Protein AF-L7LGZ0-F1 (afdb_monomer_lite)

Sequence (540 aa):
MLDALQASQRYTRERHSLVRPTLARVLALWGTTPPPGDWDEWFAERGPRMAAVVEAVQPRLIDLSTQAVPQILADTGSSSRAEAAVDASQLIGVAGDGRSITGLLGTAITTARTASDSAALSGAGMELGAAAQGWRAGRLDLMTKLLTVTSDTSRAAMSLETVTRPRVGYTRKLVGSSCARCVVLADRTYRAADAFDRHPHCDCEHVPAETRFLDLATVDARVHFDGLSRAQQDRLFTKAGAQAIRDGADINQVVNARRGAGLSFASGRITKAEAEAIRNSRGGRARARSVTTEGTTRRGIAGSRLGRGPGGKRPAQQRLMPDAIYQAADGDRDLALELLDRHGYLVGGPTPGNMPRHRPPMAAERANSRGPRTDPGSIINGPPGGGGGSGVASAADGPPPKRTNGMHGPATPDAFNAIDGRQPLFRRSEVEKFELIDAEAVLDGDSTGHGFHRSGLGVKDDEFPAGWGEQDVVDLVNAIIDAPSDGFPRGRRRYSFLGAYRDVTAVLRIRNDGYGWRIATVHPYDRIRWEREKSAVVDN

Organism: NCBI:txid1223544

Foldseek 3Di:
DVLLVVLVLVLVVVLCVLLVVLLVVLLVLLPADDDDPDPVVSLVVRLVVNLVSLLVSLVVLLVSLLVSQVVSAVSVVHPWDFQDDDDLNVLRQAAPVGDGSSVLLVVLLVQLVVQLVVCVVVVVDDSSVSSNRSSVRSSQSSSQRSVRRSQSSSQVSNLRSQVRTPQKWWFKDDDFLAALVSLVRGLDTGHSPDDDDDDTPGPIDTRIYGNVCSNVRDDNSLVLLVLDDLVSLCLRLNNLLSVLVVLQFDSCCQSCQCPPVPPVLPQQQWDPVLLQCLLPPPDADRDTPQFGPPQLDPPRQQVVLQPADPPRGGRNHTQHHSSSLCNSCVPVSVSSVVSCVSNRGRDDDDDPPDDDDDDDDDDDDDDDDDDDDDDDDDDDDDDDDDDDDDDDDDDDDDDDDDDDPDDQDAPDLQFHGAAPNHGPPGTLVQEDQDDLVNLCCQCVNHPRPHHVQDPPSPSDPFHDDPPDHSVNVSVFQVQQSSDFPHKDAPPDFKIWTWDDDDPFIKIWIWGDSPSTIYTPHITTDDPVVVVVSVVVSVVD

Secondary structure (DSSP, 8-state):
-HHHHHHHHHHHHHHHHHHHHHHHHHHHHH--SSPPS-HHHHHHHHHHHHHHHHHHHHHHHHHHHHHHHHHHHHHTT-----SS----GGGTTB-TTS-BHHHHHHHHHHHHHHHHHHHHHTT-S-HHHHHHHHHHHHHHHHHHHHHHHHHHHHHHHHHHHHHTSTTEEEEEE--SS--HHHHTTTT-EEETT------TT---EEEEEEGGGGGGS---HHHHHHHS-HHHHHHHH-HHHHHHHHTT--HHHHHHTTTT-TGGGTT-PPPHHHHHHHHH-SSS----SSEE-TT-STTSHHHHHT-B-TTSSSBSS-EE-HHHHHHHHTT-HHHHHHHHHHTT--SSPPPTT-----PPPPP----------------------------------PPPPPPPTT--S-SSTTPPPPBTTB--SS-GGGBPPP-HHHHHHHHT--TTS----STT--S-S-PPPTT--HHHHHHHHHHHHHS-SEEEESSTTEEEEEEEETTEEEEEEEEE-SS-EEEEEEEE--HHHHHHHHHHHHT-

pLDDT: mean 74.6, std 20.01, range [23.44, 97.56]

Structure (mmCIF, N/CA/C/O backbone):
data_AF-L7LGZ0-F1
#
_entry.id   AF-L7LGZ0-F1
#
loop_
_atom_site.group_PDB
_atom_site.id
_atom_site.type_symbol
_atom_site.label_atom_id
_atom_site.label_alt_id
_atom_site.label_comp_id
_atom_site.label_asym_id
_atom_site.label_entity_id
_atom_site.label_seq_id
_atom_site.pdbx_PDB_ins_code
_atom_site.Cartn_x
_atom_site.Cartn_y
_atom_site.Cartn_z
_atom_site.occupancy
_atom_site.B_iso_or_equiv
_atom_site.auth_seq_id
_atom_site.auth_comp_id
_atom_site.auth_asym_id
_atom_site.auth_atom_id
_atom_site.pdbx_PDB_model_num
ATOM 1 N N . MET A 1 1 ? -25.676 -7.027 -6.977 1.00 47.62 1 MET A N 1
ATOM 2 C CA . MET A 1 1 ? -24.565 -6.874 -5.998 1.00 47.62 1 MET A CA 1
ATOM 3 C C . MET A 1 1 ? -23.565 -8.026 -6.089 1.00 47.62 1 MET A C 1
ATOM 5 O O . MET A 1 1 ? -22.380 -7.742 -6.206 1.00 47.62 1 MET A O 1
ATOM 9 N N . LEU A 1 2 ? -24.006 -9.295 -6.103 1.00 48.66 2 LEU A N 1
ATOM 10 C CA . LEU A 1 2 ? -23.131 -10.434 -6.437 1.00 48.66 2 LEU A CA 1
ATOM 11 C C . LEU A 1 2 ? -22.443 -10.258 -7.805 1.00 48.66 2 LEU A C 1
ATOM 13 O O . LEU A 1 2 ? -21.236 -10.458 -7.897 1.00 48.66 2 LEU A O 1
ATOM 17 N N . ASP A 1 3 ? -23.169 -9.775 -8.813 1.00 53.16 3 ASP A N 1
ATOM 18 C CA . ASP A 1 3 ? -22.632 -9.598 -10.174 1.00 53.16 3 ASP A CA 1
ATOM 19 C C . ASP A 1 3 ? -21.561 -8.494 -10.253 1.00 53.16 3 ASP A C 1
ATOM 21 O O . ASP A 1 3 ? -20.509 -8.675 -10.858 1.00 53.16 3 ASP A O 1
ATOM 25 N N . ALA A 1 4 ? -21.744 -7.394 -9.514 1.00 54.06 4 ALA A N 1
ATOM 26 C CA . ALA A 1 4 ? -20.760 -6.313 -9.383 1.00 54.06 4 ALA A CA 1
ATOM 27 C C . ALA A 1 4 ? -19.449 -6.776 -8.725 1.00 54.06 4 ALA A C 1
ATOM 29 O O . ALA A 1 4 ? -18.349 -6.390 -9.132 1.00 54.06 4 ALA A O 1
ATOM 30 N N . LEU A 1 5 ? -19.564 -7.627 -7.699 1.00 56.22 5 LEU A N 1
ATOM 31 C CA . LEU A 1 5 ? -18.414 -8.235 -7.034 1.00 56.22 5 LEU A CA 1
ATOM 32 C C . LEU A 1 5 ? -17.674 -9.178 -7.984 1.00 56.22 5 LEU A C 1
ATOM 34 O O . LEU A 1 5 ? -16.445 -9.144 -8.021 1.00 56.22 5 LEU A O 1
ATOM 38 N N . GLN A 1 6 ? -18.398 -9.954 -8.791 1.00 62.06 6 GLN A N 1
ATOM 39 C CA . GLN A 1 6 ? -17.809 -10.823 -9.810 1.00 62.06 6 GLN A CA 1
ATOM 40 C C . GLN A 1 6 ? -17.109 -10.023 -10.919 1.00 62.06 6 GLN A C 1
ATOM 42 O O . GLN A 1 6 ? -15.998 -10.383 -11.306 1.00 62.06 6 GLN A O 1
ATOM 47 N N . ALA A 1 7 ? -17.698 -8.921 -11.390 1.00 64.44 7 ALA A N 1
ATOM 48 C CA . ALA A 1 7 ? -17.097 -8.027 -12.383 1.00 64.44 7 ALA A CA 1
ATOM 49 C C . ALA A 1 7 ? -15.776 -7.430 -11.888 1.00 64.44 7 ALA A C 1
ATOM 51 O O . ALA A 1 7 ? -14.739 -7.534 -12.544 1.00 64.44 7 ALA A O 1
ATOM 52 N N . SER A 1 8 ? -15.795 -6.892 -10.667 1.00 67.19 8 SER A N 1
ATOM 53 C CA . SER A 1 8 ? -14.597 -6.381 -10.007 1.00 67.19 8 SER A CA 1
ATOM 54 C C . SER A 1 8 ? -13.548 -7.484 -9.804 1.00 67.19 8 SER A C 1
ATOM 56 O O . SER A 1 8 ? -12.372 -7.248 -10.051 1.00 67.19 8 SER A O 1
ATOM 58 N N . GLN A 1 9 ? -13.946 -8.706 -9.432 1.00 68.25 9 GLN A N 1
ATOM 59 C CA . GLN A 1 9 ? -13.026 -9.846 -9.303 1.00 68.25 9 GLN A CA 1
ATOM 60 C C . GLN A 1 9 ? -12.410 -10.287 -10.639 1.00 68.25 9 GLN A C 1
ATOM 62 O O . GLN A 1 9 ? -11.247 -10.694 -10.661 1.00 68.25 9 GLN A O 1
ATOM 67 N N . ARG A 1 10 ? -13.158 -10.241 -11.752 1.00 72.81 10 ARG A N 1
ATOM 68 C CA . ARG A 1 10 ? -12.605 -10.493 -13.097 1.00 72.81 10 ARG A CA 1
ATOM 69 C C . ARG A 1 10 ? -11.533 -9.459 -13.428 1.00 72.81 10 ARG A C 1
ATOM 7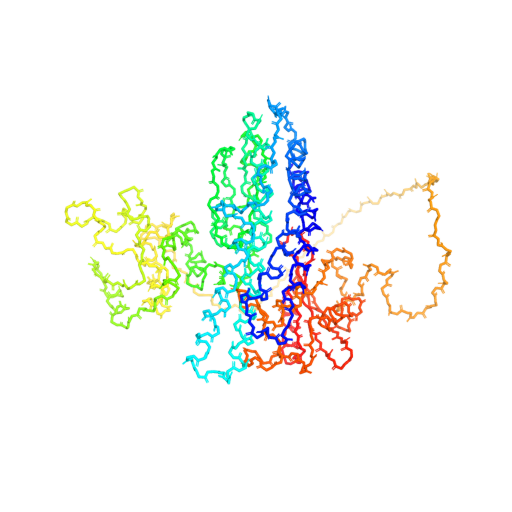1 O O . ARG A 1 10 ? -10.397 -9.850 -13.681 1.00 72.81 10 ARG A O 1
ATOM 78 N N . TYR A 1 11 ? -11.851 -8.175 -13.268 1.00 80.38 11 TYR A N 1
ATOM 79 C CA . TYR A 1 11 ? -10.894 -7.085 -13.460 1.00 80.38 11 TYR A CA 1
ATOM 80 C C . TYR A 1 11 ? -9.621 -7.255 -12.612 1.00 80.38 11 TYR A C 1
ATOM 82 O O . TYR A 1 11 ? -8.514 -7.174 -13.143 1.00 80.38 11 TYR A O 1
ATOM 90 N N . THR A 1 12 ? -9.744 -7.552 -11.311 1.00 75.31 12 THR A N 1
ATOM 91 C CA . THR A 1 12 ? -8.580 -7.775 -10.436 1.00 75.31 12 THR A CA 1
ATOM 92 C C . THR A 1 12 ? -7.707 -8.930 -10.940 1.00 75.31 12 THR A C 1
ATOM 94 O O . THR A 1 12 ? -6.483 -8.797 -10.997 1.00 75.31 12 THR A O 1
ATOM 97 N N . ARG A 1 13 ? -8.315 -10.062 -11.333 1.00 74.31 13 ARG A N 1
ATOM 98 C CA . ARG A 1 13 ? -7.582 -11.232 -11.851 1.00 74.31 13 ARG A CA 1
ATOM 99 C C . ARG A 1 13 ? -6.853 -10.916 -13.152 1.00 74.31 13 ARG A C 1
ATOM 101 O O . ARG A 1 13 ? -5.678 -11.254 -13.286 1.00 74.31 13 ARG A O 1
ATOM 108 N N . GLU A 1 14 ? -7.520 -10.241 -14.080 1.00 80.19 14 GLU A N 1
ATOM 109 C CA . GLU A 1 14 ? -6.924 -9.842 -15.355 1.00 80.19 14 GLU A CA 1
ATOM 110 C C . GLU A 1 14 ? -5.774 -8.855 -15.144 1.00 80.19 14 GLU A C 1
ATOM 112 O O . GLU A 1 14 ? -4.680 -9.071 -15.668 1.00 80.19 14 GLU A O 1
ATOM 117 N N . ARG A 1 15 ? -5.943 -7.853 -14.271 1.00 85.06 15 ARG A N 1
ATOM 118 C CA . ARG A 1 15 ? -4.862 -6.926 -13.909 1.00 85.06 15 ARG A CA 1
ATOM 119 C C . ARG A 1 15 ? -3.662 -7.676 -13.337 1.00 85.06 15 ARG A C 1
ATOM 121 O O . ARG A 1 15 ? -2.528 -7.407 -13.726 1.00 85.06 15 ARG A O 1
ATOM 128 N N . HIS A 1 16 ? -3.882 -8.635 -12.439 1.00 79.75 16 HIS A N 1
ATOM 129 C CA . HIS A 1 16 ? -2.794 -9.432 -11.867 1.00 79.75 16 HIS A CA 1
ATOM 130 C C . HIS A 1 16 ? -2.058 -10.263 -12.926 1.00 79.75 16 HIS A C 1
ATOM 132 O O . HIS A 1 16 ? -0.834 -10.361 -12.859 1.00 79.75 16 HIS A O 1
ATOM 138 N N . SER A 1 17 ? -2.770 -10.786 -13.931 1.00 80.25 17 SER A N 1
ATOM 139 C CA . SER A 1 17 ? -2.162 -11.508 -15.058 1.00 80.25 17 SER A CA 1
ATOM 140 C C . SER A 1 17 ? -1.248 -10.630 -15.926 1.00 80.25 17 SER A C 1
ATOM 142 O O . SER A 1 17 ? -0.332 -11.144 -16.562 1.00 80.25 17 SER A O 1
ATOM 144 N N . LEU A 1 18 ? -1.455 -9.307 -15.915 1.00 85.94 18 LEU A N 1
ATOM 145 C CA . LEU A 1 18 ? -0.589 -8.329 -16.578 1.00 85.94 18 LEU A CA 1
ATOM 146 C C . LEU A 1 18 ? 0.581 -7.897 -15.686 1.00 85.94 18 LEU A C 1
ATOM 148 O O . LEU A 1 18 ? 1.715 -7.819 -16.147 1.00 85.94 18 LEU A O 1
ATOM 152 N N . VAL A 1 19 ? 0.316 -7.616 -14.408 1.00 85.56 19 VAL A N 1
ATOM 153 C CA . VAL A 1 19 ? 1.307 -7.035 -13.487 1.00 85.56 19 VAL A CA 1
ATOM 154 C C . VAL A 1 19 ? 2.358 -8.053 -13.042 1.00 85.56 19 VAL A C 1
ATOM 156 O O . VAL A 1 19 ? 3.537 -7.706 -12.990 1.00 85.56 19 VAL A O 1
ATOM 159 N N . ARG A 1 20 ? 1.971 -9.302 -12.742 1.00 81.62 20 ARG A N 1
ATOM 160 C CA . ARG A 1 20 ? 2.905 -10.320 -12.221 1.00 81.62 20 ARG A CA 1
ATOM 161 C C . ARG A 1 20 ? 4.054 -10.629 -13.194 1.00 81.62 20 ARG A C 1
ATOM 163 O O . ARG A 1 20 ? 5.208 -10.521 -12.773 1.00 81.62 20 ARG A O 1
ATOM 170 N N . PRO A 1 21 ? 3.810 -10.904 -14.494 1.00 80.38 21 PRO A N 1
ATOM 171 C CA . PRO A 1 21 ? 4.900 -11.141 -15.442 1.00 80.38 21 PRO A CA 1
ATOM 172 C C . PRO A 1 21 ? 5.794 -9.914 -15.654 1.00 80.38 21 PRO A C 1
ATOM 174 O O . PRO A 1 21 ? 7.009 -10.055 -15.787 1.00 80.38 21 PRO A O 1
ATOM 177 N N . THR A 1 22 ? 5.217 -8.706 -15.657 1.00 87.50 22 THR A N 1
ATOM 178 C CA . THR A 1 22 ? 5.979 -7.449 -15.742 1.00 87.50 22 THR A CA 1
ATOM 179 C C . THR A 1 22 ? 6.927 -7.308 -14.558 1.00 87.50 22 THR A C 1
ATOM 181 O O . THR A 1 22 ? 8.112 -7.041 -14.752 1.00 87.50 22 THR A O 1
ATOM 184 N N . LEU A 1 23 ? 6.428 -7.537 -13.340 1.00 87.69 23 LEU A N 1
ATOM 185 C CA . LEU A 1 23 ? 7.236 -7.496 -12.127 1.00 87.69 23 LEU A CA 1
ATOM 186 C C . LEU A 1 23 ? 8.378 -8.514 -12.194 1.00 87.69 23 LEU A C 1
ATOM 188 O O . LEU A 1 23 ? 9.534 -8.134 -12.024 1.00 87.69 23 LEU A O 1
ATOM 192 N N . ALA A 1 24 ? 8.073 -9.772 -12.526 1.00 81.75 24 ALA A N 1
ATOM 193 C CA . ALA A 1 24 ? 9.073 -10.829 -12.660 1.00 81.75 24 ALA A CA 1
ATOM 194 C C . ALA A 1 24 ? 10.166 -10.464 -13.679 1.00 81.75 24 ALA A C 1
ATOM 196 O O . ALA A 1 24 ? 11.352 -10.641 -13.407 1.00 81.75 24 ALA A O 1
ATOM 197 N N . ARG A 1 25 ? 9.794 -9.890 -14.830 1.00 89.69 25 ARG A N 1
ATOM 198 C CA . ARG A 1 25 ? 10.747 -9.498 -15.877 1.00 89.69 25 ARG A CA 1
ATOM 199 C C . ARG A 1 25 ? 11.641 -8.330 -15.461 1.00 89.69 25 ARG A C 1
ATOM 201 O O . ARG A 1 25 ? 12.839 -8.368 -15.729 1.00 89.69 25 ARG A O 1
ATOM 208 N N . VAL A 1 26 ? 11.091 -7.309 -14.802 1.00 92.88 26 VAL A N 1
ATOM 209 C CA . VAL A 1 26 ? 11.895 -6.179 -14.303 1.00 92.88 26 VAL A CA 1
ATOM 210 C C . VAL A 1 26 ? 12.832 -6.630 -13.182 1.00 92.88 26 VAL A C 1
ATOM 212 O O . VAL A 1 26 ? 14.012 -6.289 -13.186 1.00 92.88 26 VAL A O 1
ATOM 215 N N . LEU A 1 27 ? 12.340 -7.452 -12.259 1.00 89.06 27 LEU A N 1
ATOM 216 C CA . LEU A 1 27 ? 13.159 -8.024 -11.196 1.00 89.06 27 LEU A CA 1
ATOM 217 C C . LEU A 1 27 ? 14.249 -8.960 -11.739 1.00 89.06 27 LEU A C 1
ATOM 219 O O . LEU A 1 27 ? 15.359 -8.978 -11.213 1.00 89.06 27 LEU A O 1
ATOM 223 N N . ALA A 1 28 ? 13.993 -9.701 -12.816 1.00 87.44 28 ALA A N 1
ATOM 224 C CA . ALA A 1 28 ? 15.027 -10.491 -13.485 1.00 87.44 28 ALA A CA 1
ATOM 225 C C . ALA A 1 28 ? 16.125 -9.605 -14.101 1.00 87.44 28 ALA A C 1
ATOM 227 O O . ALA A 1 28 ? 17.302 -9.951 -14.029 1.00 87.44 28 ALA A O 1
ATOM 228 N N . LEU A 1 29 ? 15.769 -8.437 -14.652 1.00 91.25 29 LEU A N 1
ATOM 229 C CA . LEU A 1 29 ? 16.750 -7.456 -15.134 1.00 91.25 29 LEU A CA 1
ATOM 230 C C . LEU A 1 29 ? 17.587 -6.867 -13.994 1.00 91.25 29 LEU A C 1
ATOM 232 O O . LEU A 1 29 ? 18.766 -6.580 -14.214 1.00 91.25 29 LEU A O 1
ATOM 236 N N . TRP A 1 30 ? 16.990 -6.703 -12.806 1.00 91.69 30 TRP A N 1
ATOM 237 C CA . TRP A 1 30 ? 17.716 -6.313 -11.596 1.00 91.69 30 TRP A CA 1
ATOM 238 C C . TRP A 1 30 ? 18.706 -7.400 -11.176 1.00 91.69 30 TRP A C 1
ATOM 240 O O . TRP A 1 30 ? 19.833 -7.116 -10.795 1.00 91.69 30 TRP A O 1
ATOM 250 N N . GLY A 1 31 ? 18.315 -8.661 -11.334 1.00 84.56 31 GLY A N 1
ATOM 251 C CA . GLY A 1 31 ? 19.153 -9.801 -11.003 1.00 84.56 31 GLY A CA 1
ATOM 252 C C . GLY A 1 31 ? 19.230 -10.062 -9.503 1.00 84.56 31 GLY A C 1
ATOM 253 O O . GLY A 1 31 ? 18.703 -9.325 -8.663 1.00 84.56 31 GLY A O 1
ATOM 254 N N . THR A 1 32 ? 19.865 -11.175 -9.180 1.00 70.56 32 THR A N 1
ATOM 255 C CA . THR A 1 32 ? 20.180 -11.601 -7.820 1.00 70.56 32 THR A CA 1
ATOM 256 C C . THR A 1 32 ? 21.689 -11.459 -7.613 1.00 70.56 32 THR A C 1
ATOM 258 O O . THR A 1 32 ? 22.437 -11.224 -8.557 1.00 70.56 32 THR A O 1
ATOM 261 N N . THR A 1 33 ? 22.144 -11.503 -6.369 1.00 68.19 33 THR A N 1
ATOM 262 C CA . THR A 1 33 ? 23.552 -11.301 -5.980 1.00 68.19 33 THR A CA 1
ATOM 263 C C . THR A 1 33 ? 24.561 -12.161 -6.772 1.00 68.19 33 THR A C 1
ATOM 265 O O . THR A 1 33 ? 24.195 -13.260 -7.189 1.00 68.19 33 THR A O 1
ATOM 268 N N . PRO A 1 34 ? 25.843 -11.750 -6.886 1.00 73.00 34 PRO A N 1
ATOM 269 C CA . PRO A 1 34 ? 26.463 -10.584 -6.243 1.00 73.00 34 PRO A CA 1
ATOM 270 C C . PRO A 1 34 ? 26.072 -9.249 -6.902 1.00 73.00 34 PRO A C 1
ATOM 272 O O . PRO A 1 34 ? 25.732 -9.229 -8.084 1.00 73.00 34 PRO A O 1
ATOM 275 N N . PRO A 1 35 ? 26.074 -8.137 -6.140 1.00 84.75 35 PRO A N 1
ATOM 276 C CA . PRO A 1 35 ? 25.832 -6.815 -6.710 1.00 84.75 35 PRO A CA 1
ATOM 277 C C . PRO A 1 35 ? 26.884 -6.465 -7.775 1.00 84.75 35 PRO A C 1
ATOM 279 O O . PRO A 1 35 ? 28.019 -6.946 -7.693 1.00 84.75 35 PRO A O 1
ATOM 282 N N . PRO A 1 36 ? 26.539 -5.614 -8.756 1.00 88.00 36 PRO A N 1
ATOM 283 C CA . PRO A 1 36 ? 27.514 -5.088 -9.703 1.00 88.00 36 PRO A CA 1
ATOM 284 C C . PRO A 1 36 ? 28.562 -4.223 -8.985 1.00 88.00 36 PRO A C 1
ATOM 286 O O . PRO A 1 36 ? 28.305 -3.697 -7.902 1.00 88.00 36 PRO A O 1
ATOM 289 N N . GLY A 1 37 ? 29.738 -4.071 -9.600 1.00 85.06 37 GLY A N 1
ATOM 290 C CA . GLY A 1 37 ? 30.810 -3.224 -9.063 1.00 85.06 37 GLY A CA 1
ATOM 291 C C . GLY A 1 37 ? 30.464 -1.733 -9.107 1.00 85.06 37 GLY A C 1
ATOM 292 O O . GLY A 1 37 ? 30.617 -1.045 -8.104 1.00 85.06 37 GLY A O 1
ATOM 293 N N . ASP A 1 38 ? 29.933 -1.258 -10.237 1.00 90.69 38 ASP A N 1
ATOM 294 C CA . ASP A 1 38 ? 29.422 0.106 -10.398 1.00 90.69 38 ASP A CA 1
ATOM 295 C C . ASP A 1 38 ? 27.902 0.075 -10.598 1.00 90.69 38 ASP A C 1
ATOM 297 O O . ASP A 1 38 ? 27.381 -0.509 -11.550 1.00 90.69 38 ASP A O 1
ATOM 301 N N . TRP A 1 39 ? 27.173 0.676 -9.659 1.00 92.31 39 TRP A N 1
ATOM 302 C CA . TRP A 1 39 ? 25.711 0.657 -9.657 1.00 92.31 39 TRP A CA 1
ATOM 303 C C . TRP A 1 39 ? 25.107 1.718 -10.578 1.00 92.31 39 TRP A C 1
ATOM 305 O O . TRP A 1 39 ? 23.995 1.515 -11.068 1.00 92.31 39 TRP A O 1
ATOM 315 N N . ASP A 1 40 ? 25.812 2.830 -10.808 1.00 90.06 40 ASP A N 1
ATOM 316 C CA . ASP A 1 40 ? 25.344 3.891 -11.704 1.00 90.06 40 ASP A CA 1
ATOM 317 C C . ASP A 1 40 ? 25.514 3.456 -13.156 1.00 90.06 40 ASP A C 1
ATOM 319 O O . ASP A 1 40 ? 24.570 3.566 -13.936 1.00 90.06 40 ASP A O 1
ATOM 323 N N . GLU A 1 41 ? 26.669 2.882 -13.504 1.00 93.19 41 GLU A N 1
ATOM 324 C CA . GLU A 1 41 ? 26.908 2.314 -14.835 1.00 93.19 41 GLU A CA 1
ATOM 325 C C . GLU A 1 41 ? 25.917 1.181 -15.132 1.00 93.19 41 GLU A C 1
ATOM 327 O O . GLU A 1 41 ? 25.251 1.166 -16.172 1.00 93.19 41 GLU A O 1
ATOM 332 N N . TRP A 1 42 ? 25.732 0.274 -14.169 1.00 94.44 42 TRP A N 1
ATOM 333 C CA . TRP A 1 42 ? 24.762 -0.809 -14.285 1.00 94.44 42 TRP A CA 1
ATOM 334 C C . TRP A 1 42 ? 23.332 -0.290 -14.503 1.00 94.44 42 TRP A C 1
ATOM 336 O O . TRP A 1 42 ? 22.595 -0.824 -15.341 1.00 94.44 42 TRP A O 1
ATOM 346 N N . PHE A 1 43 ? 22.920 0.761 -13.780 1.00 94.62 43 PHE A N 1
ATOM 347 C CA . PHE A 1 43 ? 21.580 1.328 -13.932 1.00 94.62 43 PHE A CA 1
ATOM 348 C C . PHE A 1 43 ? 21.444 2.127 -15.228 1.00 94.62 43 PHE A C 1
ATOM 350 O O . PHE A 1 43 ? 20.385 2.085 -15.852 1.00 94.62 43 PHE A O 1
ATOM 357 N N . ALA A 1 44 ? 22.496 2.808 -15.679 1.00 94.50 44 ALA A N 1
ATOM 358 C CA . ALA A 1 44 ? 22.505 3.488 -16.968 1.00 94.50 44 ALA A CA 1
ATOM 359 C C . ALA A 1 44 ? 22.257 2.500 -18.121 1.00 94.50 44 ALA A C 1
ATOM 361 O O . ALA A 1 44 ? 21.497 2.807 -19.040 1.00 94.50 44 ALA A O 1
ATOM 362 N N . GLU A 1 45 ? 22.815 1.287 -18.042 1.00 93.75 45 GLU A N 1
ATOM 363 C CA . GLU A 1 45 ? 22.592 0.242 -19.045 1.00 93.75 45 GLU A CA 1
ATOM 364 C C . GLU A 1 45 ? 21.198 -0.410 -18.930 1.00 93.75 45 GLU A C 1
ATOM 366 O O . GLU A 1 45 ? 20.517 -0.655 -19.933 1.00 93.75 45 GLU A O 1
ATOM 371 N N . ARG A 1 46 ? 20.755 -0.733 -17.707 1.00 95.19 46 ARG A N 1
ATOM 372 C CA . ARG A 1 46 ? 19.570 -1.587 -17.483 1.00 95.19 46 ARG A CA 1
ATOM 373 C C . ARG A 1 46 ? 18.296 -0.829 -17.152 1.00 95.19 46 ARG A C 1
ATOM 375 O O . ARG A 1 46 ? 17.217 -1.307 -17.497 1.00 95.19 46 ARG A O 1
ATOM 382 N N . GLY A 1 47 ? 18.398 0.341 -16.537 1.00 95.56 47 GLY A N 1
ATOM 383 C CA . GLY A 1 47 ? 17.275 1.200 -16.163 1.00 95.56 47 GLY A CA 1
ATOM 384 C C . GLY A 1 47 ? 16.329 1.492 -17.333 1.00 95.56 47 GLY A C 1
ATOM 385 O O . GLY A 1 47 ? 15.130 1.238 -17.194 1.00 95.56 47 GLY A O 1
ATOM 386 N N . PRO A 1 48 ? 16.824 1.909 -18.517 1.00 96.69 48 PRO A N 1
ATOM 387 C CA . PRO A 1 48 ? 15.974 2.112 -19.692 1.00 96.69 48 PRO A CA 1
ATOM 388 C C . PRO A 1 48 ? 15.250 0.836 -20.153 1.00 96.69 48 PRO A C 1
ATOM 390 O O . PRO A 1 48 ? 14.081 0.886 -20.531 1.00 96.69 48 PRO A O 1
ATOM 393 N N . ARG A 1 49 ? 15.900 -0.336 -20.070 1.00 97.12 49 ARG A N 1
ATOM 394 C CA . ARG A 1 49 ? 15.274 -1.630 -20.404 1.00 97.12 49 ARG A CA 1
ATOM 395 C C . ARG A 1 49 ? 14.173 -1.995 -19.408 1.00 97.12 49 ARG A C 1
ATOM 397 O O . ARG A 1 49 ? 13.129 -2.500 -19.811 1.00 97.12 49 ARG A O 1
ATOM 404 N N . MET A 1 50 ? 14.388 -1.732 -18.119 1.00 97.19 50 MET A N 1
ATOM 405 C CA . MET A 1 50 ? 13.367 -1.927 -17.086 1.00 97.19 50 MET A CA 1
ATOM 406 C C . MET A 1 50 ? 12.162 -1.020 -17.319 1.00 97.19 50 MET A C 1
ATOM 408 O O . MET A 1 50 ? 11.028 -1.494 -17.274 1.00 97.19 50 MET A O 1
ATOM 412 N N . ALA A 1 51 ? 12.405 0.261 -17.610 1.00 96.94 51 ALA A N 1
ATOM 413 C CA . ALA A 1 51 ? 11.353 1.218 -17.920 1.00 96.94 51 ALA A CA 1
ATOM 414 C C . ALA A 1 51 ? 10.541 0.783 -19.145 1.00 96.94 51 ALA A C 1
ATOM 416 O O . ALA A 1 51 ? 9.320 0.718 -19.059 1.00 96.94 51 ALA A O 1
ATOM 417 N N . ALA A 1 52 ? 11.202 0.341 -20.219 1.00 97.44 52 ALA A N 1
ATOM 418 C CA . ALA A 1 52 ? 10.532 -0.163 -21.416 1.00 97.44 52 ALA A CA 1
ATOM 419 C C . ALA A 1 52 ? 9.599 -1.359 -21.134 1.00 97.44 52 ALA A C 1
ATOM 421 O O . ALA A 1 52 ? 8.537 -1.474 -21.743 1.00 97.44 52 ALA A O 1
ATOM 422 N N . VAL A 1 53 ? 9.948 -2.245 -20.190 1.00 97.56 53 VAL A N 1
ATOM 423 C CA . VAL A 1 53 ? 9.068 -3.358 -19.782 1.00 97.56 53 VAL A CA 1
ATOM 424 C C . VAL A 1 53 ? 7.804 -2.848 -19.081 1.00 97.56 53 VAL A C 1
ATOM 426 O O . VAL A 1 53 ? 6.719 -3.380 -19.317 1.00 97.56 53 VAL A O 1
ATOM 429 N N . VAL A 1 54 ? 7.925 -1.822 -18.235 1.00 96.88 54 VAL A N 1
ATOM 430 C CA . VAL A 1 54 ? 6.775 -1.193 -17.563 1.00 96.88 54 VAL A CA 1
ATOM 431 C C . VAL A 1 54 ? 5.916 -0.434 -18.573 1.00 96.88 54 VAL A C 1
ATOM 433 O O . VAL A 1 54 ? 4.705 -0.632 -18.622 1.00 96.88 54 VAL A O 1
ATOM 436 N N . GLU A 1 55 ? 6.533 0.382 -19.422 1.00 97.25 55 GLU A N 1
ATOM 437 C CA . GLU A 1 55 ? 5.849 1.163 -20.455 1.00 97.25 55 GLU A CA 1
ATOM 438 C C . GLU A 1 55 ? 5.097 0.264 -21.442 1.00 97.25 55 GLU A C 1
ATOM 440 O O . GLU A 1 55 ? 3.978 0.583 -21.829 1.00 97.25 55 GLU A O 1
ATOM 445 N N . ALA A 1 56 ? 5.629 -0.919 -21.766 1.00 97.31 56 ALA A N 1
ATOM 446 C CA . ALA A 1 56 ? 4.953 -1.893 -22.622 1.00 97.31 56 ALA A CA 1
ATOM 447 C C . ALA A 1 56 ? 3.671 -2.491 -22.006 1.00 97.31 56 ALA A C 1
ATOM 449 O O . ALA A 1 56 ? 2.795 -2.948 -22.745 1.00 97.31 56 ALA A O 1
ATOM 450 N N . VAL A 1 57 ? 3.531 -2.516 -20.672 1.00 97.38 57 VAL A N 1
ATOM 451 C CA . VAL A 1 57 ? 2.305 -3.009 -20.016 1.00 97.38 57 VAL A CA 1
ATOM 452 C C . VAL A 1 57 ? 1.278 -1.901 -19.771 1.00 97.38 57 VAL A C 1
ATOM 454 O O . VAL A 1 57 ? 0.089 -2.201 -19.673 1.00 97.38 57 VAL A O 1
ATOM 457 N N . GLN A 1 58 ? 1.695 -0.631 -19.708 1.00 97.19 58 GLN A N 1
ATOM 458 C CA . GLN A 1 58 ? 0.796 0.492 -19.414 1.00 97.19 58 GLN A CA 1
ATOM 459 C C . GLN A 1 58 ? -0.388 0.615 -20.392 1.00 97.19 58 GLN A C 1
ATOM 461 O O . GLN A 1 58 ? -1.506 0.706 -19.889 1.00 97.19 58 GLN A O 1
ATOM 466 N N . PRO A 1 59 ? -0.227 0.514 -21.729 1.00 97.56 59 PRO A N 1
ATOM 467 C CA . PRO A 1 59 ? -1.358 0.518 -22.661 1.00 97.56 59 PRO A CA 1
ATOM 468 C C . PRO A 1 59 ? -2.386 -0.576 -22.357 1.00 97.56 59 PRO A C 1
ATOM 470 O O . PRO A 1 59 ? -3.582 -0.321 -22.317 1.00 97.56 59 PRO A O 1
ATOM 473 N N . ARG A 1 60 ? -1.921 -1.790 -22.035 1.00 97.25 60 ARG A N 1
ATOM 474 C CA . ARG A 1 60 ? -2.802 -2.926 -21.717 1.00 97.25 60 ARG A CA 1
ATOM 475 C C . ARG A 1 60 ? -3.555 -2.718 -20.405 1.00 97.25 60 ARG A C 1
ATOM 477 O O . ARG A 1 60 ? -4.706 -3.126 -20.291 1.00 97.25 60 ARG A O 1
ATOM 484 N N . LEU A 1 61 ? -2.905 -2.106 -19.412 1.00 95.38 61 LEU A N 1
ATOM 485 C CA . LEU A 1 61 ? -3.555 -1.721 -18.158 1.00 95.38 61 LEU A CA 1
ATOM 486 C C . LEU A 1 61 ? -4.594 -0.625 -18.395 1.00 95.38 61 LEU A C 1
ATOM 488 O O . LEU A 1 61 ? -5.681 -0.711 -17.837 1.00 95.38 61 LEU A O 1
ATOM 492 N N . ILE A 1 62 ? -4.278 0.367 -19.231 1.00 96.06 62 ILE A N 1
ATOM 493 C CA . ILE A 1 62 ? -5.198 1.439 -19.618 1.00 96.06 62 ILE A CA 1
ATOM 494 C C . ILE A 1 62 ? -6.444 0.848 -20.278 1.00 96.06 62 ILE A C 1
ATOM 496 O O . ILE A 1 62 ? -7.541 1.104 -19.790 1.00 96.06 62 ILE A O 1
ATOM 500 N N . ASP A 1 63 ? -6.280 0.014 -21.306 1.00 95.19 63 ASP A N 1
ATOM 501 C CA . ASP A 1 63 ? -7.389 -0.617 -22.030 1.00 95.19 63 ASP A CA 1
ATOM 502 C C . ASP A 1 63 ? -8.266 -1.465 -21.107 1.00 95.19 63 ASP A C 1
ATOM 504 O O . ASP A 1 63 ? -9.491 -1.345 -21.112 1.00 95.19 63 ASP A O 1
ATOM 508 N N . LEU A 1 64 ? -7.641 -2.299 -20.268 1.00 94.00 64 LEU A N 1
ATOM 509 C CA . LEU A 1 64 ? -8.355 -3.108 -19.284 1.00 94.00 64 LEU A CA 1
ATOM 510 C C . LEU A 1 64 ? -9.162 -2.223 -18.323 1.00 94.00 64 LEU A C 1
ATOM 512 O O . LEU A 1 64 ? -10.323 -2.502 -18.026 1.00 94.00 64 LEU A O 1
ATOM 516 N N . SER A 1 65 ? -8.550 -1.153 -17.821 1.00 92.06 65 SER A N 1
ATOM 517 C CA . SER A 1 65 ? -9.154 -0.251 -16.847 1.00 92.06 65 SER A CA 1
ATOM 518 C C . SER A 1 65 ? -10.291 0.591 -17.421 1.00 92.06 65 SER A C 1
ATOM 520 O O . SER A 1 65 ? -11.309 0.749 -16.746 1.00 92.06 65 SER A O 1
ATOM 522 N N . THR A 1 66 ? -10.160 1.111 -18.643 1.00 92.50 66 THR A N 1
ATOM 523 C CA . THR A 1 66 ? -11.228 1.874 -19.306 1.00 92.50 66 THR A CA 1
ATOM 524 C C . THR A 1 66 ? -12.386 0.964 -19.718 1.00 92.50 66 THR A C 1
ATOM 526 O O . THR A 1 66 ? -13.541 1.330 -19.534 1.00 92.50 66 THR A O 1
ATOM 529 N N . GLN A 1 67 ? -12.129 -0.267 -20.170 1.00 91.25 67 GLN A N 1
ATOM 530 C CA . GLN A 1 67 ? -13.197 -1.219 -20.512 1.00 91.25 67 GLN A CA 1
ATOM 531 C C . GLN A 1 67 ? -13.927 -1.775 -19.280 1.00 91.25 67 GLN A C 1
ATOM 533 O O . GLN A 1 67 ? -15.124 -2.065 -19.347 1.00 91.25 67 GLN A O 1
ATOM 538 N N . ALA A 1 68 ? -13.245 -1.893 -18.138 1.00 88.56 68 ALA A N 1
ATOM 539 C CA . ALA A 1 68 ? -13.846 -2.415 -16.914 1.00 88.56 68 ALA A CA 1
ATOM 540 C C . ALA A 1 68 ? -14.962 -1.514 -16.361 1.00 88.56 68 ALA A C 1
ATOM 542 O O . ALA A 1 68 ? -15.932 -2.022 -15.803 1.00 88.56 68 ALA A O 1
ATOM 543 N N . VAL A 1 69 ? -14.872 -0.187 -16.514 1.00 89.69 69 VAL A N 1
ATOM 544 C CA . VAL A 1 69 ? -15.883 0.743 -15.978 1.00 89.69 69 VAL A CA 1
ATOM 545 C C . VAL A 1 69 ? -17.281 0.501 -16.568 1.00 89.69 69 VAL A C 1
ATOM 547 O O . VAL A 1 69 ? -18.193 0.237 -15.783 1.00 89.69 69 VAL A O 1
ATOM 550 N N . PRO A 1 70 ? -17.509 0.541 -17.899 1.00 89.44 70 PRO A N 1
ATOM 551 C CA . PRO A 1 70 ? -18.826 0.252 -18.459 1.00 89.44 70 PRO A CA 1
ATOM 552 C C . PRO A 1 70 ? -19.309 -1.170 -18.150 1.00 89.44 70 PRO A C 1
ATOM 554 O O . PRO A 1 70 ? -20.506 -1.348 -17.957 1.00 89.44 70 PRO A O 1
ATOM 557 N N . GLN A 1 71 ? -18.415 -2.159 -18.045 1.00 86.31 71 GLN A N 1
ATOM 558 C CA . GLN A 1 71 ? -18.788 -3.530 -17.670 1.00 86.31 71 GLN A CA 1
ATOM 559 C C . GLN A 1 71 ? -19.297 -3.612 -16.225 1.00 86.31 71 GLN A C 1
ATOM 561 O O . GLN A 1 71 ? -20.366 -4.160 -15.979 1.00 86.31 71 GLN A O 1
ATOM 566 N N . ILE A 1 72 ? -18.579 -3.015 -15.267 1.00 83.19 72 ILE A N 1
ATOM 567 C CA . ILE A 1 72 ? -18.993 -2.976 -13.856 1.00 83.19 72 ILE A CA 1
ATOM 568 C C . ILE A 1 72 ? -20.317 -2.208 -13.701 1.00 83.19 72 ILE A C 1
ATOM 570 O O . ILE A 1 72 ? -21.184 -2.600 -12.917 1.00 83.19 72 ILE A O 1
ATOM 574 N N . LEU A 1 73 ? -20.501 -1.127 -14.464 1.00 85.38 73 LEU A N 1
ATOM 575 C CA . LEU A 1 73 ? -21.759 -0.381 -14.494 1.00 85.38 73 LEU A CA 1
ATOM 576 C C . LEU A 1 73 ? -22.906 -1.222 -15.084 1.00 85.38 73 LEU A C 1
ATOM 578 O O . LEU A 1 73 ? -23.974 -1.297 -14.480 1.00 85.38 73 LEU A O 1
ATOM 582 N N . ALA A 1 74 ? -22.692 -1.915 -16.202 1.00 84.06 74 ALA A N 1
ATOM 583 C CA . ALA A 1 74 ? -23.705 -2.794 -16.786 1.00 84.06 74 ALA A CA 1
ATOM 584 C C . ALA A 1 74 ? -24.112 -3.921 -15.817 1.00 84.06 74 ALA A C 1
ATOM 586 O O . ALA A 1 74 ? -25.303 -4.127 -15.581 1.00 84.06 74 ALA A O 1
ATOM 587 N N . ASP A 1 75 ? -23.138 -4.560 -15.164 1.00 77.56 75 ASP A N 1
ATOM 588 C CA . ASP A 1 75 ? -23.356 -5.637 -14.184 1.00 77.56 75 ASP A CA 1
ATOM 589 C C . ASP A 1 75 ? -24.050 -5.143 -12.894 1.00 77.56 75 ASP A C 1
ATOM 591 O O . ASP A 1 75 ? -24.566 -5.935 -12.104 1.00 77.56 75 ASP A O 1
ATOM 595 N N . THR A 1 76 ? -24.092 -3.827 -12.661 1.00 71.62 76 THR A N 1
ATOM 596 C CA . THR A 1 76 ? -24.847 -3.200 -11.559 1.00 71.62 76 THR A CA 1
ATOM 597 C C . THR A 1 76 ? -26.211 -2.657 -11.987 1.00 71.62 76 THR A C 1
ATOM 599 O O . THR A 1 76 ? -26.915 -2.077 -11.160 1.00 71.62 76 THR A O 1
ATOM 602 N N . GLY A 1 77 ? -26.612 -2.847 -13.249 1.00 74.44 77 GLY A N 1
ATOM 603 C CA . GLY A 1 77 ? -27.859 -2.305 -13.796 1.00 74.44 77 GLY A CA 1
ATOM 604 C C . GLY A 1 77 ? -27.829 -0.787 -14.008 1.00 74.44 77 GLY A C 1
ATOM 605 O O . GLY A 1 77 ? -28.883 -0.166 -14.154 1.00 74.44 77 GLY A O 1
ATOM 606 N N . SER A 1 78 ? -26.639 -0.176 -14.009 1.00 79.19 78 SER A N 1
ATOM 607 C CA . SER A 1 78 ? -26.456 1.237 -14.342 1.00 79.19 78 SER A CA 1
ATOM 608 C C . SER A 1 78 ? -26.703 1.465 -15.829 1.00 79.19 78 SER A C 1
ATOM 610 O O . SER A 1 78 ? -26.241 0.707 -16.681 1.00 79.19 78 SER A O 1
ATOM 612 N N . SER A 1 79 ? -27.408 2.550 -16.147 1.00 78.12 79 SER A N 1
ATOM 613 C CA . SER A 1 79 ? -27.670 2.970 -17.528 1.00 78.12 79 SER A CA 1
ATOM 614 C C . SER A 1 79 ? -26.785 4.147 -17.947 1.00 78.12 79 SER A C 1
ATOM 616 O O . SER A 1 79 ? -27.095 4.840 -18.919 1.00 78.12 79 SER A O 1
ATOM 618 N N . SER A 1 80 ? -25.734 4.438 -17.175 1.00 84.75 80 SER A N 1
ATOM 619 C CA . SER A 1 80 ? -24.869 5.588 -17.417 1.00 84.75 80 SER A CA 1
ATOM 620 C C . SER A 1 80 ? -24.082 5.443 -18.721 1.00 84.75 80 SER A C 1
ATOM 622 O O . SER A 1 80 ? -23.428 4.427 -18.969 1.00 84.75 80 SER A O 1
ATOM 624 N N . ARG A 1 81 ? -24.139 6.484 -19.556 1.00 87.00 81 ARG A N 1
ATOM 625 C CA . ARG A 1 81 ? -23.427 6.573 -20.835 1.00 87.00 81 ARG A CA 1
ATOM 626 C C . ARG A 1 81 ? -22.279 7.564 -20.714 1.00 87.00 81 ARG A C 1
ATOM 628 O O . ARG A 1 81 ? -22.412 8.572 -20.026 1.00 87.00 81 ARG A O 1
ATOM 635 N N . ALA A 1 82 ? -21.173 7.265 -21.388 1.00 91.75 82 ALA A N 1
ATOM 636 C CA . ALA A 1 82 ? -20.073 8.209 -21.521 1.00 91.75 82 ALA A CA 1
ATOM 637 C C . ALA A 1 82 ? -20.499 9.385 -22.414 1.00 91.75 82 ALA A C 1
ATOM 639 O O . ALA A 1 82 ? -21.089 9.174 -23.473 1.00 91.75 82 ALA A O 1
ATOM 640 N N . GLU A 1 83 ? -20.189 10.606 -21.990 1.00 94.00 83 GLU A N 1
ATOM 641 C CA . GLU A 1 83 ? -20.394 11.846 -22.750 1.00 94.00 83 GLU A CA 1
ATOM 642 C C . GLU A 1 83 ? -19.178 12.216 -23.610 1.00 94.00 83 GLU A C 1
ATOM 644 O O . GLU A 1 83 ? -19.280 13.060 -24.496 1.00 94.00 83 GLU A O 1
ATOM 649 N N . ALA A 1 84 ? -18.030 11.579 -23.370 1.00 91.94 84 ALA A N 1
ATOM 650 C CA . ALA A 1 84 ? -16.796 11.799 -24.111 1.00 91.94 84 ALA A CA 1
ATOM 651 C C . ALA A 1 84 ? -15.978 10.506 -24.213 1.00 91.94 84 ALA A C 1
ATOM 653 O O . ALA A 1 84 ? -16.092 9.616 -23.367 1.00 91.94 84 ALA A O 1
ATOM 654 N N . ALA A 1 85 ? -15.134 10.429 -25.240 1.00 90.62 85 ALA A N 1
ATOM 655 C CA . ALA A 1 85 ? -14.111 9.398 -25.347 1.00 90.62 85 ALA A CA 1
ATOM 656 C C . ALA A 1 85 ? -12.909 9.748 -24.456 1.00 90.62 85 ALA A C 1
ATOM 658 O O . ALA A 1 85 ? -12.540 10.918 -24.336 1.00 90.62 85 ALA A O 1
ATOM 659 N N . VAL A 1 86 ? -12.291 8.734 -23.852 1.00 91.19 86 VAL A N 1
ATOM 660 C CA . VAL A 1 86 ? -11.071 8.888 -23.055 1.00 91.19 86 VAL A CA 1
ATOM 661 C C . VAL A 1 86 ? -9.846 8.611 -23.916 1.00 91.19 86 VAL A C 1
ATOM 663 O O . VAL A 1 86 ? -9.703 7.517 -24.455 1.00 91.19 86 VAL A O 1
ATOM 666 N N . ASP A 1 87 ? -8.934 9.580 -23.976 1.00 91.50 87 ASP A N 1
ATOM 667 C CA . ASP A 1 87 ? -7.549 9.361 -24.392 1.00 91.50 87 ASP A CA 1
ATOM 668 C C . ASP A 1 87 ? -6.653 9.378 -23.147 1.00 91.50 87 ASP A C 1
ATOM 670 O O . ASP A 1 87 ? -6.404 10.419 -22.539 1.00 91.50 87 ASP A O 1
ATOM 674 N N . ALA A 1 88 ? -6.202 8.192 -22.744 1.00 92.44 88 ALA A N 1
ATOM 675 C CA . ALA A 1 88 ? -5.342 7.989 -21.584 1.00 92.44 88 ALA A CA 1
ATOM 676 C C . ALA A 1 88 ? -3.873 7.730 -21.974 1.00 92.44 88 ALA A C 1
ATOM 678 O O . ALA A 1 88 ? -3.080 7.315 -21.128 1.00 92.44 88 ALA A O 1
ATOM 679 N N . SER A 1 89 ? -3.484 7.999 -23.228 1.00 90.81 89 SER A N 1
ATOM 680 C CA . SER A 1 89 ? -2.112 7.802 -23.727 1.00 90.81 89 SER A CA 1
ATOM 681 C C . SER A 1 89 ? -1.055 8.564 -22.919 1.00 90.81 89 SER A C 1
ATOM 683 O O . SER A 1 89 ? 0.065 8.085 -22.760 1.00 90.81 89 SER A O 1
ATOM 685 N N . GLN A 1 90 ? -1.430 9.700 -22.323 1.00 91.31 90 GLN A N 1
ATOM 686 C CA . GLN A 1 90 ? -0.560 10.526 -21.474 1.00 91.31 90 GLN A CA 1
ATOM 687 C C . GLN A 1 90 ? -0.135 9.847 -20.158 1.00 91.31 90 GLN A C 1
ATOM 689 O O . GLN A 1 90 ? 0.733 10.359 -19.457 1.00 91.31 90 GLN A O 1
ATOM 694 N N . LEU A 1 91 ? -0.739 8.709 -19.796 1.00 93.12 91 LEU A N 1
ATOM 695 C CA . LEU A 1 91 ? -0.334 7.923 -18.626 1.00 93.12 91 LEU A CA 1
ATOM 696 C C . LEU A 1 91 ? 0.877 7.016 -18.904 1.00 93.12 91 LEU A C 1
ATOM 698 O O . LEU A 1 91 ? 1.455 6.464 -17.967 1.00 93.12 91 LEU A O 1
ATOM 702 N N . ILE A 1 92 ? 1.254 6.832 -20.172 1.00 96.44 92 ILE A N 1
ATOM 703 C CA . ILE A 1 92 ? 2.379 5.982 -20.570 1.00 96.44 92 ILE A CA 1
ATOM 704 C C . ILE A 1 92 ? 3.695 6.724 -20.297 1.00 96.44 92 ILE A C 1
ATOM 706 O O . ILE A 1 92 ? 3.829 7.902 -20.611 1.00 96.44 92 ILE A O 1
ATOM 710 N N . GLY A 1 93 ? 4.679 6.042 -19.709 1.00 95.62 93 GLY A N 1
ATOM 711 C CA . GLY A 1 93 ? 6.003 6.604 -19.420 1.00 95.62 93 GLY A CA 1
ATOM 712 C C . GLY A 1 93 ? 6.073 7.468 -18.160 1.00 95.62 93 GLY A C 1
ATOM 713 O O . GLY A 1 93 ? 7.161 7.918 -17.790 1.00 95.62 93 GLY A O 1
ATOM 714 N N . VAL A 1 94 ? 4.951 7.666 -17.462 1.00 93.88 94 VAL A N 1
ATOM 715 C CA . VAL A 1 94 ? 4.848 8.600 -16.336 1.00 93.88 94 VAL A CA 1
ATOM 716 C C . VAL A 1 94 ? 4.360 7.890 -15.071 1.00 93.88 94 VAL A C 1
ATOM 718 O O . VAL A 1 94 ? 3.443 7.069 -15.095 1.00 93.88 94 VAL A O 1
ATOM 721 N N . ALA A 1 95 ? 4.995 8.202 -13.944 1.00 91.06 95 ALA A N 1
ATOM 722 C CA . ALA A 1 95 ? 4.581 7.770 -12.617 1.00 91.06 95 ALA A CA 1
ATOM 723 C C . ALA A 1 95 ? 3.499 8.690 -12.029 1.00 91.06 95 ALA A C 1
ATOM 725 O O . ALA A 1 95 ? 3.327 9.826 -12.458 1.00 91.06 95 ALA A O 1
ATOM 726 N N . GLY A 1 96 ? 2.794 8.237 -10.986 1.00 83.06 96 GLY A N 1
ATOM 727 C CA . GLY A 1 96 ? 1.718 9.018 -10.359 1.00 83.06 96 GLY A CA 1
ATOM 728 C C . GLY A 1 96 ? 2.142 10.381 -9.783 1.00 83.06 96 GLY A C 1
ATOM 729 O O . GLY A 1 96 ? 1.285 11.227 -9.548 1.00 83.06 96 GLY A O 1
ATOM 730 N N . ASP A 1 97 ? 3.441 10.608 -9.575 1.00 82.69 97 ASP A N 1
ATOM 731 C CA . ASP A 1 97 ? 4.024 11.878 -9.122 1.00 82.69 97 ASP A CA 1
ATOM 732 C C . ASP A 1 97 ? 4.632 12.728 -10.257 1.00 82.69 97 ASP A C 1
ATOM 734 O O . ASP A 1 97 ? 5.291 13.733 -9.992 1.00 82.69 97 ASP A O 1
ATOM 738 N N . GLY A 1 98 ? 4.418 12.334 -11.516 1.00 87.94 98 GLY A N 1
ATOM 739 C CA . GLY A 1 98 ? 4.862 13.058 -12.708 1.00 87.94 98 GLY A CA 1
ATOM 740 C C . GLY A 1 98 ? 6.288 12.745 -13.168 1.00 87.94 98 GLY A C 1
ATOM 741 O O . GLY A 1 98 ? 6.707 13.246 -14.210 1.00 87.94 98 GLY A O 1
ATOM 742 N N . ARG A 1 99 ? 7.053 11.917 -12.444 1.00 92.94 99 ARG A N 1
ATOM 743 C CA . ARG A 1 99 ? 8.388 11.489 -12.897 1.00 92.94 99 ARG A CA 1
ATOM 744 C C . ARG A 1 99 ? 8.298 10.517 -14.072 1.00 92.94 99 ARG A C 1
ATOM 746 O O . ARG A 1 99 ? 7.329 9.770 -14.190 1.00 92.94 99 ARG A O 1
ATOM 753 N N . SER A 1 100 ? 9.352 10.457 -14.886 1.00 96.00 100 SER A N 1
ATOM 754 C CA . SER A 1 100 ? 9.514 9.367 -15.854 1.00 96.00 100 SER A CA 1
ATOM 755 C C . SER A 1 100 ? 9.666 8.022 -15.139 1.00 96.00 100 SER A C 1
ATOM 757 O O . SER A 1 100 ? 10.185 7.972 -14.017 1.00 96.00 100 SER A O 1
ATOM 759 N N . ILE A 1 101 ? 9.274 6.920 -15.788 1.00 96.31 101 ILE A N 1
ATOM 760 C CA . ILE A 1 101 ? 9.464 5.576 -15.218 1.00 96.31 101 ILE A CA 1
ATOM 761 C C . ILE A 1 101 ? 10.937 5.339 -14.878 1.00 96.31 101 ILE A C 1
ATOM 763 O O . ILE A 1 101 ? 11.243 4.958 -13.752 1.00 96.31 101 ILE A O 1
ATOM 767 N N . THR A 1 102 ? 11.866 5.642 -15.786 1.00 95.38 102 THR A N 1
ATOM 768 C CA . THR A 1 102 ? 13.307 5.501 -15.519 1.00 95.38 102 THR A CA 1
ATOM 769 C C . THR A 1 102 ? 13.746 6.299 -14.289 1.00 95.38 102 THR A C 1
ATOM 771 O O . THR A 1 102 ? 14.451 5.766 -13.433 1.00 95.38 102 THR A O 1
ATOM 774 N N . GLY A 1 103 ? 13.293 7.550 -14.148 1.00 94.06 103 GLY A N 1
ATOM 775 C CA . GLY A 1 103 ? 13.616 8.389 -12.991 1.00 94.06 103 GLY A CA 1
ATOM 776 C C . GLY A 1 103 ? 13.025 7.860 -11.680 1.00 94.06 103 GLY A C 1
ATOM 777 O O . GLY A 1 103 ? 13.677 7.912 -10.637 1.00 94.06 103 GLY A O 1
ATOM 778 N N . LEU A 1 104 ? 11.813 7.298 -11.720 1.00 94.12 104 LEU A N 1
ATOM 779 C CA . LEU A 1 104 ? 11.216 6.602 -10.581 1.00 94.12 104 LEU A CA 1
ATOM 780 C C . LEU A 1 104 ? 12.062 5.384 -10.184 1.00 94.12 104 LEU A C 1
ATOM 782 O O . LEU A 1 104 ? 12.441 5.268 -9.017 1.00 94.12 104 LEU A O 1
ATOM 786 N N . LEU A 1 105 ? 12.378 4.498 -11.133 1.00 93.50 105 LEU A N 1
ATOM 787 C CA . LEU A 1 105 ? 13.125 3.266 -10.863 1.00 93.50 105 LEU A CA 1
ATOM 788 C C . LEU A 1 105 ? 14.556 3.555 -10.383 1.00 93.50 105 LEU A C 1
ATOM 790 O O . LEU A 1 105 ? 15.037 2.862 -9.491 1.00 93.50 105 LEU A O 1
ATOM 794 N N . GLY A 1 106 ? 15.195 4.623 -10.872 1.00 93.31 106 GLY A N 1
ATOM 795 C CA . GLY A 1 106 ? 16.548 5.023 -10.461 1.00 93.31 106 GLY A CA 1
ATOM 796 C C . GLY A 1 106 ? 16.673 5.327 -8.971 1.00 93.31 106 GLY A C 1
ATOM 797 O O . GLY A 1 106 ? 17.708 5.062 -8.365 1.00 93.31 106 GLY A O 1
ATOM 798 N N . THR A 1 107 ? 15.591 5.763 -8.320 1.00 92.56 107 THR A N 1
ATOM 799 C CA . THR A 1 107 ? 15.611 5.972 -6.862 1.00 92.56 107 THR A CA 1
ATOM 800 C C . THR A 1 107 ? 15.802 4.680 -6.058 1.00 92.56 107 THR A C 1
ATOM 802 O O . THR A 1 107 ? 16.131 4.752 -4.880 1.00 92.56 107 THR A O 1
ATOM 805 N N . ALA A 1 108 ? 15.620 3.496 -6.660 1.00 92.50 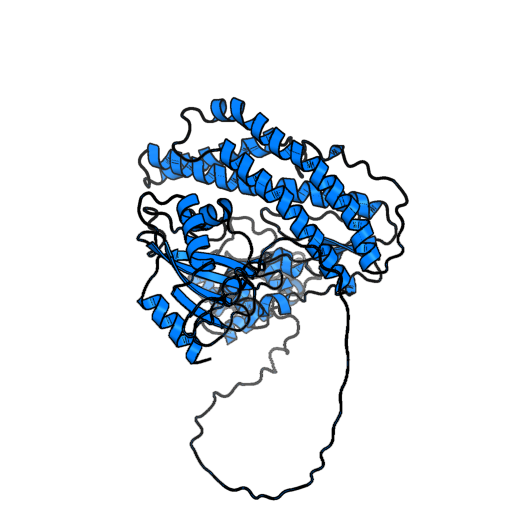108 ALA A N 1
ATOM 806 C CA . ALA A 1 108 ? 15.949 2.221 -6.018 1.00 92.50 108 ALA A CA 1
ATOM 807 C C . ALA A 1 108 ? 17.464 2.035 -5.818 1.00 92.50 108 ALA A C 1
ATOM 809 O O . ALA A 1 108 ? 17.877 1.429 -4.832 1.00 92.50 108 ALA A O 1
ATOM 810 N N . ILE A 1 109 ? 18.298 2.610 -6.696 1.00 94.44 109 ILE A N 1
ATOM 811 C CA . ILE A 1 109 ? 19.760 2.631 -6.524 1.00 94.44 109 ILE A CA 1
ATOM 812 C C . ILE A 1 109 ? 20.138 3.497 -5.324 1.00 94.44 109 ILE A C 1
ATOM 814 O O . ILE A 1 109 ? 20.977 3.105 -4.516 1.00 94.44 109 ILE A O 1
ATOM 818 N N . THR A 1 110 ? 19.471 4.641 -5.145 1.00 91.62 110 THR A N 1
ATOM 819 C CA . THR A 1 110 ? 19.664 5.484 -3.958 1.00 91.62 110 THR A CA 1
ATOM 820 C C . THR A 1 110 ? 19.346 4.714 -2.676 1.00 91.62 110 THR A C 1
ATOM 822 O O . THR A 1 110 ? 20.161 4.711 -1.756 1.00 91.62 110 THR A O 1
ATOM 825 N N . THR A 1 111 ? 18.217 3.999 -2.635 1.00 90.12 111 THR A N 1
ATOM 826 C CA . THR A 1 111 ? 17.851 3.142 -1.495 1.00 90.12 111 THR A CA 1
ATOM 827 C C . THR A 1 111 ? 18.882 2.048 -1.251 1.00 90.12 111 THR A C 1
ATOM 829 O O . THR A 1 111 ? 19.268 1.825 -0.102 1.00 90.12 111 THR A O 1
ATOM 832 N N . ALA A 1 112 ? 19.367 1.400 -2.315 1.00 90.75 112 ALA A N 1
ATOM 833 C CA . ALA A 1 112 ? 20.409 0.392 -2.195 1.00 90.75 112 ALA A CA 1
ATOM 834 C C . ALA A 1 112 ? 21.661 0.964 -1.519 1.00 90.75 112 ALA A C 1
ATOM 836 O O . ALA A 1 112 ? 22.228 0.319 -0.637 1.00 90.75 112 ALA A O 1
ATOM 837 N N . ARG A 1 113 ? 22.077 2.184 -1.898 1.00 90.12 113 ARG A N 1
ATOM 838 C CA . ARG A 1 113 ? 23.298 2.819 -1.367 1.00 90.12 113 ARG A CA 1
ATOM 839 C C . ARG A 1 113 ? 23.126 3.166 0.093 1.00 90.12 113 ARG A C 1
ATOM 841 O O . ARG A 1 113 ? 23.911 2.727 0.920 1.00 90.12 113 ARG A O 1
ATOM 848 N N . THR A 1 114 ? 22.029 3.844 0.422 1.00 87.50 114 THR A N 1
ATOM 849 C CA . THR A 1 114 ? 21.718 4.208 1.808 1.00 87.50 114 THR A CA 1
ATOM 850 C C . THR A 1 114 ? 21.664 2.981 2.722 1.00 87.50 114 THR A C 1
ATOM 852 O O . THR A 1 114 ? 22.162 3.030 3.848 1.00 87.50 114 THR A O 1
ATOM 855 N N . ALA A 1 115 ? 21.091 1.870 2.252 1.00 84.25 115 ALA A N 1
ATOM 856 C CA . ALA A 1 115 ? 21.055 0.621 3.006 1.00 84.25 115 ALA A CA 1
ATOM 857 C C . ALA A 1 115 ? 22.444 -0.028 3.142 1.00 84.25 115 ALA A C 1
ATOM 859 O O . ALA A 1 115 ? 22.777 -0.493 4.230 1.00 84.25 115 ALA A O 1
ATOM 860 N N . SER A 1 116 ? 23.262 -0.016 2.084 1.00 86.25 116 SER A N 1
ATOM 861 C CA . SER A 1 116 ? 24.651 -0.499 2.120 1.00 86.25 116 SER A CA 1
ATOM 862 C C . SER A 1 116 ? 25.509 0.302 3.103 1.00 86.25 116 SER A C 1
ATOM 864 O O . SER A 1 116 ? 26.171 -0.279 3.959 1.00 86.25 116 SER A O 1
ATOM 866 N N . ASP A 1 117 ? 25.441 1.633 3.044 1.00 83.81 117 ASP A N 1
ATOM 867 C CA . ASP A 1 117 ? 26.187 2.526 3.936 1.00 83.81 117 ASP A CA 1
ATOM 868 C C . ASP A 1 117 ? 25.770 2.318 5.397 1.00 83.81 117 ASP A C 1
ATOM 870 O O . ASP A 1 117 ? 26.607 2.203 6.293 1.00 83.81 117 ASP A O 1
ATOM 874 N N . SER A 1 118 ? 24.461 2.198 5.644 1.00 75.31 118 SER A N 1
ATOM 875 C CA . SER A 1 118 ? 23.925 1.930 6.985 1.00 75.31 118 SER A CA 1
ATOM 876 C C . SER A 1 118 ? 24.395 0.577 7.528 1.00 75.31 118 SER A C 1
ATOM 878 O O . SER A 1 118 ? 24.740 0.467 8.706 1.00 75.31 118 SER A O 1
ATOM 880 N N . ALA A 1 119 ? 24.439 -0.449 6.673 1.00 76.12 119 ALA A N 1
ATOM 881 C CA . ALA A 1 119 ? 24.933 -1.774 7.026 1.00 76.12 119 ALA A CA 1
ATOM 882 C C . ALA A 1 119 ? 26.421 -1.739 7.400 1.00 76.12 119 ALA A C 1
ATOM 884 O O . ALA A 1 119 ? 26.794 -2.257 8.456 1.00 76.12 119 ALA A O 1
ATOM 885 N N . ALA A 1 120 ? 27.245 -1.060 6.597 1.00 79.19 120 ALA A N 1
ATOM 886 C CA . ALA A 1 120 ? 28.675 -0.896 6.849 1.00 79.19 120 ALA A CA 1
ATOM 887 C C . ALA A 1 120 ? 28.950 -0.176 8.183 1.00 79.19 120 ALA A C 1
ATOM 889 O O . ALA A 1 120 ? 29.781 -0.623 8.973 1.00 79.19 120 ALA A O 1
ATOM 890 N N . LEU A 1 121 ? 28.198 0.890 8.485 1.00 75.94 121 LEU A N 1
ATOM 891 C CA . LEU A 1 121 ? 28.330 1.655 9.734 1.00 75.94 121 LEU A CA 1
ATOM 892 C C . LEU A 1 121 ? 27.931 0.863 10.987 1.00 75.94 121 LEU A C 1
ATOM 894 O O . LEU A 1 121 ? 28.448 1.121 12.071 1.00 75.94 121 LEU A O 1
ATOM 898 N N . SER A 1 122 ? 27.005 -0.089 10.858 1.00 69.62 122 SER A N 1
ATOM 899 C CA . SER A 1 122 ? 26.512 -0.885 11.988 1.00 69.62 122 SER A CA 1
ATOM 900 C C . SER A 1 122 ? 27.463 -2.006 12.436 1.00 69.62 122 SER A C 1
ATOM 902 O O . SER A 1 122 ? 27.185 -2.671 13.432 1.00 69.62 122 SER A O 1
ATOM 904 N N . GLY A 1 123 ? 28.570 -2.240 11.715 1.00 57.91 123 GLY A N 1
ATOM 905 C CA . GLY A 1 123 ? 29.519 -3.328 11.995 1.00 57.91 123 GLY A CA 1
ATOM 906 C C . GLY A 1 123 ? 28.956 -4.737 11.753 1.00 57.91 123 GLY A C 1
ATOM 907 O O . GLY A 1 123 ? 29.630 -5.722 12.038 1.00 57.91 123 GLY A O 1
ATOM 908 N N . ALA A 1 124 ? 27.732 -4.843 11.223 1.00 50.09 124 ALA A N 1
ATOM 909 C CA . ALA A 1 124 ? 27.016 -6.099 11.010 1.00 50.09 124 ALA A CA 1
ATOM 910 C C . ALA A 1 124 ? 27.435 -6.858 9.733 1.00 50.09 124 ALA A C 1
ATOM 912 O O . ALA A 1 124 ? 26.935 -7.953 9.487 1.00 50.09 124 ALA A O 1
ATOM 913 N N . GLY A 1 125 ? 28.353 -6.323 8.918 1.00 50.19 125 GLY A N 1
ATOM 914 C CA . GLY A 1 125 ? 28.822 -6.996 7.708 1.00 50.19 125 GLY A CA 1
ATOM 915 C C . GLY A 1 125 ? 30.247 -6.617 7.321 1.00 50.19 125 GLY A C 1
ATOM 916 O O . GLY A 1 125 ? 30.618 -5.448 7.359 1.00 50.19 125 GLY A O 1
ATOM 917 N N . MET A 1 126 ? 31.031 -7.610 6.885 1.00 58.03 126 MET A N 1
ATOM 918 C CA . MET A 1 126 ? 32.168 -7.360 5.990 1.00 58.03 126 MET A CA 1
ATOM 919 C C . MET A 1 126 ? 31.664 -6.584 4.758 1.00 58.03 126 MET A C 1
ATOM 921 O O . MET A 1 126 ? 30.510 -6.756 4.369 1.00 58.03 126 MET A O 1
ATOM 925 N N . GLU A 1 127 ? 32.503 -5.763 4.124 1.00 58.59 127 GLU A N 1
ATOM 926 C CA . GLU A 1 127 ? 32.133 -4.843 3.027 1.00 58.59 127 GLU A CA 1
ATOM 927 C C . GLU A 1 127 ? 31.295 -5.508 1.908 1.00 58.59 127 GLU A C 1
ATOM 929 O O . GLU A 1 127 ? 30.287 -4.961 1.458 1.00 58.59 127 GLU A O 1
ATOM 934 N N . LEU A 1 128 ? 31.614 -6.762 1.556 1.00 60.81 128 LEU A N 1
ATOM 935 C CA . LEU A 1 128 ? 30.851 -7.571 0.591 1.00 60.81 128 LEU A CA 1
ATOM 936 C C . LEU A 1 128 ? 29.409 -7.886 1.048 1.00 60.81 128 LEU A C 1
ATOM 938 O O . LEU A 1 128 ? 28.484 -7.953 0.237 1.00 60.81 128 LEU A O 1
ATOM 942 N N . GLY A 1 129 ? 29.209 -8.092 2.352 1.00 72.31 129 GLY A N 1
ATOM 943 C CA . GLY A 1 129 ? 27.906 -8.350 2.965 1.00 72.31 129 GLY A CA 1
ATOM 944 C C . GLY A 1 129 ? 27.023 -7.103 3.016 1.00 72.31 129 GLY A C 1
ATOM 945 O O . GLY A 1 129 ? 25.823 -7.200 2.757 1.00 72.31 129 GLY A O 1
ATOM 946 N N . ALA A 1 130 ? 27.619 -5.931 3.261 1.00 79.75 130 ALA A N 1
ATOM 947 C CA . ALA A 1 130 ? 26.917 -4.648 3.236 1.00 79.75 130 ALA A CA 1
ATOM 948 C C . ALA A 1 130 ? 26.381 -4.326 1.830 1.00 79.75 130 ALA A C 1
ATOM 950 O O . ALA A 1 130 ? 25.194 -4.030 1.673 1.00 79.75 130 ALA A O 1
ATOM 951 N N . ALA A 1 131 ? 27.211 -4.506 0.795 1.00 84.00 131 ALA A N 1
ATOM 952 C CA . ALA A 1 131 ? 26.800 -4.316 -0.596 1.00 84.00 131 ALA A CA 1
ATOM 953 C C . ALA A 1 131 ? 25.665 -5.274 -1.002 1.00 84.00 131 ALA A C 1
ATOM 955 O O . ALA A 1 131 ? 24.688 -4.860 -1.630 1.00 84.00 131 ALA A O 1
ATOM 956 N N . ALA A 1 132 ? 25.744 -6.549 -0.604 1.00 82.44 132 ALA A N 1
ATOM 957 C CA . ALA A 1 132 ? 24.686 -7.525 -0.864 1.00 82.44 132 ALA A CA 1
ATOM 958 C C . ALA A 1 132 ? 23.369 -7.173 -0.146 1.00 82.44 132 ALA A C 1
ATOM 960 O O . ALA A 1 132 ? 22.290 -7.345 -0.714 1.00 82.44 132 ALA A O 1
ATOM 961 N N . GLN A 1 133 ? 23.437 -6.660 1.086 1.00 80.88 133 GLN A N 1
ATOM 962 C CA . GLN A 1 133 ? 22.261 -6.193 1.821 1.00 80.88 133 GLN A CA 1
ATOM 963 C C . GLN A 1 133 ? 21.631 -4.962 1.160 1.00 80.88 133 GLN A C 1
ATOM 965 O O . GLN A 1 133 ? 20.416 -4.936 0.955 1.00 80.88 133 GLN A O 1
ATOM 970 N N . GLY A 1 134 ? 22.449 -3.982 0.770 1.00 86.44 134 GLY A N 1
ATOM 971 C CA . GLY A 1 134 ? 21.995 -2.810 0.028 1.00 86.44 134 GLY A CA 1
ATOM 972 C C . GLY A 1 134 ? 21.312 -3.191 -1.283 1.00 86.44 134 GLY A C 1
ATOM 973 O O . GLY A 1 134 ? 20.203 -2.742 -1.566 1.00 86.44 134 GLY A O 1
ATOM 974 N N . TRP A 1 135 ? 21.907 -4.112 -2.041 1.00 89.75 135 TRP A N 1
ATOM 975 C CA . TRP A 1 135 ? 21.339 -4.604 -3.296 1.00 89.75 135 TRP A CA 1
ATOM 976 C C . TRP A 1 135 ? 19.945 -5.217 -3.136 1.00 89.75 135 TRP A C 1
ATOM 978 O O . TRP A 1 135 ? 19.040 -4.925 -3.922 1.00 89.75 135 TRP A O 1
ATOM 988 N N . ARG A 1 136 ? 19.746 -6.025 -2.086 1.00 84.94 136 ARG A N 1
ATOM 989 C CA . ARG A 1 136 ? 18.436 -6.599 -1.737 1.00 84.94 136 ARG A CA 1
ATOM 990 C C . ARG A 1 136 ? 17.435 -5.516 -1.337 1.00 84.94 136 ARG A C 1
ATOM 992 O O . ARG A 1 136 ? 16.296 -5.541 -1.794 1.00 84.94 136 ARG A O 1
ATOM 999 N N . ALA A 1 137 ? 17.855 -4.528 -0.546 1.00 81.94 137 ALA A N 1
ATOM 1000 C CA . ALA A 1 137 ? 16.990 -3.414 -0.158 1.00 81.94 137 ALA A CA 1
ATOM 1001 C C . ALA A 1 137 ? 16.526 -2.591 -1.375 1.00 81.94 137 ALA A C 1
ATOM 1003 O O . ALA A 1 137 ? 15.341 -2.274 -1.491 1.00 81.94 137 ALA A O 1
ATOM 1004 N N . GLY A 1 138 ? 17.434 -2.306 -2.317 1.00 89.50 138 GLY A N 1
ATOM 1005 C CA . GLY A 1 138 ? 17.099 -1.648 -3.582 1.00 89.50 138 GLY A CA 1
ATOM 1006 C C . GLY A 1 138 ? 16.106 -2.453 -4.417 1.00 89.50 138 GLY A C 1
ATOM 1007 O O . GLY A 1 138 ? 15.138 -1.896 -4.930 1.00 89.50 138 GLY A O 1
ATOM 1008 N N . ARG A 1 139 ? 16.281 -3.776 -4.488 1.00 89.81 139 ARG A N 1
ATOM 1009 C CA . ARG A 1 139 ? 15.360 -4.682 -5.186 1.00 89.81 139 ARG A CA 1
ATOM 1010 C C . ARG A 1 139 ? 13.940 -4.653 -4.606 1.00 89.81 139 ARG A C 1
ATOM 1012 O O . ARG A 1 139 ? 12.969 -4.554 -5.357 1.00 89.81 139 ARG A O 1
ATOM 1019 N N . LEU A 1 140 ? 13.804 -4.691 -3.279 1.00 82.25 140 LEU A N 1
ATOM 1020 C CA . LEU A 1 140 ? 12.503 -4.622 -2.596 1.00 82.25 140 LEU A CA 1
ATOM 1021 C C . LEU A 1 140 ? 11.803 -3.271 -2.823 1.00 82.25 140 LEU A C 1
ATOM 1023 O O . LEU A 1 140 ? 10.586 -3.193 -3.028 1.00 82.25 140 LEU A O 1
ATOM 1027 N N . ASP A 1 141 ? 12.575 -2.190 -2.822 1.00 84.56 141 ASP A N 1
ATOM 1028 C CA . ASP A 1 141 ? 12.080 -0.849 -3.110 1.00 84.56 141 ASP A CA 1
ATOM 1029 C C . ASP A 1 141 ? 11.682 -0.686 -4.592 1.00 84.56 141 ASP A C 1
ATOM 1031 O O . ASP A 1 141 ? 10.633 -0.114 -4.903 1.00 84.56 141 ASP A O 1
ATOM 1035 N N . LEU A 1 142 ? 12.437 -1.288 -5.517 1.00 91.38 142 LEU A N 1
ATOM 1036 C CA . LEU A 1 142 ? 12.069 -1.393 -6.931 1.00 91.38 142 LEU A CA 1
ATOM 1037 C C . LEU A 1 142 ? 10.720 -2.107 -7.101 1.00 91.38 142 LEU A C 1
ATOM 1039 O O . LEU A 1 142 ? 9.822 -1.564 -7.744 1.00 91.38 142 LEU A O 1
ATOM 1043 N N . MET A 1 143 ? 10.540 -3.279 -6.481 1.00 87.62 143 MET A N 1
ATOM 1044 C CA . MET A 1 143 ? 9.262 -4.005 -6.482 1.00 87.62 143 MET A CA 1
ATOM 1045 C C . MET A 1 143 ? 8.111 -3.114 -6.001 1.00 87.62 143 MET A C 1
ATOM 1047 O O . MET A 1 143 ? 7.056 -3.046 -6.635 1.00 87.62 143 MET A O 1
ATOM 1051 N N . THR A 1 144 ? 8.322 -2.389 -4.904 1.00 80.44 144 THR A N 1
ATOM 1052 C CA . THR A 1 144 ? 7.319 -1.483 -4.328 1.00 80.44 144 THR A CA 1
ATOM 1053 C C . THR A 1 144 ? 6.897 -0.396 -5.317 1.00 80.44 144 THR A C 1
ATOM 1055 O O . THR A 1 144 ? 5.703 -0.116 -5.475 1.00 80.44 144 THR A O 1
ATOM 1058 N N . LYS A 1 145 ? 7.861 0.195 -6.027 1.00 87.31 145 LYS A N 1
ATOM 1059 C CA . LYS A 1 145 ? 7.614 1.224 -7.048 1.00 87.31 145 LYS A CA 1
ATOM 1060 C C . LYS A 1 145 ? 6.886 0.664 -8.260 1.00 87.31 145 LYS A C 1
ATOM 1062 O O . LYS A 1 145 ? 5.955 1.305 -8.739 1.00 87.31 145 LYS A O 1
ATOM 1067 N N . LEU A 1 146 ? 7.238 -0.541 -8.705 1.00 90.06 146 LEU A N 1
ATOM 1068 C CA . LEU A 1 146 ? 6.575 -1.227 -9.818 1.00 90.06 146 LEU A CA 1
ATOM 1069 C C . LEU A 1 146 ? 5.101 -1.522 -9.518 1.00 90.06 146 LEU A C 1
ATOM 1071 O O . LEU A 1 146 ? 4.223 -1.238 -10.337 1.00 90.06 146 LEU A O 1
ATOM 1075 N N . LEU A 1 147 ? 4.806 -2.032 -8.321 1.00 85.06 147 LEU A N 1
ATOM 1076 C CA . LEU A 1 147 ? 3.428 -2.258 -7.874 1.00 85.06 147 LEU A CA 1
ATOM 1077 C C . LEU A 1 147 ? 2.644 -0.943 -7.774 1.00 85.06 147 LEU A C 1
ATOM 1079 O O . LEU A 1 147 ? 1.470 -0.884 -8.144 1.00 85.06 147 LEU A O 1
ATOM 1083 N N . THR A 1 148 ? 3.300 0.124 -7.316 1.00 84.12 148 THR A N 1
ATOM 1084 C CA . THR A 1 148 ? 2.684 1.450 -7.190 1.00 84.12 148 THR A CA 1
ATOM 1085 C C . THR A 1 148 ? 2.349 2.037 -8.562 1.00 84.12 148 THR A C 1
ATOM 1087 O O . THR A 1 148 ? 1.199 2.399 -8.802 1.00 84.12 148 THR A O 1
ATOM 1090 N N . VAL A 1 149 ? 3.304 2.066 -9.498 1.00 90.69 149 VAL A N 1
ATOM 1091 C CA . VAL A 1 149 ? 3.118 2.721 -10.803 1.00 90.69 149 VAL A CA 1
ATOM 1092 C C . VAL A 1 149 ? 2.115 1.999 -11.705 1.00 90.69 149 VAL A C 1
ATOM 1094 O O . VAL A 1 149 ? 1.301 2.638 -12.375 1.00 90.69 149 VAL A O 1
ATOM 1097 N N . THR A 1 150 ? 2.091 0.664 -11.672 1.00 90.56 150 THR A N 1
ATOM 1098 C CA . THR A 1 150 ? 1.091 -0.131 -12.409 1.00 90.56 150 THR A CA 1
ATOM 1099 C C . THR A 1 150 ? -0.317 0.063 -11.838 1.00 90.56 150 THR A C 1
ATOM 1101 O O . THR A 1 150 ? -1.290 0.217 -12.585 1.00 90.56 150 THR A O 1
ATOM 1104 N N . SER A 1 151 ? -0.431 0.149 -10.510 1.00 85.81 151 SER A N 1
ATOM 1105 C CA . SER A 1 151 ? -1.689 0.473 -9.834 1.00 85.81 151 SER A CA 1
ATOM 1106 C C . SER A 1 151 ? -2.149 1.904 -10.125 1.00 85.81 151 SER A C 1
ATOM 1108 O O . SER A 1 151 ? -3.352 2.142 -10.258 1.00 85.81 151 SER A O 1
ATOM 1110 N N . ASP A 1 152 ? -1.228 2.869 -10.209 1.00 86.69 152 ASP A N 1
ATOM 1111 C CA . ASP A 1 152 ? -1.506 4.266 -10.575 1.00 86.69 152 ASP A CA 1
ATOM 1112 C C . ASP A 1 152 ? -1.993 4.414 -12.003 1.00 86.69 152 ASP A C 1
ATOM 1114 O O . ASP A 1 152 ? -3.027 5.050 -12.200 1.00 86.69 152 ASP A O 1
ATOM 1118 N N . THR A 1 153 ? -1.350 3.733 -12.947 1.00 91.69 153 THR A N 1
ATOM 1119 C CA . THR A 1 153 ? -1.798 3.681 -14.344 1.00 91.69 153 THR A CA 1
ATOM 1120 C C . THR A 1 153 ? -3.251 3.201 -14.429 1.00 91.69 153 THR A C 1
ATOM 1122 O O . THR A 1 153 ? -4.111 3.891 -14.971 1.00 91.69 153 THR A O 1
ATOM 1125 N N . SER A 1 154 ? -3.548 2.055 -13.804 1.00 89.62 154 SER A N 1
ATOM 1126 C CA . SER A 1 154 ? -4.883 1.441 -13.842 1.00 89.62 154 SER A CA 1
ATOM 1127 C C . SER A 1 154 ? -5.957 2.341 -13.210 1.00 89.62 154 SER A C 1
ATOM 1129 O O . SER A 1 154 ? -7.053 2.527 -13.737 1.00 89.62 154 SER A O 1
ATOM 1131 N N . ARG A 1 155 ? -5.639 2.949 -12.061 1.00 84.94 155 ARG A N 1
ATOM 1132 C CA . ARG A 1 155 ? -6.569 3.836 -11.350 1.00 84.94 155 ARG A CA 1
ATOM 1133 C C . ARG A 1 155 ? -6.831 5.121 -12.126 1.00 84.94 155 ARG A C 1
ATOM 1135 O O . ARG A 1 155 ? -7.983 5.530 -12.210 1.00 84.94 155 ARG A O 1
ATOM 1142 N N . ALA A 1 156 ? -5.790 5.765 -12.649 1.00 88.50 156 ALA A N 1
ATOM 1143 C CA . ALA A 1 156 ? -5.942 7.001 -13.406 1.00 88.50 156 ALA A CA 1
ATOM 1144 C C . ALA A 1 156 ? -6.799 6.764 -14.658 1.00 88.50 156 ALA A C 1
ATOM 1146 O O . ALA A 1 156 ? -7.727 7.529 -14.902 1.00 88.50 156 ALA A O 1
ATOM 1147 N N . ALA A 1 157 ? -6.581 5.649 -15.363 1.00 91.44 157 ALA A N 1
ATOM 1148 C CA . ALA A 1 157 ? -7.414 5.235 -16.490 1.00 91.44 157 ALA A CA 1
ATOM 1149 C C . ALA A 1 157 ? -8.889 5.025 -16.090 1.00 91.44 157 ALA A C 1
ATOM 1151 O O . ALA A 1 157 ? -9.784 5.574 -16.731 1.00 91.44 157 ALA A O 1
ATOM 1152 N N . MET A 1 158 ? -9.160 4.316 -14.984 1.00 89.19 158 MET A N 1
ATOM 1153 C CA . MET A 1 158 ? -10.528 4.171 -14.458 1.00 89.19 158 MET A CA 1
ATOM 1154 C C . MET A 1 158 ? -11.159 5.514 -14.080 1.00 89.19 158 MET A C 1
ATOM 1156 O O . MET A 1 158 ? -12.336 5.735 -14.353 1.00 89.19 158 MET A O 1
ATOM 1160 N N . SER A 1 159 ? -10.408 6.416 -13.444 1.00 86.75 159 SER A N 1
ATOM 1161 C CA . SER A 1 159 ? -10.898 7.743 -13.058 1.00 86.75 159 SER A CA 1
ATOM 1162 C C . SER A 1 159 ? -11.244 8.602 -14.274 1.00 86.75 159 SER A C 1
ATOM 1164 O O . SER A 1 159 ? -12.297 9.237 -14.267 1.00 86.75 159 SER A O 1
ATOM 1166 N N . LEU A 1 160 ? -10.417 8.579 -15.325 1.00 90.31 160 LEU A N 1
ATOM 1167 C CA . LEU A 1 160 ? -10.718 9.247 -16.594 1.00 90.31 160 LEU A CA 1
ATOM 1168 C C . LEU A 1 160 ? -11.996 8.683 -17.222 1.00 90.31 160 LEU A C 1
ATOM 1170 O O . LEU A 1 160 ? -12.869 9.435 -17.627 1.00 90.31 160 LEU A O 1
ATOM 1174 N N . GLU A 1 161 ? -12.177 7.368 -17.221 1.00 91.94 161 GLU A N 1
ATOM 1175 C CA . GLU A 1 161 ? -13.401 6.757 -17.750 1.00 91.94 161 GLU A CA 1
ATOM 1176 C C . GLU A 1 161 ? -14.636 7.024 -16.876 1.00 91.94 161 GLU A C 1
ATOM 1178 O O . GLU A 1 161 ? -15.764 7.134 -17.355 1.00 91.94 161 GLU A O 1
ATOM 1183 N N . THR A 1 162 ? -14.440 7.182 -15.572 1.00 89.56 162 THR A N 1
ATOM 1184 C CA . THR A 1 162 ? -15.520 7.530 -14.647 1.00 89.56 162 THR A CA 1
ATOM 1185 C C . THR A 1 162 ? -15.956 8.985 -14.835 1.00 89.56 162 THR A C 1
ATOM 1187 O O . THR A 1 162 ? -17.151 9.269 -14.774 1.00 89.56 162 THR A O 1
ATOM 1190 N N . VAL A 1 163 ? -15.025 9.917 -15.094 1.00 90.00 163 VAL A N 1
ATOM 1191 C CA . VAL A 1 163 ? -15.349 11.352 -15.216 1.00 90.00 163 VAL A CA 1
ATOM 1192 C C . VAL A 1 163 ? -16.195 11.670 -16.446 1.00 90.00 163 VAL A C 1
ATOM 1194 O O . VAL A 1 163 ? -16.969 12.622 -16.413 1.00 90.00 163 VAL A O 1
ATOM 1197 N N . THR A 1 164 ? -16.118 10.855 -17.501 1.00 92.25 164 THR A N 1
ATOM 1198 C CA . THR A 1 164 ? -16.952 11.025 -18.703 1.00 92.25 164 THR A CA 1
ATOM 1199 C C . THR A 1 164 ? -18.412 10.632 -18.481 1.00 92.25 164 THR A C 1
ATOM 1201 O O . THR A 1 164 ? -19.224 10.786 -19.387 1.00 92.25 164 THR A O 1
ATOM 1204 N N . ARG A 1 165 ? -18.775 10.114 -17.301 1.00 91.06 165 ARG A N 1
ATOM 1205 C CA . ARG A 1 165 ? -20.112 9.601 -16.994 1.00 91.06 165 ARG A CA 1
ATOM 1206 C C . ARG A 1 165 ? -20.771 10.398 -15.866 1.00 91.06 165 ARG A C 1
ATOM 1208 O O . ARG A 1 165 ? -20.447 10.189 -14.692 1.00 91.06 165 ARG A O 1
ATOM 1215 N N . PRO A 1 166 ? -21.757 11.261 -16.166 1.00 85.00 166 PRO A N 1
ATOM 1216 C CA . PRO A 1 166 ? -22.481 11.992 -15.137 1.00 85.00 166 PRO A CA 1
ATOM 1217 C C . PRO A 1 166 ? -23.099 11.057 -14.102 1.00 85.00 166 PRO A C 1
ATOM 1219 O O . PRO A 1 166 ? -23.665 10.013 -14.435 1.00 85.00 166 PRO A O 1
ATOM 1222 N N . ARG A 1 167 ? -23.059 11.479 -12.833 1.00 83.25 167 ARG A N 1
ATOM 1223 C CA . ARG A 1 167 ? -23.616 10.738 -11.684 1.00 83.25 167 ARG A CA 1
ATOM 1224 C C . ARG A 1 167 ? -22.953 9.381 -11.435 1.00 83.25 167 ARG A C 1
ATOM 1226 O O . ARG A 1 167 ? -23.513 8.575 -10.696 1.00 83.25 167 ARG A O 1
ATOM 1233 N N . VAL A 1 168 ? -21.780 9.123 -12.009 1.00 85.62 168 VAL A N 1
ATOM 1234 C CA . VAL A 1 168 ? -20.935 7.992 -11.622 1.00 85.62 168 VAL A CA 1
ATOM 1235 C C . VAL A 1 168 ? -19.847 8.500 -10.683 1.00 85.62 168 VAL A C 1
ATOM 1237 O O . VAL A 1 168 ? -19.218 9.532 -10.910 1.00 85.62 168 VAL A O 1
ATOM 1240 N N . GLY A 1 169 ? -19.683 7.794 -9.572 1.00 84.31 169 GLY A N 1
ATOM 1241 C CA . GLY A 1 169 ? -18.584 7.979 -8.636 1.00 84.31 169 GLY A CA 1
ATOM 1242 C C . GLY A 1 169 ? -17.850 6.663 -8.444 1.00 84.31 169 GLY A C 1
ATOM 1243 O O . GLY A 1 169 ? -17.981 5.741 -9.250 1.00 84.31 169 GLY A O 1
ATOM 1244 N N . TYR A 1 170 ? -17.108 6.557 -7.352 1.00 78.06 170 TYR A N 1
ATOM 1245 C CA . TYR A 1 170 ? -16.492 5.295 -6.969 1.00 78.06 170 TYR A CA 1
ATOM 1246 C C . TYR A 1 170 ? -16.642 5.026 -5.476 1.00 78.06 170 TYR A C 1
ATOM 1248 O O . TYR A 1 170 ? -16.629 5.945 -4.653 1.00 78.06 170 TYR A O 1
ATOM 1256 N N . THR A 1 171 ? -16.741 3.745 -5.140 1.00 75.69 171 THR A N 1
ATOM 1257 C CA . THR A 1 171 ? -16.616 3.247 -3.770 1.00 75.69 171 THR A CA 1
ATOM 1258 C C . THR A 1 171 ? -15.246 2.605 -3.614 1.00 75.69 171 THR A C 1
ATOM 1260 O O . THR A 1 171 ? -14.770 1.889 -4.503 1.00 75.69 171 THR A O 1
ATOM 1263 N N . ARG A 1 172 ? -14.579 2.878 -2.488 1.00 74.69 172 ARG A N 1
ATOM 1264 C CA . ARG A 1 172 ? -13.308 2.222 -2.165 1.00 74.69 172 ARG A CA 1
ATOM 1265 C C . ARG A 1 172 ? -13.572 0.802 -1.702 1.00 74.69 172 ARG A C 1
ATOM 1267 O O . ARG A 1 172 ? -14.217 0.592 -0.678 1.00 74.69 172 ARG A O 1
ATOM 1274 N N . LYS A 1 173 ? -13.010 -0.152 -2.432 1.00 74.06 173 LYS A N 1
ATOM 1275 C CA . LYS A 1 173 ? -13.070 -1.570 -2.106 1.00 74.06 173 LYS A CA 1
ATOM 1276 C C . LYS A 1 173 ? -11.715 -2.029 -1.578 1.00 74.06 173 LYS A C 1
ATOM 1278 O O . LYS A 1 173 ? -10.676 -1.760 -2.184 1.00 74.06 173 LYS A O 1
ATOM 1283 N N . LEU A 1 174 ? -11.744 -2.737 -0.453 1.00 68.88 174 LEU A N 1
ATOM 1284 C CA . LEU A 1 174 ? -10.577 -3.441 0.072 1.00 68.88 174 LEU A CA 1
ATOM 1285 C C . LEU A 1 174 ? -10.267 -4.657 -0.810 1.00 68.88 174 LEU A C 1
ATOM 1287 O O . LEU A 1 174 ? -11.179 -5.310 -1.316 1.00 68.88 174 LEU A O 1
ATOM 1291 N N . VAL A 1 175 ? -8.989 -4.983 -0.976 1.00 59.91 175 VAL A N 1
ATOM 1292 C CA . VAL A 1 175 ? -8.544 -6.187 -1.689 1.00 59.91 175 VAL A CA 1
ATOM 1293 C C . VAL A 1 175 ? -7.597 -6.938 -0.771 1.00 59.91 175 VAL A C 1
ATOM 1295 O O . VAL A 1 175 ? -6.638 -6.366 -0.283 1.00 59.91 175 VAL A O 1
ATOM 1298 N N . GLY A 1 176 ? -7.856 -8.216 -0.501 1.00 59.62 176 GLY A N 1
ATOM 1299 C CA . GLY A 1 176 ? -7.000 -9.015 0.376 1.00 59.62 176 GLY A CA 1
ATOM 1300 C C . GLY A 1 176 ? -6.831 -8.414 1.781 1.00 59.62 176 GLY A C 1
ATOM 1301 O O . GLY A 1 176 ? -7.803 -8.215 2.512 1.00 59.62 176 GLY A O 1
ATOM 1302 N N . SER A 1 177 ? -5.575 -8.178 2.177 1.00 61.09 177 SER A N 1
ATOM 1303 C CA . SER A 1 177 ? -5.194 -7.661 3.498 1.00 61.09 177 SER A CA 1
ATOM 1304 C C . SER A 1 177 ? -4.830 -6.179 3.442 1.00 61.09 177 SER A C 1
ATOM 1306 O O . SER A 1 177 ? -3.661 -5.819 3.593 1.00 61.09 177 SER A O 1
ATOM 1308 N N . SER A 1 178 ? -5.843 -5.337 3.270 1.00 68.69 178 SER A N 1
ATOM 1309 C CA . SER A 1 178 ? -5.669 -3.890 3.235 1.00 68.69 178 SER A CA 1
ATOM 1310 C C . SER A 1 178 ? -5.216 -3.306 4.579 1.00 68.69 178 SER A C 1
ATOM 1312 O O . SER A 1 178 ? -5.528 -3.813 5.659 1.00 68.69 178 SER A O 1
ATOM 1314 N N . CYS A 1 179 ? -4.470 -2.200 4.529 1.00 73.75 179 CYS A N 1
ATOM 1315 C CA . CYS A 1 179 ? -3.960 -1.540 5.731 1.00 73.75 179 CYS A CA 1
ATOM 1316 C C . CYS A 1 179 ? -5.074 -0.846 6.537 1.00 73.75 179 CYS A C 1
ATOM 1318 O O . CYS A 1 179 ? -6.122 -0.485 6.000 1.00 73.75 179 CYS A O 1
ATOM 1320 N N . ALA A 1 180 ? -4.811 -0.534 7.810 1.00 77.94 180 ALA A N 1
ATOM 1321 C CA . ALA A 1 180 ? -5.779 0.142 8.677 1.00 77.94 180 ALA A CA 1
ATOM 1322 C C . ALA A 1 180 ? -6.320 1.474 8.112 1.00 77.94 180 ALA A C 1
ATOM 1324 O O . ALA A 1 180 ? -7.492 1.788 8.311 1.00 77.94 180 ALA A O 1
ATOM 1325 N N . ARG A 1 181 ? -5.504 2.246 7.372 1.00 77.88 181 ARG A N 1
ATOM 1326 C CA . ARG A 1 181 ? -5.949 3.491 6.709 1.00 77.88 181 ARG A CA 1
ATOM 1327 C C . ARG A 1 181 ? -6.945 3.219 5.589 1.00 77.88 181 ARG A C 1
ATOM 1329 O O . ARG A 1 181 ? -7.920 3.945 5.466 1.00 77.88 181 ARG A O 1
ATOM 1336 N N . CYS A 1 182 ? -6.703 2.182 4.797 1.00 76.06 182 CYS A N 1
ATOM 1337 C CA . CYS A 1 182 ? -7.631 1.732 3.772 1.00 76.06 182 CYS A CA 1
ATOM 1338 C C . CYS A 1 182 ? -8.940 1.245 4.405 1.00 76.06 182 CYS A C 1
ATOM 1340 O O . CYS A 1 182 ? -10.002 1.639 3.948 1.00 76.06 182 CYS A O 1
ATOM 1342 N N . VAL A 1 183 ? -8.872 0.477 5.499 1.00 77.38 183 VAL A N 1
ATOM 1343 C CA . VAL A 1 183 ? -10.051 -0.100 6.174 1.00 77.38 183 VAL A CA 1
ATOM 1344 C C . VAL A 1 183 ? -11.048 0.968 6.634 1.00 77.38 183 VAL A C 1
ATOM 1346 O O . VAL A 1 183 ? -12.239 0.813 6.421 1.00 77.38 183 VAL A O 1
ATOM 1349 N N . VAL A 1 184 ? -10.589 2.090 7.200 1.00 78.44 184 VAL A N 1
ATOM 1350 C CA . VAL A 1 184 ? -11.486 3.190 7.640 1.00 78.44 184 VAL A CA 1
ATOM 1351 C C . VAL A 1 184 ? -11.964 4.105 6.504 1.00 78.44 184 VAL A C 1
ATOM 1353 O O . VAL A 1 184 ? -12.767 5.021 6.711 1.00 78.44 184 VAL A O 1
ATOM 1356 N N . LEU A 1 185 ? -11.419 3.900 5.307 1.00 74.94 185 LEU A N 1
ATOM 1357 C CA . LEU A 1 185 ? -11.804 4.594 4.082 1.00 74.94 185 LEU A CA 1
ATOM 1358 C C . LEU A 1 185 ? -12.594 3.690 3.135 1.00 74.94 185 LEU A C 1
ATOM 1360 O O . LEU A 1 185 ? -13.132 4.205 2.155 1.00 74.94 185 LEU A O 1
ATOM 1364 N N . ALA A 1 186 ? -12.661 2.386 3.420 1.00 67.44 186 ALA A N 1
ATOM 1365 C CA . ALA A 1 186 ? -13.583 1.473 2.771 1.00 67.44 186 ALA A CA 1
ATOM 1366 C C . ALA A 1 186 ? -14.992 2.062 2.854 1.00 67.44 186 ALA A C 1
ATOM 1368 O O . ALA A 1 186 ? -15.321 2.763 3.815 1.00 67.44 186 ALA A O 1
ATOM 1369 N N . ASP A 1 187 ? -15.779 1.848 1.806 1.00 62.97 187 ASP A N 1
ATOM 1370 C CA . ASP A 1 187 ? -17.194 2.238 1.721 1.00 62.97 187 ASP A CA 1
ATOM 1371 C C . ASP A 1 187 ? -17.484 3.731 1.666 1.00 62.97 187 ASP A C 1
ATOM 1373 O O . ASP A 1 187 ? -18.635 4.144 1.541 1.00 62.97 187 ASP A O 1
ATOM 1377 N N . ARG A 1 188 ? -16.459 4.579 1.724 1.00 66.38 188 ARG A N 1
ATOM 1378 C CA . ARG A 1 188 ? -16.668 5.989 1.432 1.00 66.38 188 ARG A CA 1
ATOM 1379 C C . ARG A 1 188 ? -16.888 6.144 -0.064 1.00 66.38 188 ARG A C 1
ATOM 1381 O O . ARG A 1 188 ? -16.121 5.636 -0.886 1.00 66.38 188 ARG A O 1
ATOM 1388 N N . THR A 1 189 ? -17.953 6.859 -0.384 1.00 68.00 189 THR A N 1
ATOM 1389 C CA . THR A 1 189 ? -18.356 7.186 -1.742 1.00 68.00 189 THR A CA 1
ATOM 1390 C C . THR A 1 189 ? -17.672 8.480 -2.150 1.00 68.00 189 THR A C 1
ATOM 1392 O O . THR A 1 189 ? -17.728 9.472 -1.417 1.00 68.00 189 THR A O 1
ATOM 1395 N N . TYR A 1 190 ? -17.046 8.484 -3.313 1.00 72.75 190 TYR A N 1
ATOM 1396 C CA . TYR A 1 190 ? -16.312 9.633 -3.821 1.00 72.75 190 TYR A CA 1
ATOM 1397 C C . TYR A 1 190 ? -16.860 10.044 -5.177 1.00 72.75 190 TYR A C 1
ATOM 1399 O O . TYR A 1 190 ? -17.321 9.206 -5.961 1.00 72.75 190 TYR A O 1
ATOM 1407 N N . ARG A 1 191 ? -16.805 11.344 -5.470 1.00 76.12 191 ARG A N 1
ATOM 1408 C CA . ARG A 1 191 ? -17.082 11.832 -6.821 1.00 76.12 191 ARG A CA 1
ATOM 1409 C C . ARG A 1 191 ? -15.944 11.411 -7.742 1.00 76.12 191 ARG A C 1
ATOM 1411 O O . ARG A 1 191 ? -14.811 11.243 -7.299 1.00 76.12 191 ARG A O 1
ATOM 1418 N N . ALA A 1 192 ? -16.230 11.308 -9.038 1.00 72.94 192 ALA A N 1
ATOM 1419 C CA . ALA A 1 192 ? -15.231 10.948 -10.046 1.00 72.94 192 ALA A CA 1
ATOM 1420 C C . ALA A 1 192 ? -13.959 11.823 -9.990 1.00 72.94 192 ALA A C 1
ATOM 1422 O O . ALA A 1 192 ? -12.861 11.322 -10.208 1.00 72.94 192 ALA A O 1
ATOM 1423 N N . ALA A 1 193 ? -14.110 13.109 -9.650 1.00 69.56 193 ALA A N 1
ATOM 1424 C CA . ALA A 1 193 ? -13.021 14.083 -9.575 1.00 69.56 193 ALA A CA 1
ATOM 1425 C C . ALA A 1 193 ? -12.238 14.078 -8.245 1.00 69.56 193 ALA A C 1
ATOM 1427 O O . ALA A 1 193 ? -11.208 14.743 -8.148 1.00 69.56 193 ALA A O 1
ATOM 1428 N N . ASP A 1 194 ? -12.700 13.362 -7.215 1.00 68.62 194 ASP A N 1
ATOM 1429 C CA . ASP A 1 194 ? -12.022 13.355 -5.919 1.00 68.62 194 ASP A CA 1
ATOM 1430 C C . ASP A 1 194 ? -10.763 12.481 -5.995 1.00 68.62 194 ASP A C 1
ATOM 1432 O O . ASP A 1 194 ? -10.837 11.249 -6.090 1.00 68.62 194 ASP A O 1
ATOM 1436 N N . ALA A 1 195 ? -9.593 13.123 -5.940 1.00 57.25 195 ALA A N 1
ATOM 1437 C CA . ALA A 1 195 ? -8.305 12.445 -5.978 1.00 57.25 195 ALA A CA 1
ATOM 1438 C C . ALA A 1 195 ? -8.067 11.587 -4.720 1.00 57.25 195 ALA A C 1
ATOM 1440 O O . ALA A 1 195 ? -8.404 11.951 -3.591 1.00 57.25 195 ALA A O 1
ATOM 1441 N N . PHE A 1 196 ? -7.458 10.420 -4.931 1.00 63.50 196 PHE A N 1
ATOM 1442 C CA . PHE A 1 196 ? -7.133 9.451 -3.885 1.00 63.50 196 PHE A CA 1
ATOM 1443 C C . PHE A 1 196 ? -5.651 9.557 -3.496 1.00 63.50 196 PHE A C 1
ATOM 1445 O O . PHE A 1 196 ? -4.781 9.168 -4.279 1.00 63.50 196 PHE A O 1
ATOM 1452 N N . ASP A 1 197 ? -5.367 10.051 -2.288 1.00 62.53 197 ASP A N 1
ATOM 1453 C CA . ASP A 1 197 ? -4.011 10.050 -1.726 1.00 62.53 197 ASP A CA 1
ATOM 1454 C C . ASP A 1 197 ? -3.583 8.622 -1.375 1.00 62.53 197 ASP A C 1
ATOM 1456 O O . ASP A 1 197 ? -4.161 7.985 -0.485 1.00 62.53 197 ASP A O 1
ATOM 1460 N N . ARG A 1 198 ? -2.542 8.123 -2.050 1.00 63.19 198 ARG A N 1
ATOM 1461 C CA . ARG A 1 198 ? -1.946 6.817 -1.755 1.00 63.19 198 ARG A CA 1
ATOM 1462 C C . ARG A 1 198 ? -0.759 6.931 -0.824 1.00 63.19 198 ARG A C 1
ATOM 1464 O O . ARG A 1 198 ? 0.012 7.882 -0.863 1.00 63.19 198 ARG A O 1
ATOM 1471 N N . HIS A 1 199 ? -0.584 5.884 -0.033 1.00 66.12 199 HIS A N 1
ATOM 1472 C CA . HIS A 1 199 ? 0.708 5.537 0.535 1.00 66.12 199 HIS A CA 1
ATOM 1473 C C . HIS A 1 199 ? 1.282 4.334 -0.237 1.00 66.12 199 HIS A C 1
ATOM 1475 O O . HIS A 1 199 ? 0.515 3.611 -0.885 1.00 66.12 199 HIS A O 1
ATOM 1481 N N . PRO A 1 200 ? 2.597 4.076 -0.146 1.00 61.22 200 PRO A N 1
ATOM 1482 C CA . PRO A 1 200 ? 3.196 2.864 -0.703 1.00 61.22 200 PRO A CA 1
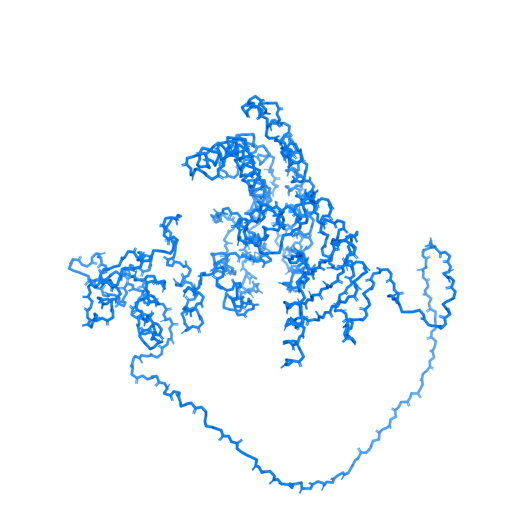ATOM 1483 C C . PRO A 1 200 ? 2.458 1.596 -0.238 1.00 61.22 200 PRO A C 1
ATOM 1485 O O . PRO A 1 200 ? 1.980 1.545 0.899 1.00 61.22 200 PRO A O 1
ATOM 1488 N N . HIS A 1 201 ? 2.357 0.586 -1.108 1.00 60.59 201 HIS A N 1
ATOM 1489 C CA . HIS A 1 201 ? 1.674 -0.700 -0.853 1.00 60.59 201 HIS A CA 1
ATOM 1490 C C . HIS A 1 201 ? 0.150 -0.638 -0.639 1.00 60.59 201 HIS A C 1
ATOM 1492 O O . HIS A 1 201 ? -0.435 -1.546 -0.054 1.00 60.59 201 HIS A O 1
ATOM 1498 N N . CYS A 1 202 ? -0.515 0.432 -1.071 1.00 72.06 202 CYS A N 1
ATOM 1499 C CA . CYS A 1 202 ? -1.974 0.488 -1.048 1.00 72.06 202 CYS A CA 1
ATOM 1500 C C . CYS A 1 202 ? -2.575 -0.457 -2.108 1.00 72.06 202 CYS A C 1
ATOM 1502 O O . CYS A 1 202 ? -2.336 -0.266 -3.298 1.00 72.06 202 CYS A O 1
ATOM 1504 N N . ASP A 1 203 ? -3.376 -1.435 -1.675 1.00 66.56 203 ASP A N 1
ATOM 1505 C CA . ASP A 1 203 ? -4.058 -2.432 -2.520 1.00 66.56 203 ASP A CA 1
ATOM 1506 C C . ASP A 1 203 ? -5.532 -2.097 -2.819 1.00 66.56 203 ASP A C 1
ATOM 1508 O O . ASP A 1 203 ? -6.213 -2.839 -3.522 1.00 66.56 203 ASP A O 1
ATOM 1512 N N . CYS A 1 204 ? -6.027 -0.969 -2.303 1.00 72.50 204 CYS A N 1
ATOM 1513 C CA . CYS A 1 204 ? -7.410 -0.541 -2.475 1.00 72.50 204 CYS A CA 1
ATOM 1514 C C . CYS A 1 204 ? -7.765 -0.264 -3.949 1.00 72.50 204 CYS A C 1
ATOM 1516 O O . CYS A 1 204 ? -7.006 0.374 -4.686 1.00 72.50 204 CYS A O 1
ATOM 1518 N N . GLU A 1 205 ? -8.969 -0.679 -4.349 1.00 72.50 205 GLU A N 1
ATOM 1519 C CA . GLU A 1 205 ? -9.522 -0.504 -5.696 1.00 72.50 205 GLU A CA 1
ATOM 1520 C C . GLU A 1 205 ? -10.692 0.486 -5.719 1.00 72.50 205 GLU A C 1
ATOM 1522 O O . GLU A 1 205 ? -11.402 0.671 -4.727 1.00 72.50 205 GLU A O 1
ATOM 1527 N N . HIS A 1 206 ? -10.908 1.112 -6.879 1.00 76.44 206 HIS A N 1
ATOM 1528 C CA . HIS A 1 206 ? -12.091 1.922 -7.158 1.00 76.44 206 HIS A CA 1
ATOM 1529 C C . HIS A 1 206 ? -13.135 1.042 -7.844 1.00 76.44 206 HIS A C 1
ATOM 1531 O O . HIS A 1 206 ? -12.896 0.549 -8.944 1.00 76.44 206 HIS A O 1
ATOM 1537 N N . VAL A 1 207 ? -14.290 0.854 -7.208 1.00 77.00 207 VAL A N 1
ATOM 1538 C CA . VAL A 1 207 ? -15.441 0.209 -7.847 1.00 77.00 207 VAL A CA 1
ATOM 1539 C C . VAL A 1 207 ? -16.378 1.311 -8.331 1.00 77.00 207 VAL A C 1
ATOM 1541 O O . VAL A 1 207 ? -16.958 2.003 -7.489 1.00 77.00 207 VAL A O 1
ATOM 1544 N N . PRO A 1 208 ? -16.506 1.531 -9.651 1.00 79.25 208 PRO A N 1
ATOM 1545 C CA . PRO A 1 208 ? -17.410 2.540 -10.177 1.00 79.25 208 PRO A CA 1
ATOM 1546 C C . PRO A 1 208 ? -18.863 2.125 -9.940 1.00 79.25 208 PRO A C 1
ATOM 1548 O O . PRO A 1 208 ? -19.236 0.975 -10.163 1.00 79.25 208 PRO A O 1
ATOM 1551 N N . ALA A 1 209 ? -19.692 3.075 -9.517 1.00 74.94 209 ALA A N 1
ATOM 1552 C CA . ALA A 1 209 ? -21.139 2.892 -9.459 1.00 74.94 209 ALA A CA 1
ATOM 1553 C C . ALA A 1 209 ? -21.857 4.232 -9.646 1.00 74.94 209 ALA A C 1
ATOM 1555 O O . ALA A 1 209 ? -21.283 5.305 -9.423 1.00 74.94 209 ALA A O 1
ATOM 1556 N N . GLU A 1 210 ? -23.130 4.187 -10.038 1.00 68.00 210 GLU A N 1
ATOM 1557 C CA . GLU A 1 210 ? -23.955 5.394 -9.990 1.00 68.00 210 GLU A CA 1
ATOM 1558 C C . GLU A 1 210 ? -24.113 5.864 -8.545 1.00 68.00 210 GLU A C 1
ATOM 1560 O O . GLU A 1 210 ? -24.262 5.050 -7.635 1.00 68.00 210 GLU A O 1
ATOM 1565 N N . THR A 1 211 ? -24.162 7.180 -8.334 1.00 63.00 211 THR A N 1
ATOM 1566 C CA . THR A 1 211 ? -24.204 7.789 -6.999 1.00 63.00 211 THR A CA 1
ATOM 1567 C C . THR A 1 211 ? -25.326 7.239 -6.117 1.00 63.00 211 THR A C 1
ATOM 1569 O O . THR A 1 211 ? -25.130 7.085 -4.919 1.00 63.00 211 THR A O 1
ATOM 1572 N N . ARG A 1 212 ? -26.470 6.865 -6.708 1.00 56.41 212 ARG A N 1
ATOM 1573 C CA . ARG A 1 212 ? -27.619 6.274 -5.997 1.00 56.41 212 ARG A CA 1
ATOM 1574 C C . ARG A 1 212 ? -27.398 4.842 -5.484 1.00 56.41 212 ARG A C 1
ATOM 1576 O O . ARG A 1 212 ? -28.196 4.369 -4.688 1.00 56.41 212 ARG A O 1
ATOM 1583 N N . PHE A 1 213 ? -26.359 4.153 -5.955 1.00 55.19 213 PHE A N 1
ATOM 1584 C CA . PHE A 1 213 ? -26.033 2.770 -5.591 1.00 55.19 213 PHE A CA 1
ATOM 1585 C C . PHE A 1 213 ? -24.716 2.648 -4.812 1.00 55.19 213 PHE A C 1
ATOM 1587 O O . PHE A 1 213 ? -24.357 1.542 -4.409 1.00 55.19 213 PHE A O 1
ATOM 1594 N N . LEU A 1 214 ? -23.995 3.755 -4.589 1.00 55.69 214 LEU A N 1
ATOM 1595 C CA . LEU A 1 214 ? -22.682 3.727 -3.936 1.00 55.69 214 LEU A CA 1
ATOM 1596 C C . LEU A 1 214 ? -22.751 3.234 -2.473 1.00 55.69 214 LEU A C 1
ATOM 1598 O O . LEU A 1 214 ? -21.786 2.630 -2.006 1.00 55.69 214 LEU A O 1
ATOM 1602 N N . ASP A 1 215 ? -23.901 3.391 -1.805 1.00 49.06 215 ASP A N 1
ATOM 1603 C CA . ASP A 1 215 ? -24.143 2.964 -0.414 1.00 49.06 215 ASP A CA 1
ATOM 1604 C C . ASP A 1 215 ? -24.382 1.445 -0.251 1.00 49.06 215 ASP A C 1
ATOM 1606 O O . ASP A 1 215 ? -24.522 0.954 0.867 1.00 49.06 215 ASP A O 1
ATOM 1610 N N . LEU A 1 216 ? -24.449 0.675 -1.347 1.00 46.84 216 LEU A N 1
ATOM 1611 C CA . LEU A 1 216 ? -24.801 -0.757 -1.325 1.00 46.84 216 LEU A CA 1
ATOM 1612 C C . LEU A 1 216 ? -23.589 -1.706 -1.299 1.00 46.84 216 LEU A C 1
ATOM 1614 O O . LEU A 1 216 ? -23.765 -2.921 -1.232 1.00 46.84 216 LEU A O 1
ATOM 1618 N N . ALA A 1 217 ? -22.362 -1.185 -1.359 1.00 48.22 217 ALA A N 1
ATOM 1619 C CA . ALA A 1 217 ? -21.124 -1.970 -1.379 1.00 48.22 217 ALA A CA 1
ATOM 1620 C C . ALA A 1 217 ? -20.354 -1.857 -0.051 1.00 48.22 217 ALA A C 1
ATOM 1622 O O . ALA A 1 217 ? -19.188 -1.475 -0.055 1.00 48.22 217 ALA A O 1
ATOM 1623 N N . THR A 1 218 ? -21.016 -2.153 1.073 1.00 51.66 218 THR A N 1
ATOM 1624 C CA . THR A 1 218 ? -20.488 -1.896 2.419 1.00 51.66 218 THR A CA 1
ATOM 1625 C C . THR A 1 218 ? -19.663 -3.057 3.001 1.00 51.66 218 THR A C 1
ATOM 1627 O O . THR A 1 218 ? -20.172 -4.140 3.290 1.00 51.66 218 THR A O 1
ATOM 1630 N N . VAL A 1 219 ? -18.366 -2.833 3.203 1.00 57.25 219 VAL A N 1
ATOM 1631 C CA . VAL A 1 219 ? -17.490 -3.511 4.159 1.00 57.25 219 VAL A CA 1
ATOM 1632 C C . VAL A 1 219 ? -17.343 -2.642 5.415 1.00 57.25 219 VAL A C 1
ATOM 1634 O O . VAL A 1 219 ? -16.416 -1.839 5.544 1.00 57.25 219 VAL A O 1
ATOM 1637 N N . ASP A 1 220 ? -18.219 -2.869 6.395 1.00 67.06 220 ASP A N 1
ATOM 1638 C CA . ASP A 1 220 ? -18.111 -2.219 7.700 1.00 67.06 220 ASP A CA 1
ATOM 1639 C C . ASP A 1 220 ? -16.698 -2.442 8.290 1.00 67.06 220 ASP A C 1
ATOM 1641 O O . ASP A 1 220 ? -16.217 -3.571 8.437 1.00 67.06 220 ASP A O 1
ATOM 1645 N N . ALA A 1 221 ? -16.006 -1.343 8.609 1.00 75.38 221 ALA A N 1
ATOM 1646 C CA . ALA A 1 221 ? -14.622 -1.363 9.078 1.00 75.38 221 ALA A CA 1
ATOM 1647 C C . ALA A 1 221 ? -14.447 -2.221 10.344 1.00 75.38 221 ALA A C 1
ATOM 1649 O O . ALA A 1 221 ? -13.401 -2.853 10.537 1.00 75.38 221 ALA A O 1
ATOM 1650 N N . ARG A 1 222 ? -15.476 -2.262 11.201 1.00 78.31 222 ARG A N 1
ATOM 1651 C CA . ARG A 1 222 ? -15.509 -3.111 12.386 1.00 78.31 222 ARG A CA 1
ATOM 1652 C C . ARG A 1 222 ? -15.689 -4.576 12.005 1.00 78.31 222 ARG A C 1
ATOM 1654 O O . ARG A 1 222 ? -14.935 -5.405 12.506 1.00 78.31 222 ARG A O 1
ATOM 1661 N N . VAL A 1 223 ? -16.580 -4.888 11.067 1.00 75.88 223 VAL A N 1
ATOM 1662 C CA . VAL A 1 223 ? -16.735 -6.253 10.531 1.00 75.88 223 VAL A CA 1
ATOM 1663 C C . VAL A 1 223 ? -15.432 -6.755 9.905 1.00 75.88 223 VAL A C 1
ATOM 1665 O O . VAL A 1 223 ? -15.029 -7.891 10.160 1.00 75.88 223 VAL A O 1
ATOM 1668 N N . HIS A 1 224 ? -14.721 -5.915 9.144 1.00 75.62 224 HIS A N 1
ATOM 1669 C CA . HIS A 1 224 ? -13.405 -6.275 8.613 1.00 75.62 224 HIS A CA 1
ATOM 1670 C C . HIS A 1 224 ? -12.413 -6.570 9.742 1.00 75.62 224 HIS A C 1
ATOM 1672 O O . HIS A 1 224 ? -11.759 -7.611 9.722 1.00 75.62 224 HIS A O 1
ATOM 1678 N N . PHE A 1 225 ? -12.320 -5.687 10.743 1.00 81.06 225 PHE A N 1
ATOM 1679 C CA . PHE A 1 225 ? -11.440 -5.883 11.894 1.00 81.06 225 PHE A CA 1
ATOM 1680 C C . PHE A 1 225 ? -11.743 -7.190 12.639 1.00 81.06 225 PHE A C 1
ATOM 1682 O O . PHE A 1 225 ? -10.821 -7.951 12.935 1.00 81.06 225 PHE A O 1
ATOM 1689 N N . ASP A 1 226 ? -13.016 -7.480 12.904 1.00 81.62 226 ASP A N 1
ATOM 1690 C CA . ASP A 1 226 ? -13.450 -8.678 13.628 1.00 81.62 226 ASP A CA 1
ATOM 1691 C C . ASP A 1 226 ? -13.216 -9.968 12.815 1.00 81.62 226 ASP A C 1
ATOM 1693 O O . ASP A 1 226 ? -12.998 -11.035 13.390 1.00 81.62 226 ASP A O 1
ATOM 1697 N N . GLY A 1 227 ? -13.166 -9.872 11.481 1.00 73.94 227 GLY A N 1
ATOM 1698 C CA . GLY A 1 227 ? -12.793 -10.971 10.585 1.00 73.94 227 GLY A CA 1
ATOM 1699 C C . GLY A 1 227 ? -11.292 -11.301 10.557 1.00 73.94 227 GLY A C 1
ATOM 1700 O O . GLY A 1 227 ? -10.902 -12.371 10.080 1.00 73.94 227 GLY A O 1
ATOM 1701 N N . LEU A 1 228 ? -10.429 -10.416 11.067 1.00 74.19 228 LEU A N 1
ATOM 1702 C CA . LEU A 1 228 ? -8.984 -10.637 11.138 1.00 74.19 228 LEU A CA 1
ATOM 1703 C C . LEU A 1 228 ? -8.605 -11.498 12.354 1.00 74.19 228 LEU A C 1
ATOM 1705 O O . LEU A 1 228 ? -9.167 -11.373 13.439 1.00 74.19 228 LEU A O 1
ATOM 1709 N N . SER A 1 229 ? -7.563 -12.327 12.225 1.00 79.56 229 SER A N 1
ATOM 1710 C CA . SER A 1 229 ? -6.967 -12.971 13.408 1.00 79.56 229 SER A CA 1
ATOM 1711 C C . SER A 1 229 ? -6.344 -11.937 14.352 1.00 79.56 229 SER A C 1
ATOM 1713 O O . SER A 1 229 ? -5.907 -10.880 13.901 1.00 79.56 229 SER A O 1
ATOM 1715 N N . ARG A 1 230 ? -6.202 -12.253 15.650 1.00 77.94 230 ARG A N 1
ATOM 1716 C CA . ARG A 1 230 ? -5.559 -11.338 16.618 1.00 77.94 230 ARG A CA 1
ATOM 1717 C C . ARG A 1 230 ? -4.190 -10.842 16.152 1.00 77.94 230 ARG A C 1
ATOM 1719 O O . ARG A 1 230 ? -3.917 -9.653 16.243 1.00 77.94 230 ARG A O 1
ATOM 1726 N N . ALA A 1 231 ? -3.375 -11.730 15.5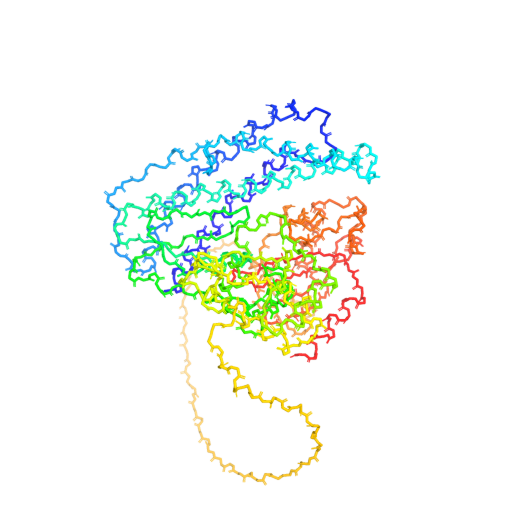85 1.00 72.62 231 ALA A N 1
ATOM 1727 C CA . ALA A 1 231 ? -2.071 -11.364 15.039 1.00 72.62 231 ALA A CA 1
ATOM 1728 C C . ALA A 1 231 ? -2.182 -10.372 13.866 1.00 72.62 231 ALA A C 1
ATOM 1730 O O . ALA A 1 231 ? -1.386 -9.446 13.766 1.00 72.62 231 ALA A O 1
ATOM 1731 N N . GLN A 1 232 ? -3.181 -10.530 12.993 1.00 72.38 232 GLN A N 1
ATOM 1732 C CA . GLN A 1 232 ? -3.431 -9.597 11.889 1.00 72.38 232 GLN A CA 1
ATOM 1733 C C . GLN A 1 232 ? -3.991 -8.261 12.379 1.00 72.38 232 GLN A C 1
ATOM 1735 O O . GLN A 1 232 ? -3.561 -7.223 11.888 1.00 72.38 232 GLN A O 1
ATOM 1740 N N . GLN A 1 233 ? -4.900 -8.274 13.355 1.00 80.69 233 GLN A N 1
ATOM 1741 C CA . GLN A 1 233 ? -5.390 -7.059 14.007 1.00 80.69 233 GLN A CA 1
ATOM 1742 C C . GLN A 1 233 ? -4.215 -6.275 14.605 1.00 80.69 233 GLN A C 1
ATOM 1744 O O . GLN A 1 233 ? -4.017 -5.112 14.266 1.00 80.69 233 GLN A O 1
ATOM 1749 N N . ASP A 1 234 ? -3.389 -6.933 15.423 1.00 79.88 234 ASP A N 1
ATOM 1750 C CA . ASP A 1 234 ? -2.228 -6.324 16.076 1.00 79.88 234 ASP A CA 1
ATOM 1751 C C . ASP A 1 234 ? -1.178 -5.849 15.064 1.00 79.88 234 ASP A C 1
ATOM 1753 O O . ASP A 1 234 ? -0.494 -4.861 15.305 1.00 79.88 234 ASP A O 1
ATOM 1757 N N . ARG A 1 235 ? -1.032 -6.526 13.925 1.00 72.88 235 ARG A N 1
ATOM 1758 C CA . ARG A 1 235 ? -0.101 -6.117 12.867 1.00 72.88 235 ARG A CA 1
ATOM 1759 C C . ARG A 1 235 ? -0.611 -4.899 12.095 1.00 72.88 235 ARG A C 1
ATOM 1761 O O . ARG A 1 235 ? 0.144 -3.956 11.891 1.00 72.88 235 ARG A O 1
ATOM 1768 N N . LEU A 1 236 ? -1.878 -4.901 11.677 1.00 74.50 236 LEU A N 1
ATOM 1769 C CA . LEU A 1 236 ? -2.449 -3.849 10.828 1.00 74.50 236 LEU A CA 1
ATOM 1770 C C . LEU A 1 236 ? -2.799 -2.577 11.612 1.00 74.50 236 LEU A C 1
ATOM 1772 O O . LEU A 1 236 ? -2.655 -1.477 11.081 1.00 74.50 236 LEU A O 1
ATOM 1776 N N . PHE A 1 237 ? -3.227 -2.716 12.869 1.00 80.75 237 PHE A N 1
ATOM 1777 C CA . PHE A 1 237 ? -3.681 -1.610 13.722 1.00 80.75 237 PHE A CA 1
ATOM 1778 C C . PHE A 1 237 ? -2.707 -1.276 14.864 1.00 80.75 237 PHE A C 1
ATOM 1780 O O . PHE A 1 237 ? -2.979 -0.357 15.638 1.00 80.75 237 PHE A O 1
ATOM 1787 N N . THR A 1 238 ? -1.563 -1.971 14.929 1.00 84.50 238 THR A N 1
ATOM 1788 C CA . THR A 1 238 ? -0.654 -2.092 16.087 1.00 84.50 238 THR A CA 1
ATOM 1789 C C . THR A 1 238 ? -1.278 -2.833 17.271 1.00 84.50 238 THR A C 1
ATOM 1791 O O . THR A 1 238 ? -2.497 -2.878 17.417 1.00 84.50 238 THR A O 1
ATOM 1794 N N . LYS A 1 239 ? -0.448 -3.388 18.165 1.00 86.31 239 LYS A N 1
ATOM 1795 C CA . LYS A 1 239 ? -0.919 -4.076 19.384 1.00 86.31 239 LYS A CA 1
ATOM 1796 C C . LYS A 1 239 ? -1.849 -3.190 20.219 1.00 86.31 239 LYS A C 1
ATOM 1798 O O . LYS A 1 239 ? -2.943 -3.606 20.583 1.00 86.31 239 LYS A O 1
ATOM 1803 N N . ALA A 1 240 ? -1.434 -1.950 20.484 1.00 89.31 240 ALA A N 1
ATOM 1804 C CA . ALA A 1 240 ? -2.211 -1.014 21.291 1.00 89.31 240 ALA A CA 1
ATOM 1805 C C . ALA A 1 240 ? -3.462 -0.500 20.563 1.00 89.31 240 ALA A C 1
ATOM 1807 O O . ALA A 1 240 ? -4.511 -0.349 21.183 1.00 89.31 240 ALA A O 1
ATOM 1808 N N . GLY A 1 241 ? -3.381 -0.245 19.251 1.00 89.88 241 GLY A N 1
ATOM 1809 C CA . GLY A 1 241 ? -4.553 0.178 18.482 1.00 89.88 241 GLY A CA 1
ATOM 1810 C C . GLY A 1 241 ? -5.587 -0.939 18.348 1.00 89.88 241 GLY A C 1
ATOM 1811 O O . GLY A 1 241 ? -6.770 -0.705 18.577 1.00 89.88 241 GLY A O 1
ATOM 1812 N N . ALA A 1 242 ? -5.151 -2.168 18.070 1.00 89.94 242 ALA A N 1
ATOM 1813 C CA . ALA A 1 242 ? -6.022 -3.337 18.043 1.00 89.94 242 ALA A CA 1
ATOM 1814 C C . ALA A 1 242 ? -6.670 -3.602 19.405 1.00 89.94 242 ALA A C 1
ATOM 1816 O O . ALA A 1 242 ? -7.864 -3.886 19.464 1.00 89.94 242 ALA A O 1
ATOM 1817 N N . GLN A 1 243 ? -5.913 -3.474 20.499 1.00 92.69 243 GLN A N 1
ATOM 1818 C CA . GLN A 1 243 ? -6.470 -3.622 21.841 1.00 92.69 243 GLN A CA 1
ATOM 1819 C C . GLN A 1 243 ? -7.510 -2.533 22.147 1.00 92.69 243 GLN A C 1
ATOM 1821 O O . GLN A 1 243 ? -8.595 -2.879 22.601 1.00 92.69 243 GLN A O 1
ATOM 1826 N N . ALA A 1 244 ? -7.257 -1.268 21.779 1.00 93.50 244 ALA A N 1
ATOM 1827 C CA . ALA A 1 244 ? -8.246 -0.191 21.912 1.00 93.50 244 ALA A CA 1
ATOM 1828 C C . ALA A 1 244 ? -9.553 -0.523 21.186 1.00 93.50 244 ALA A C 1
ATOM 1830 O O . ALA A 1 244 ? -10.633 -0.369 21.750 1.00 93.50 244 ALA A O 1
ATOM 1831 N N . ILE A 1 245 ? -9.463 -1.009 19.943 1.00 91.62 245 ILE A N 1
ATOM 1832 C CA . ILE A 1 245 ? -10.637 -1.390 19.147 1.00 91.62 245 ILE A CA 1
ATOM 1833 C C . ILE A 1 245 ? -11.391 -2.542 19.830 1.00 91.62 245 ILE A C 1
ATOM 1835 O O . ILE A 1 245 ? -12.615 -2.480 19.959 1.00 91.62 245 ILE A O 1
ATOM 1839 N N . ARG A 1 246 ? -10.693 -3.570 20.333 1.00 92.06 246 ARG A N 1
ATOM 1840 C CA . ARG A 1 246 ? -11.317 -4.668 21.101 1.00 92.06 246 ARG A CA 1
ATOM 1841 C C . ARG A 1 246 ? -12.018 -4.172 22.366 1.00 92.06 246 ARG A C 1
ATOM 1843 O O . ARG A 1 246 ? -13.087 -4.678 22.686 1.00 92.06 246 ARG A O 1
ATOM 1850 N N . ASP A 1 247 ? -11.451 -3.168 23.027 1.00 91.94 247 ASP A N 1
ATOM 1851 C CA . ASP A 1 247 ? -12.001 -2.533 24.228 1.00 91.94 247 ASP A CA 1
ATOM 1852 C C . ASP A 1 247 ? -13.130 -1.521 23.933 1.00 91.94 247 ASP A C 1
ATOM 1854 O O . ASP A 1 247 ? -13.659 -0.899 24.851 1.00 91.94 247 ASP A O 1
ATOM 1858 N N . GLY A 1 248 ? -13.551 -1.388 22.669 1.00 89.19 248 GLY A N 1
ATOM 1859 C CA . GLY A 1 248 ? -14.718 -0.596 22.264 1.00 89.19 248 GLY A CA 1
ATOM 1860 C C . GLY A 1 248 ? -14.391 0.781 21.688 1.00 89.19 248 GLY A C 1
ATOM 1861 O O . GLY A 1 248 ? -15.298 1.585 21.476 1.00 89.19 248 GLY A O 1
ATOM 1862 N N . ALA A 1 249 ? -13.117 1.076 21.421 1.00 91.69 249 ALA A N 1
ATOM 1863 C CA . ALA A 1 249 ? -12.750 2.304 20.732 1.00 91.69 249 ALA A CA 1
ATOM 1864 C C . ALA A 1 249 ? -13.275 2.330 19.295 1.00 91.69 249 ALA A C 1
ATOM 1866 O O . ALA A 1 249 ? -13.234 1.334 18.568 1.00 91.69 249 ALA A O 1
ATOM 1867 N N . ASP A 1 250 ? -13.702 3.518 18.876 1.00 89.75 250 ASP A N 1
ATOM 1868 C CA . ASP A 1 250 ? -14.060 3.805 17.499 1.00 89.75 250 ASP A CA 1
ATOM 1869 C C . ASP A 1 250 ? -12.830 3.634 16.598 1.00 89.75 250 ASP A C 1
ATOM 1871 O O . ASP A 1 250 ? -11.781 4.267 16.781 1.00 89.75 250 ASP A O 1
ATOM 1875 N N . ILE A 1 251 ? -12.972 2.763 15.600 1.00 86.69 251 ILE A N 1
ATOM 1876 C CA . ILE A 1 251 ? -11.889 2.391 14.690 1.00 86.69 251 ILE A CA 1
ATOM 1877 C C . ILE A 1 251 ? -11.369 3.594 13.891 1.00 86.69 251 ILE A C 1
ATOM 1879 O O . ILE A 1 251 ? -10.161 3.712 13.676 1.00 86.69 251 ILE A O 1
ATOM 1883 N N . ASN A 1 252 ? -12.237 4.546 13.525 1.00 85.31 252 ASN A N 1
ATOM 1884 C CA . ASN A 1 252 ? -11.822 5.762 12.830 1.00 85.31 252 ASN A CA 1
ATOM 1885 C C . ASN A 1 252 ? -10.962 6.647 13.740 1.00 85.31 252 ASN A C 1
ATOM 1887 O O . ASN A 1 252 ? -9.969 7.205 13.272 1.00 85.31 252 ASN A O 1
ATOM 1891 N N . GLN A 1 253 ? -11.303 6.783 15.025 1.00 89.00 253 GLN A N 1
ATOM 1892 C CA . GLN A 1 253 ? -10.511 7.547 15.990 1.00 89.00 253 GLN A CA 1
ATOM 1893 C C . GLN A 1 253 ? -9.129 6.928 16.198 1.00 89.00 253 GLN A C 1
ATOM 1895 O O . GLN A 1 253 ? -8.135 7.653 16.195 1.00 89.00 253 GLN A O 1
ATOM 1900 N N . VAL A 1 254 ? -9.055 5.601 16.326 1.00 89.31 254 VAL A N 1
ATOM 1901 C CA . VAL A 1 254 ? -7.790 4.875 16.522 1.00 89.31 254 VAL A CA 1
ATOM 1902 C C . VAL A 1 254 ? -6.870 5.014 15.310 1.00 89.31 254 VAL A C 1
ATOM 1904 O O . VAL A 1 254 ? -5.686 5.321 15.464 1.00 89.31 254 VAL A O 1
ATOM 1907 N N . VAL A 1 255 ? -7.399 4.828 14.098 1.00 85.94 255 VAL A N 1
ATOM 1908 C CA . VAL A 1 255 ? -6.594 4.911 12.872 1.00 85.94 255 VAL A CA 1
ATOM 1909 C C . VAL A 1 255 ? -6.178 6.348 12.569 1.00 85.94 255 VAL A C 1
ATOM 1911 O O . VAL A 1 255 ? -5.002 6.600 12.297 1.00 85.94 255 VAL A O 1
ATOM 1914 N N . ASN A 1 256 ? -7.105 7.307 12.652 1.00 84.31 256 ASN A N 1
ATOM 1915 C CA . ASN A 1 256 ? -6.801 8.700 12.327 1.00 84.31 256 ASN A CA 1
ATOM 1916 C C . ASN A 1 256 ? -5.891 9.362 13.357 1.00 84.31 256 ASN A C 1
ATOM 1918 O O . ASN A 1 256 ? -5.147 10.254 12.979 1.00 84.31 256 ASN A O 1
ATOM 1922 N N . ALA A 1 257 ? -5.858 8.905 14.612 1.00 84.62 257 ALA A N 1
ATOM 1923 C CA . ALA A 1 257 ? -4.897 9.401 15.596 1.00 84.62 257 ALA A CA 1
ATOM 1924 C C . ALA A 1 257 ? -3.433 9.259 15.126 1.00 84.62 257 ALA A C 1
ATOM 1926 O O . ALA A 1 257 ? -2.580 10.049 15.521 1.00 84.62 257 ALA A O 1
ATOM 1927 N N . ARG A 1 258 ? -3.147 8.306 14.227 1.00 76.25 258 ARG A N 1
ATOM 1928 C CA . ARG A 1 258 ? -1.822 8.086 13.619 1.00 76.25 258 ARG A CA 1
ATOM 1929 C C . ARG A 1 258 ? -1.578 8.903 12.340 1.00 76.25 258 ARG A C 1
ATOM 1931 O O . ARG A 1 258 ? -0.526 8.755 11.710 1.00 76.25 258 ARG A O 1
ATOM 1938 N N . ARG A 1 259 ? -2.538 9.710 11.881 1.00 68.06 259 ARG A N 1
ATOM 1939 C CA . ARG A 1 259 ? -2.378 10.559 10.690 1.00 68.06 259 ARG A CA 1
ATOM 1940 C C . ARG A 1 259 ? -1.420 11.715 11.014 1.00 68.06 259 ARG A C 1
ATOM 1942 O O . ARG A 1 259 ? -1.438 12.247 12.115 1.00 68.06 259 ARG A O 1
ATOM 1949 N N . GLY A 1 260 ? -0.512 12.033 10.087 1.00 54.12 260 GLY A N 1
ATOM 1950 C CA . GLY A 1 260 ? 0.501 13.087 10.269 1.00 54.12 260 GLY A CA 1
ATOM 1951 C C . GLY A 1 260 ? 1.695 12.722 11.163 1.00 54.12 260 GLY A C 1
ATOM 1952 O O . GLY A 1 260 ? 2.634 13.502 11.259 1.00 54.12 260 GLY A O 1
ATOM 1953 N N . ALA A 1 261 ? 1.713 11.529 11.763 1.00 51.69 261 ALA A N 1
ATOM 1954 C CA . ALA A 1 261 ? 2.749 11.124 12.711 1.00 51.69 261 ALA A CA 1
ATOM 1955 C C . ALA A 1 261 ? 4.085 10.681 12.061 1.00 51.69 261 ALA A C 1
ATOM 1957 O O . ALA A 1 261 ? 4.978 10.242 12.766 1.00 51.69 261 ALA A O 1
ATOM 1958 N N . GLY A 1 262 ? 4.270 10.787 10.737 1.00 44.00 262 GLY A N 1
ATOM 1959 C CA . GLY A 1 262 ? 5.512 10.369 10.056 1.00 44.00 262 GLY A CA 1
ATOM 1960 C C . GLY A 1 262 ? 5.961 8.919 10.350 1.00 44.00 262 GLY A C 1
ATOM 1961 O O . GLY A 1 262 ? 5.274 8.154 11.024 1.00 44.00 262 GLY A O 1
ATOM 1962 N N . LEU A 1 263 ? 7.131 8.520 9.843 1.00 33.62 263 LEU A N 1
ATOM 1963 C CA . LEU A 1 263 ? 7.784 7.246 10.209 1.00 33.62 263 LEU A CA 1
ATOM 1964 C C . LEU A 1 263 ? 8.385 7.285 11.633 1.00 33.62 263 LEU A C 1
ATOM 1966 O O . LEU A 1 263 ? 8.719 6.250 12.199 1.00 33.62 263 LEU A O 1
ATOM 1970 N N . SER A 1 264 ? 8.483 8.475 12.236 1.00 34.09 264 SER A N 1
ATOM 1971 C CA . SER A 1 264 ? 9.174 8.732 13.508 1.00 34.09 264 SER A CA 1
ATOM 1972 C C . SER A 1 264 ? 8.344 8.457 14.768 1.00 34.09 264 SER A C 1
ATOM 1974 O O . SER A 1 264 ? 8.886 8.494 15.868 1.00 34.09 264 SER A O 1
ATOM 1976 N N . PHE A 1 265 ? 7.041 8.191 14.642 1.00 43.19 265 PHE A N 1
ATOM 1977 C CA . PHE A 1 265 ? 6.156 7.921 15.787 1.00 43.19 265 PHE A CA 1
ATOM 1978 C C . PHE A 1 265 ? 5.712 6.457 15.879 1.00 43.19 265 PHE A C 1
ATOM 1980 O O . PHE A 1 265 ? 4.798 6.130 16.644 1.00 43.19 265 PHE A O 1
ATOM 1987 N N . ALA A 1 266 ? 6.364 5.557 15.136 1.00 41.00 266 ALA A N 1
ATOM 1988 C CA . ALA A 1 266 ? 6.284 4.133 15.417 1.00 41.00 266 ALA A CA 1
ATOM 1989 C C . ALA A 1 266 ? 6.685 3.909 16.886 1.00 41.00 266 ALA A C 1
ATOM 1991 O O . ALA A 1 266 ? 7.847 4.037 17.261 1.00 41.00 266 ALA A O 1
ATOM 1992 N N . SER A 1 267 ? 5.698 3.621 17.740 1.00 50.88 267 SER A N 1
ATOM 1993 C CA . SER A 1 267 ? 5.893 3.178 19.125 1.00 50.88 267 SER A CA 1
ATOM 1994 C C . SER A 1 267 ? 6.800 4.074 19.983 1.00 50.88 267 SER A C 1
ATOM 1996 O O . SER A 1 267 ? 7.798 3.618 20.537 1.00 50.88 267 SER A O 1
ATOM 1998 N N . GLY A 1 268 ? 6.446 5.352 20.151 1.00 60.56 268 GLY A N 1
ATOM 1999 C CA . GLY A 1 268 ? 7.083 6.186 21.172 1.00 60.56 268 GLY A CA 1
ATOM 2000 C C . GLY A 1 268 ?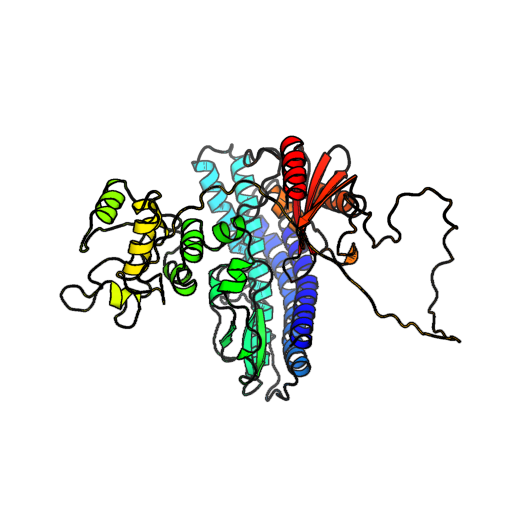 6.861 5.588 22.566 1.00 60.56 268 GLY A C 1
ATOM 2001 O O . GLY A 1 268 ? 5.759 5.679 23.112 1.00 60.56 268 GLY A O 1
ATOM 2002 N N . ARG A 1 269 ? 7.891 4.943 23.121 1.00 70.56 269 ARG A N 1
ATOM 2003 C CA . ARG A 1 269 ? 7.890 4.434 24.495 1.00 70.56 269 ARG A CA 1
ATOM 2004 C C . ARG A 1 269 ? 7.811 5.629 25.446 1.00 70.56 269 ARG A C 1
ATOM 2006 O O . ARG A 1 269 ? 8.626 6.546 25.337 1.00 70.56 269 ARG A O 1
ATOM 2013 N N . ILE A 1 270 ? 6.829 5.641 26.341 1.00 80.25 270 ILE A N 1
ATOM 2014 C CA . ILE A 1 270 ? 6.764 6.653 27.397 1.00 80.25 270 ILE A CA 1
ATOM 2015 C C . ILE A 1 270 ? 7.707 6.250 28.534 1.00 80.25 270 ILE A C 1
ATOM 2017 O O . ILE A 1 270 ? 7.966 5.069 28.772 1.00 80.25 270 ILE A O 1
ATOM 2021 N N . THR A 1 271 ? 8.262 7.235 29.226 1.00 83.88 271 THR A N 1
ATOM 2022 C CA . THR A 1 271 ? 9.093 7.002 30.411 1.00 83.88 271 THR A CA 1
ATOM 2023 C C . THR A 1 271 ? 8.230 6.560 31.596 1.00 83.88 271 THR A C 1
ATOM 2025 O O . THR A 1 271 ? 7.033 6.839 31.642 1.00 83.88 271 THR A O 1
ATOM 2028 N N . LYS A 1 272 ? 8.837 5.915 32.603 1.00 84.38 272 LYS A N 1
ATOM 2029 C CA . LYS A 1 272 ? 8.129 5.553 33.846 1.00 84.38 272 LYS A CA 1
ATOM 2030 C C . LYS A 1 272 ? 7.513 6.776 34.537 1.00 84.38 272 LYS A C 1
ATOM 2032 O O . LYS A 1 272 ? 6.383 6.699 35.001 1.00 84.38 272 LYS A O 1
ATOM 2037 N N . ALA A 1 273 ? 8.225 7.905 34.533 1.00 82.94 273 ALA A N 1
ATOM 2038 C CA . ALA A 1 273 ? 7.737 9.166 35.089 1.00 82.94 273 ALA A CA 1
ATOM 2039 C C . ALA A 1 273 ? 6.527 9.713 34.312 1.00 82.94 273 ALA A C 1
ATOM 2041 O O . ALA A 1 273 ? 5.569 10.187 34.915 1.00 82.94 273 ALA A O 1
ATOM 2042 N N . GLU A 1 274 ? 6.535 9.615 32.977 1.00 83.00 274 GLU A N 1
ATOM 2043 C CA . GLU A 1 274 ? 5.376 9.982 32.150 1.00 83.00 274 GLU A CA 1
ATOM 2044 C C . GLU A 1 274 ? 4.186 9.051 32.419 1.00 83.00 274 GLU A C 1
ATOM 2046 O O . GLU A 1 274 ? 3.070 9.535 32.591 1.00 83.00 274 GLU A O 1
ATOM 2051 N N . ALA A 1 275 ? 4.415 7.737 32.510 1.00 85.31 275 ALA A N 1
ATOM 2052 C CA . ALA A 1 275 ? 3.377 6.760 32.838 1.00 85.31 275 ALA A CA 1
ATOM 2053 C C . ALA A 1 275 ? 2.737 7.058 34.201 1.00 85.31 275 ALA A C 1
ATOM 2055 O O . ALA A 1 275 ? 1.517 7.165 34.303 1.00 85.31 275 ALA A O 1
ATOM 2056 N N . GLU A 1 276 ? 3.552 7.272 35.234 1.00 84.31 276 GLU A N 1
ATOM 2057 C CA . GLU A 1 276 ? 3.084 7.622 36.575 1.00 84.31 276 GLU A CA 1
ATOM 2058 C C . GLU A 1 276 ? 2.320 8.952 36.597 1.00 84.31 276 GLU A C 1
ATOM 2060 O O . GLU A 1 276 ? 1.240 9.034 37.184 1.00 84.31 276 GLU A O 1
ATOM 2065 N N . ALA A 1 277 ? 2.819 9.973 35.894 1.00 84.31 277 ALA A N 1
ATOM 2066 C CA . ALA A 1 277 ? 2.125 11.250 35.768 1.00 84.31 277 ALA A CA 1
ATOM 2067 C C . ALA A 1 277 ? 0.756 11.094 35.089 1.00 84.31 277 ALA A C 1
ATOM 2069 O O . ALA A 1 277 ? -0.209 11.727 35.514 1.00 84.31 277 ALA A O 1
ATOM 2070 N N . ILE A 1 278 ? 0.645 10.245 34.060 1.00 85.69 278 ILE A N 1
ATOM 2071 C CA . ILE A 1 278 ? -0.631 9.951 33.397 1.00 85.69 278 ILE A CA 1
ATOM 2072 C C . ILE A 1 278 ? -1.586 9.256 34.376 1.00 85.69 278 ILE A C 1
ATOM 2074 O O . ILE A 1 278 ? -2.707 9.742 34.541 1.00 85.69 278 ILE A O 1
ATOM 2078 N N . ARG A 1 279 ? -1.139 8.203 35.078 1.00 85.06 279 ARG A N 1
ATOM 2079 C CA . ARG A 1 279 ? -1.957 7.462 36.061 1.00 85.06 279 ARG A CA 1
ATOM 2080 C C . ARG A 1 279 ? -2.503 8.361 37.168 1.00 85.06 279 ARG A C 1
ATOM 2082 O O . ARG A 1 279 ? -3.686 8.316 37.487 1.00 85.06 279 ARG A O 1
ATOM 2089 N N . ASN A 1 280 ? -1.646 9.216 37.718 1.00 78.94 280 ASN A N 1
ATOM 2090 C CA . ASN A 1 280 ? -1.980 10.058 38.865 1.00 78.94 280 ASN A CA 1
ATOM 2091 C C . ASN A 1 280 ? -2.686 11.367 38.476 1.00 78.94 280 ASN A C 1
ATOM 2093 O O . ASN A 1 280 ? -3.129 12.119 39.347 1.00 78.94 280 ASN A O 1
ATOM 2097 N N . SER A 1 281 ? -2.826 11.662 37.178 1.00 68.62 281 SER A N 1
ATOM 2098 C CA . SER A 1 281 ? -3.472 12.887 36.703 1.00 68.62 281 SER A CA 1
ATOM 2099 C C . SER A 1 281 ? -5.005 12.832 36.815 1.00 68.62 281 SER A C 1
ATOM 2101 O O . SER A 1 281 ? -5.731 12.746 35.822 1.00 68.62 281 SER A O 1
ATOM 2103 N N . ARG A 1 282 ? -5.522 12.971 38.042 1.00 54.44 282 ARG A N 1
ATOM 2104 C CA . ARG A 1 282 ? -6.922 13.343 38.314 1.00 54.44 282 ARG A CA 1
ATOM 2105 C C . ARG A 1 282 ? -7.119 14.834 38.009 1.00 54.44 282 ARG A C 1
ATOM 2107 O O . ARG A 1 282 ? -7.147 15.655 38.917 1.00 54.44 282 ARG A O 1
ATOM 2114 N N . GLY A 1 283 ? -7.179 15.206 36.728 1.00 52.47 283 GLY A N 1
ATOM 2115 C CA . GLY A 1 283 ? -7.497 16.590 36.323 1.00 52.47 283 GLY A CA 1
ATOM 2116 C C . GLY A 1 283 ? -6.556 17.272 35.325 1.00 52.47 283 GLY A C 1
ATOM 2117 O O . GLY A 1 283 ? -6.740 18.453 35.048 1.00 52.47 283 GLY A O 1
ATOM 2118 N N . GLY A 1 284 ? -5.611 16.548 34.717 1.00 53.84 284 GLY A N 1
ATOM 2119 C CA . GLY A 1 284 ? -4.972 16.990 33.474 1.00 53.84 284 GLY A CA 1
ATOM 2120 C C . GLY A 1 284 ? -3.737 17.874 33.601 1.00 53.84 284 GLY A C 1
ATOM 2121 O O . GLY A 1 284 ? -3.781 18.936 34.212 1.00 53.84 284 GLY A O 1
ATOM 2122 N N . ARG A 1 285 ? -2.652 17.423 32.951 1.00 58.16 285 ARG A N 1
ATOM 2123 C CA . ARG A 1 285 ? -1.448 18.167 32.493 1.00 58.16 285 ARG A CA 1
ATOM 2124 C C . ARG A 1 285 ? -0.274 17.234 32.177 1.00 58.16 285 ARG A C 1
ATOM 2126 O O . ARG A 1 285 ? 0.749 17.723 31.701 1.00 58.16 285 ARG A O 1
ATOM 2133 N N . ALA A 1 286 ? -0.406 15.928 32.428 1.00 63.44 286 ALA A N 1
ATOM 2134 C CA . ALA A 1 286 ? 0.626 14.955 32.095 1.00 63.44 286 ALA A CA 1
ATOM 2135 C C . ALA A 1 286 ? 0.970 15.055 30.602 1.00 63.44 286 ALA A C 1
ATOM 2137 O O . ALA A 1 286 ? 0.095 14.943 29.739 1.00 63.44 286 ALA A O 1
ATOM 2138 N N . ARG A 1 287 ? 2.240 15.354 30.321 1.00 69.25 287 ARG A N 1
ATOM 2139 C CA . ARG A 1 287 ? 2.769 15.392 28.961 1.00 69.25 287 ARG A CA 1
ATOM 2140 C C . ARG A 1 287 ? 3.317 14.021 28.613 1.00 69.25 287 ARG A C 1
ATOM 2142 O O . ARG A 1 287 ? 3.918 13.372 29.462 1.00 69.25 287 ARG A O 1
ATOM 2149 N N . ALA A 1 288 ? 3.134 13.614 27.367 1.00 71.88 288 ALA A N 1
ATOM 2150 C CA . ALA A 1 288 ? 3.711 12.388 26.843 1.00 71.88 288 ALA A CA 1
ATOM 2151 C C . ALA A 1 288 ? 4.318 12.639 25.466 1.00 71.88 288 ALA A C 1
ATOM 2153 O O . ALA A 1 288 ? 3.912 13.550 24.741 1.00 71.88 288 ALA A O 1
ATOM 2154 N N . ARG A 1 289 ? 5.279 11.795 25.090 1.00 71.62 289 ARG A N 1
ATOM 2155 C CA . ARG A 1 289 ? 5.889 11.832 23.753 1.00 71.62 289 ARG A CA 1
ATOM 2156 C C . ARG A 1 289 ? 4.977 11.249 22.676 1.00 71.62 289 ARG A C 1
ATOM 2158 O O . ARG A 1 289 ? 4.975 11.740 21.553 1.00 71.62 289 ARG A O 1
ATOM 2165 N N . SER A 1 290 ? 4.181 10.232 23.009 1.00 77.06 290 SER A N 1
ATOM 2166 C CA . SER A 1 290 ? 3.270 9.581 22.060 1.00 77.06 290 SER A CA 1
ATOM 2167 C C . SER A 1 290 ? 1.874 10.213 22.129 1.00 77.06 290 SER A C 1
ATOM 2169 O O . SER A 1 290 ? 0.980 9.763 22.852 1.00 77.06 290 SER A O 1
ATOM 2171 N N . VAL A 1 291 ? 1.724 11.323 21.401 1.00 81.88 291 VAL A N 1
ATOM 2172 C CA . VAL A 1 291 ? 0.522 12.171 21.342 1.00 81.88 291 VAL A CA 1
ATOM 2173 C C . VAL A 1 291 ? 0.121 12.462 19.901 1.00 81.88 291 VAL A C 1
ATOM 2175 O O . VAL A 1 291 ? 0.929 12.339 18.986 1.00 81.88 291 VAL A O 1
ATOM 2178 N N . THR A 1 292 ? -1.122 12.892 19.707 1.00 81.56 292 THR A N 1
ATOM 2179 C CA . THR A 1 292 ? -1.641 13.314 18.403 1.00 81.56 292 THR A CA 1
ATOM 2180 C C . THR A 1 292 ? -2.374 14.651 18.496 1.00 81.56 292 THR A C 1
ATOM 2182 O O . THR A 1 292 ? -2.901 15.031 19.544 1.00 81.56 292 THR A O 1
ATOM 2185 N N . THR A 1 293 ? -2.406 15.393 17.394 1.00 82.12 293 THR A N 1
ATOM 2186 C CA . THR A 1 293 ? -3.220 16.609 17.243 1.00 82.12 293 THR A CA 1
ATOM 2187 C C . THR A 1 293 ? -4.538 16.330 16.522 1.00 82.12 293 THR A C 1
ATOM 2189 O O . THR A 1 293 ? -5.433 17.181 16.512 1.00 82.12 293 THR A O 1
ATOM 2192 N N . GLU A 1 294 ? -4.704 15.128 15.974 1.00 82.44 294 GLU A N 1
ATOM 2193 C CA . GLU A 1 294 ? -5.888 14.730 15.225 1.00 82.44 294 GLU A CA 1
ATOM 2194 C C . GLU A 1 294 ? -7.125 14.738 16.123 1.00 82.44 294 GLU A C 1
ATOM 2196 O O . GLU A 1 294 ? -7.083 14.341 17.289 1.00 82.44 294 GLU A O 1
ATOM 2201 N N . GLY A 1 295 ? -8.244 15.247 15.607 1.00 80.44 295 GLY A N 1
ATOM 2202 C CA . GLY A 1 295 ? -9.501 15.356 16.357 1.00 80.44 295 GLY A CA 1
ATOM 2203 C C . GLY A 1 295 ? -9.505 16.345 17.537 1.00 80.44 295 GLY A C 1
ATOM 2204 O O . GLY A 1 295 ? -10.504 16.413 18.250 1.00 80.44 295 GLY A O 1
ATOM 2205 N N . THR A 1 296 ? -8.446 17.140 17.754 1.00 84.69 296 THR A N 1
ATOM 2206 C CA . THR A 1 296 ? -8.354 18.091 18.891 1.00 84.69 296 THR A CA 1
ATOM 2207 C C . THR A 1 296 ? -9.005 19.464 18.639 1.00 84.69 296 THR A C 1
ATOM 2209 O O . THR A 1 296 ? -9.047 20.335 19.522 1.00 84.69 296 THR A O 1
ATOM 2212 N N . THR A 1 297 ? -9.554 19.685 17.441 1.00 81.81 297 THR A N 1
ATOM 2213 C CA . THR A 1 297 ? -10.250 20.930 17.064 1.00 81.81 297 THR A CA 1
ATOM 2214 C C . THR A 1 297 ? -11.545 21.121 17.863 1.00 81.81 297 THR A C 1
ATOM 2216 O O . THR A 1 297 ? -12.034 20.183 18.485 1.00 81.81 297 THR A O 1
ATOM 2219 N N . ARG A 1 298 ? -12.127 22.333 17.864 1.00 76.75 298 ARG A N 1
ATOM 2220 C CA . ARG A 1 298 ? -13.376 22.628 18.613 1.00 76.75 298 ARG A CA 1
ATOM 2221 C C . ARG A 1 298 ? -14.550 21.730 18.236 1.00 76.75 298 ARG A C 1
ATOM 2223 O O . ARG A 1 298 ? -15.401 21.478 19.074 1.00 76.75 298 ARG A O 1
ATOM 2230 N N . ARG A 1 299 ? -14.574 21.271 16.987 1.00 77.50 299 ARG A N 1
ATOM 2231 C CA . ARG A 1 299 ? -15.624 20.409 16.439 1.00 77.50 299 ARG A CA 1
ATOM 2232 C C . ARG A 1 299 ? -15.307 18.916 16.587 1.00 77.50 299 ARG A C 1
ATOM 2234 O O . ARG A 1 299 ? -16.154 18.093 16.279 1.00 77.50 299 ARG A O 1
ATOM 2241 N N . GLY A 1 300 ? -14.090 18.563 17.006 1.00 80.06 300 GLY A N 1
ATOM 2242 C CA . GLY A 1 300 ? -13.667 17.174 17.163 1.00 80.06 300 GLY A CA 1
ATOM 2243 C C . GLY A 1 300 ? -14.033 16.605 18.534 1.00 80.06 300 GLY A C 1
ATOM 2244 O O . GLY A 1 300 ? -13.960 17.310 19.538 1.00 80.06 300 GLY A O 1
ATOM 2245 N N . ILE A 1 301 ? -14.370 15.313 18.576 1.00 83.44 301 ILE A N 1
ATOM 2246 C CA . ILE A 1 301 ? -14.783 14.590 19.794 1.00 83.44 301 ILE A CA 1
ATOM 2247 C C . ILE A 1 301 ? -13.696 14.645 20.874 1.00 83.44 301 ILE A C 1
ATOM 2249 O O . ILE A 1 301 ? -13.968 14.959 22.028 1.00 83.44 301 ILE A O 1
ATOM 2253 N N . ALA A 1 302 ? -12.436 14.400 20.513 1.00 82.75 302 ALA A N 1
ATOM 2254 C CA . ALA A 1 302 ? -11.346 14.523 21.476 1.00 82.75 302 ALA A CA 1
ATOM 2255 C C . ALA A 1 302 ? -11.173 15.976 21.940 1.00 82.75 302 ALA A C 1
ATOM 2257 O O . ALA A 1 302 ? -10.944 16.240 23.113 1.00 82.75 302 ALA A O 1
ATOM 2258 N N . GLY A 1 303 ? -11.336 16.943 21.037 1.00 82.56 303 GLY A N 1
ATOM 2259 C CA . GLY A 1 303 ? -11.273 18.358 21.373 1.00 82.56 303 GLY A CA 1
ATOM 2260 C C . GLY A 1 303 ? -12.389 18.852 22.299 1.00 82.56 303 GLY A C 1
ATOM 2261 O O . GLY A 1 303 ? -12.164 19.845 22.993 1.00 82.56 303 GLY A O 1
ATOM 2262 N N . SER A 1 304 ? -13.569 18.225 22.317 1.00 82.12 304 SER A N 1
ATOM 2263 C CA . SER A 1 304 ? -14.615 18.543 23.297 1.00 82.12 304 SER A CA 1
ATOM 2264 C C . SER A 1 304 ? -14.304 17.926 24.662 1.00 82.12 304 SER A C 1
ATOM 2266 O O . SER A 1 304 ? -14.432 18.612 25.673 1.00 82.12 304 SER A O 1
ATOM 2268 N N . ARG A 1 305 ? -13.797 16.686 24.698 1.00 84.06 305 ARG A N 1
ATOM 2269 C CA . ARG A 1 305 ? -13.448 15.982 25.946 1.00 84.06 305 ARG A CA 1
ATOM 2270 C C . ARG A 1 305 ? -12.211 16.534 26.652 1.00 84.06 305 ARG A C 1
ATOM 2272 O O . ARG A 1 305 ? -12.190 16.627 27.873 1.00 84.06 305 ARG A O 1
ATOM 2279 N N . LEU A 1 306 ? -11.198 16.957 25.898 1.00 84.25 306 LEU A N 1
ATOM 2280 C CA . LEU A 1 306 ? -9.952 17.505 26.452 1.00 84.25 306 LEU A CA 1
ATOM 2281 C C . LEU A 1 306 ? -10.090 18.948 26.955 1.00 84.25 306 LEU A C 1
ATOM 2283 O O . LEU A 1 306 ? -9.127 19.500 27.489 1.00 84.25 306 LEU A O 1
ATOM 2287 N N . GLY A 1 307 ? -11.249 19.581 26.752 1.00 80.94 307 GLY A N 1
ATOM 2288 C CA . GLY A 1 307 ? -11.478 20.977 27.102 1.00 80.94 307 GLY A CA 1
ATOM 2289 C C . GLY A 1 307 ? -10.571 21.953 26.343 1.00 80.94 307 GLY A C 1
ATOM 2290 O O . GLY A 1 307 ? -9.838 21.601 25.412 1.00 80.94 307 GLY A O 1
ATOM 2291 N N . ARG A 1 308 ? -10.615 23.229 26.736 1.00 82.62 308 ARG A N 1
ATOM 2292 C CA . ARG A 1 308 ? -9.821 24.300 26.114 1.00 82.62 308 ARG A CA 1
ATOM 2293 C C . ARG A 1 308 ? -8.869 24.929 27.112 1.00 82.62 308 ARG A C 1
ATOM 2295 O O . ARG A 1 308 ? -9.243 25.218 28.241 1.00 82.62 308 ARG A O 1
ATOM 2302 N N . GLY A 1 309 ? -7.634 25.132 26.664 1.00 74.44 309 GLY A N 1
ATOM 2303 C CA . GLY A 1 309 ? -6.637 25.858 27.433 1.00 74.44 309 GLY A CA 1
ATOM 2304 C C . GLY A 1 309 ? -6.875 27.374 27.401 1.00 74.44 309 GLY A C 1
ATOM 2305 O O . GLY A 1 309 ? -7.743 27.854 26.657 1.00 74.44 309 GLY A O 1
ATOM 2306 N N . PRO A 1 310 ? -6.069 28.138 28.157 1.00 67.75 310 PRO A N 1
ATOM 2307 C CA . PRO A 1 310 ? -6.107 29.597 28.148 1.00 67.75 310 PRO A CA 1
ATOM 2308 C C . PRO A 1 310 ? -6.032 30.150 26.716 1.00 67.75 310 PRO A C 1
ATOM 2310 O O . PRO A 1 310 ? -5.187 29.738 25.919 1.00 67.75 310 PRO A O 1
ATOM 2313 N N . GLY A 1 311 ? -6.961 31.042 26.360 1.00 70.75 311 GLY A N 1
ATOM 2314 C CA . GLY A 1 311 ? -7.056 31.633 25.020 1.00 70.75 311 GLY A CA 1
ATOM 2315 C C . GLY A 1 311 ? -7.817 30.806 23.971 1.00 70.75 311 GLY A C 1
ATOM 2316 O O . GLY A 1 311 ? -7.873 31.213 22.813 1.00 70.75 311 GLY A O 1
ATOM 2317 N N . GLY A 1 312 ? -8.403 29.651 24.317 1.00 70.19 312 GLY A N 1
ATOM 2318 C CA . GLY A 1 312 ? -9.438 28.972 23.511 1.00 70.19 312 GLY A CA 1
ATOM 2319 C C . GLY A 1 312 ? -9.008 28.416 22.141 1.00 70.19 312 GLY A C 1
ATOM 2320 O O . GLY A 1 312 ? -9.850 27.922 21.377 1.00 70.19 312 GLY A O 1
ATOM 2321 N N . LYS A 1 313 ? -7.715 28.505 21.802 1.00 69.19 313 LYS A N 1
ATOM 2322 C CA . LYS A 1 313 ? -7.140 28.065 20.517 1.00 69.19 313 LYS A CA 1
ATOM 2323 C C . LYS A 1 313 ? -6.571 26.641 20.563 1.00 69.19 313 LYS A C 1
ATOM 2325 O O . LYS A 1 313 ? -6.594 25.958 19.546 1.00 69.19 313 LYS A O 1
ATOM 2330 N N . ARG A 1 314 ? -6.102 26.167 21.722 1.00 72.00 314 ARG A N 1
ATOM 2331 C CA . ARG A 1 314 ? -5.491 24.833 21.905 1.00 72.00 314 ARG A CA 1
ATOM 2332 C C . ARG A 1 314 ? -6.276 23.991 22.924 1.00 72.00 314 ARG A C 1
ATOM 2334 O O . ARG A 1 314 ? -6.955 24.573 23.777 1.00 72.00 314 ARG A O 1
ATOM 2341 N N . PRO A 1 315 ? -6.249 22.648 22.823 1.00 76.31 315 PRO A N 1
ATOM 2342 C CA . PRO A 1 315 ? -6.857 21.788 23.838 1.00 76.31 315 PRO A CA 1
ATOM 2343 C C . PRO A 1 315 ? -6.170 21.996 25.197 1.00 76.31 315 PRO A C 1
ATOM 2345 O O . PRO A 1 315 ? -4.985 22.334 25.240 1.00 76.31 315 PRO A O 1
ATOM 2348 N N . ALA A 1 316 ? -6.906 21.832 26.302 1.00 77.62 316 ALA A N 1
ATOM 2349 C CA . ALA A 1 316 ? -6.335 22.018 27.644 1.00 77.62 316 ALA A CA 1
ATOM 2350 C C . ALA A 1 316 ? -5.302 20.933 27.993 1.00 77.62 316 ALA A C 1
ATOM 2352 O O . ALA A 1 316 ? -4.448 21.137 28.855 1.00 77.62 316 ALA A O 1
ATOM 2353 N N . GLN A 1 317 ? -5.380 19.787 27.314 1.00 80.25 317 GLN A N 1
ATOM 2354 C CA . GLN A 1 317 ? -4.530 18.619 27.511 1.00 80.25 317 GLN A CA 1
ATOM 2355 C C . GLN A 1 317 ? -4.105 18.031 26.158 1.00 80.25 317 GLN A C 1
ATOM 2357 O O . GLN A 1 317 ? -4.783 18.218 25.144 1.00 80.25 317 GLN A O 1
ATOM 2362 N N . GLN A 1 318 ? -2.979 17.314 26.136 1.00 85.62 318 GLN A N 1
ATOM 2363 C CA . GLN A 1 318 ? -2.559 16.559 24.955 1.00 85.62 318 GLN A CA 1
ATOM 2364 C C . GLN A 1 318 ? -3.504 15.369 24.727 1.00 85.62 318 GLN A C 1
ATOM 2366 O O . GLN A 1 318 ? -3.960 14.737 25.681 1.00 85.62 318 GLN A O 1
ATOM 2371 N N . ARG A 1 319 ? -3.784 15.033 23.462 1.00 87.06 319 ARG A N 1
ATOM 2372 C CA . ARG A 1 319 ? -4.467 13.778 23.132 1.00 87.06 319 ARG A CA 1
ATOM 2373 C C . ARG A 1 319 ? -3.432 12.657 23.119 1.00 87.06 319 ARG A C 1
ATOM 2375 O O . ARG A 1 319 ? -2.581 12.629 22.232 1.00 87.06 319 ARG A O 1
ATOM 2382 N N . LEU A 1 320 ? -3.493 11.762 24.102 1.00 88.88 320 LEU A N 1
ATOM 2383 C CA . LEU A 1 320 ? -2.627 10.584 24.152 1.00 88.88 320 LEU A CA 1
ATOM 2384 C C . LEU A 1 320 ? -2.972 9.615 23.018 1.00 88.88 320 LEU A C 1
ATOM 2386 O O . LEU A 1 320 ? -4.139 9.477 22.651 1.00 88.88 320 LEU A O 1
ATOM 2390 N N . MET A 1 321 ? -1.964 8.936 22.476 1.00 88.50 321 MET A N 1
ATOM 2391 C CA . MET A 1 321 ? -2.152 7.801 21.566 1.00 88.50 321 MET A CA 1
ATOM 2392 C C . MET A 1 321 ? -2.542 6.532 22.337 1.00 88.50 321 MET A C 1
ATOM 2394 O O . MET A 1 321 ? -2.155 6.408 23.501 1.00 88.50 321 MET A O 1
ATOM 2398 N N . PRO A 1 322 ? -3.204 5.541 21.701 1.00 90.88 322 PRO A N 1
ATOM 2399 C CA . PRO A 1 322 ? -3.473 4.248 22.334 1.00 90.88 322 PRO A CA 1
ATOM 2400 C C . PRO A 1 322 ? -2.217 3.605 22.938 1.00 90.88 322 PRO A C 1
ATOM 2402 O O . PRO A 1 322 ? -2.264 3.095 24.051 1.00 90.88 322 PRO A O 1
ATOM 2405 N N . ASP A 1 323 ? -1.066 3.699 22.261 1.00 87.38 323 ASP A N 1
ATOM 2406 C CA . ASP A 1 323 ? 0.205 3.167 22.769 1.00 87.38 323 ASP A CA 1
ATOM 2407 C C . ASP A 1 323 ? 0.618 3.792 24.113 1.00 87.38 323 ASP A C 1
ATOM 2409 O O . ASP A 1 323 ? 1.085 3.070 24.989 1.00 87.38 323 ASP A O 1
ATOM 2413 N N . ALA A 1 324 ? 0.437 5.106 24.297 1.00 87.94 324 ALA A N 1
ATOM 2414 C CA . ALA A 1 324 ? 0.720 5.776 25.570 1.00 87.94 324 ALA A CA 1
ATOM 2415 C C . ALA A 1 324 ? -0.302 5.405 26.648 1.00 87.94 324 ALA A C 1
ATOM 2417 O O . ALA A 1 324 ? 0.072 5.220 27.802 1.00 87.94 324 ALA A O 1
ATOM 2418 N N . ILE A 1 325 ? -1.578 5.282 26.270 1.00 91.19 325 ILE A N 1
ATOM 2419 C CA . ILE A 1 325 ? -2.664 4.925 27.187 1.00 91.19 325 ILE A CA 1
ATOM 2420 C C . ILE A 1 325 ? -2.412 3.546 27.799 1.00 91.19 325 ILE A C 1
ATOM 2422 O O . ILE A 1 325 ? -2.390 3.424 29.020 1.00 91.19 325 ILE A O 1
ATOM 2426 N N . TYR A 1 326 ? -2.143 2.529 26.977 1.00 91.62 326 TYR A N 1
ATOM 2427 C CA . TYR A 1 326 ? -1.887 1.179 27.486 1.00 91.62 326 TYR A CA 1
ATOM 2428 C C . TYR A 1 326 ? -0.555 1.060 28.233 1.00 91.62 326 TYR A C 1
ATOM 2430 O O . TYR A 1 326 ? -0.479 0.312 29.203 1.00 91.62 326 TYR A O 1
ATOM 2438 N N . GLN A 1 327 ? 0.482 1.812 27.840 1.00 90.06 327 GLN A N 1
ATOM 2439 C CA . GLN A 1 327 ? 1.733 1.867 28.609 1.00 90.06 327 GLN A CA 1
ATOM 2440 C C . GLN A 1 327 ? 1.542 2.517 29.985 1.00 90.06 327 GLN A C 1
ATOM 2442 O O . GLN A 1 327 ? 2.163 2.084 30.949 1.00 90.06 327 GLN A O 1
ATOM 2447 N N . ALA A 1 328 ? 0.699 3.547 30.090 1.00 88.62 328 ALA A N 1
ATOM 2448 C CA . ALA A 1 328 ? 0.402 4.186 31.367 1.00 88.62 328 ALA A CA 1
ATOM 2449 C C . ALA A 1 328 ? -0.483 3.302 32.253 1.00 88.62 328 ALA A C 1
ATOM 2451 O O . ALA A 1 328 ? -0.241 3.204 33.455 1.00 88.62 328 ALA A O 1
ATOM 2452 N N . ALA A 1 329 ? -1.480 2.650 31.653 1.00 90.62 329 ALA A N 1
ATOM 2453 C CA . ALA A 1 329 ? -2.401 1.758 32.342 1.00 90.62 329 ALA A CA 1
ATOM 2454 C C . ALA A 1 329 ? -1.712 0.507 32.910 1.00 90.62 329 ALA A C 1
ATOM 2456 O O . ALA A 1 329 ? -2.144 0.002 33.938 1.00 90.62 329 ALA A O 1
ATOM 2457 N N . ASP A 1 330 ? -0.628 0.036 32.281 1.00 89.75 330 ASP A N 1
ATOM 2458 C CA . ASP A 1 330 ? 0.242 -1.023 32.821 1.00 89.75 330 ASP A CA 1
ATOM 2459 C C . ASP A 1 330 ? -0.523 -2.305 33.211 1.00 89.75 330 ASP A C 1
ATOM 2461 O O . ASP A 1 330 ? -0.292 -2.922 34.245 1.00 89.75 330 ASP A O 1
ATOM 2465 N N . GLY A 1 331 ? -1.497 -2.681 32.374 1.00 87.44 331 GLY A N 1
ATOM 2466 C CA . GLY A 1 331 ? -2.362 -3.846 32.588 1.00 87.44 331 GLY A CA 1
ATOM 2467 C C . GLY A 1 331 ? -3.670 -3.560 33.333 1.00 87.44 331 GLY A C 1
ATOM 2468 O O . GLY A 1 331 ? -4.555 -4.415 33.319 1.00 87.44 331 GLY A O 1
ATOM 2469 N N . ASP A 1 332 ? -3.850 -2.368 33.908 1.00 88.81 332 ASP A N 1
ATOM 2470 C CA . ASP A 1 332 ? -5.126 -1.943 34.489 1.00 88.81 332 ASP A CA 1
ATOM 2471 C C . ASP A 1 332 ? -6.134 -1.597 33.382 1.00 88.81 332 ASP A C 1
ATOM 2473 O O . ASP A 1 332 ? -6.068 -0.553 32.724 1.00 88.81 332 ASP A O 1
ATOM 2477 N N . ARG A 1 333 ? -7.084 -2.506 33.159 1.00 90.44 333 ARG A N 1
ATOM 2478 C CA . ARG A 1 333 ? -8.103 -2.350 32.120 1.00 90.44 333 ARG A CA 1
ATOM 2479 C C . ARG A 1 333 ? -9.056 -1.187 32.398 1.00 90.44 333 ARG A C 1
ATOM 2481 O O . ARG A 1 333 ? -9.448 -0.512 31.448 1.00 90.44 333 ARG A O 1
ATOM 2488 N N . ASP A 1 334 ? -9.434 -0.949 33.649 1.00 89.94 334 ASP A N 1
ATOM 2489 C CA . ASP A 1 334 ? -10.404 0.098 33.980 1.00 89.94 334 ASP A CA 1
ATOM 2490 C C . ASP A 1 334 ? -9.782 1.477 33.760 1.00 89.94 334 ASP A C 1
ATOM 2492 O O . ASP A 1 334 ? -10.394 2.348 33.135 1.00 89.94 334 ASP A O 1
ATOM 2496 N N . LEU A 1 335 ? -8.512 1.633 34.143 1.00 90.12 335 LEU A N 1
ATOM 2497 C CA . LEU A 1 335 ? -7.748 2.836 33.841 1.00 90.12 335 LEU A CA 1
ATOM 2498 C C . LEU A 1 335 ? -7.540 3.029 32.331 1.00 90.12 335 LEU A C 1
ATOM 2500 O O . LEU A 1 335 ? -7.654 4.149 31.828 1.00 90.12 335 LEU A O 1
ATOM 2504 N N . ALA A 1 336 ? -7.266 1.956 31.581 1.00 91.94 336 ALA A N 1
ATOM 2505 C CA . ALA A 1 336 ? -7.148 2.035 30.125 1.00 91.94 336 ALA A CA 1
ATOM 2506 C C . ALA A 1 336 ? -8.450 2.535 29.477 1.00 91.94 336 ALA A C 1
ATOM 2508 O O . ALA A 1 336 ? -8.404 3.423 28.624 1.00 91.94 336 ALA A O 1
ATOM 2509 N N . LEU A 1 337 ? -9.607 2.017 29.904 1.00 92.44 337 LEU A N 1
ATOM 2510 C CA . LEU A 1 337 ? -10.920 2.450 29.419 1.00 92.44 337 LEU A CA 1
ATOM 2511 C C . LEU A 1 337 ? -11.221 3.907 29.783 1.00 92.44 337 LEU A C 1
ATOM 2513 O O . LEU A 1 337 ? -11.676 4.663 28.925 1.00 92.44 337 LEU A O 1
ATOM 2517 N N . GLU A 1 338 ? -10.917 4.324 31.014 1.00 90.56 338 GLU A N 1
ATOM 2518 C CA . GLU A 1 338 ? -11.080 5.714 31.448 1.00 90.56 338 GLU A CA 1
ATOM 2519 C C . GLU A 1 338 ? -10.241 6.667 30.584 1.00 90.56 338 GLU A C 1
ATOM 2521 O O . GLU A 1 338 ? -10.722 7.705 30.122 1.00 90.56 338 GLU A O 1
ATOM 2526 N N . LEU A 1 339 ? -8.984 6.305 30.318 1.00 90.69 339 LEU A N 1
ATOM 2527 C CA . LEU A 1 339 ? -8.092 7.089 29.469 1.00 90.69 339 LEU A CA 1
ATOM 2528 C C . LEU A 1 339 ? -8.562 7.099 28.005 1.00 90.69 339 LEU A C 1
ATOM 2530 O O . LEU A 1 339 ? -8.547 8.155 27.367 1.00 90.69 339 LEU A O 1
ATOM 2534 N N . LEU A 1 340 ? -9.018 5.967 27.459 1.00 92.56 340 LEU A N 1
ATOM 2535 C CA . LEU A 1 340 ? -9.592 5.907 26.110 1.00 92.56 340 LEU A CA 1
ATOM 2536 C C . LEU A 1 340 ? -10.823 6.811 25.983 1.00 92.56 340 LEU A C 1
ATOM 2538 O O . LEU A 1 340 ? -10.952 7.532 24.987 1.00 92.56 340 LEU A O 1
ATOM 2542 N N . ASP A 1 341 ? -11.697 6.829 26.989 1.00 91.25 341 ASP A N 1
ATOM 2543 C CA . ASP A 1 341 ? -12.844 7.729 27.012 1.00 91.25 341 ASP A CA 1
ATOM 2544 C C . ASP A 1 341 ? -12.395 9.193 27.088 1.00 91.25 341 ASP A C 1
ATOM 2546 O O . ASP A 1 341 ? -12.698 9.994 26.200 1.00 91.25 341 ASP A O 1
ATOM 2550 N N . ARG A 1 342 ? -11.565 9.545 28.070 1.00 87.62 342 ARG A N 1
ATOM 2551 C CA . ARG A 1 342 ? -11.063 10.913 28.268 1.00 87.62 342 ARG A CA 1
ATOM 2552 C C . ARG A 1 342 ? -10.398 11.491 27.016 1.00 87.62 342 ARG A C 1
ATOM 2554 O O . ARG A 1 342 ? -10.577 12.668 26.701 1.00 87.62 342 ARG A O 1
ATOM 2561 N N . HIS A 1 343 ? -9.662 10.668 26.270 1.00 89.25 343 HIS A N 1
ATOM 2562 C CA . HIS A 1 343 ? -8.961 11.077 25.049 1.00 89.25 343 HIS A CA 1
ATOM 2563 C C . HIS A 1 343 ? -9.787 10.922 23.756 1.00 89.25 343 HIS A C 1
ATOM 2565 O O . HIS A 1 343 ? -9.259 11.125 22.655 1.00 89.25 343 HIS A O 1
ATOM 2571 N N . GLY A 1 344 ? -11.089 10.641 23.873 1.00 88.69 344 GLY A N 1
ATOM 2572 C CA . GLY A 1 344 ? -12.040 10.679 22.760 1.00 88.69 344 GLY A CA 1
ATOM 2573 C C . GLY A 1 344 ? -11.933 9.503 21.798 1.00 88.69 344 GLY A C 1
ATOM 2574 O O . GLY A 1 344 ? -12.131 9.695 20.600 1.00 88.69 344 GLY A O 1
ATOM 2575 N N . TYR A 1 345 ? -11.578 8.318 22.298 1.00 91.75 345 TYR A N 1
ATOM 2576 C CA . TYR A 1 345 ? -11.548 7.083 21.513 1.00 91.75 345 TYR A CA 1
ATOM 2577 C C . TYR A 1 345 ? -12.835 6.263 21.639 1.00 91.75 345 TYR A C 1
ATOM 2579 O O . TYR A 1 345 ? -13.219 5.625 20.667 1.00 91.75 345 TYR A O 1
ATOM 2587 N N . LEU A 1 346 ? -13.531 6.298 22.780 1.00 89.88 346 LEU A N 1
ATOM 2588 C CA . LEU A 1 346 ? -14.815 5.606 22.955 1.00 89.88 346 LEU A CA 1
ATOM 2589 C C . LEU A 1 346 ? -15.973 6.497 22.479 1.00 89.88 346 LEU A C 1
ATOM 2591 O O . LEU A 1 346 ? -16.381 7.423 23.180 1.00 89.88 346 LEU A O 1
ATOM 2595 N N . VAL A 1 347 ? -16.511 6.247 21.284 1.00 73.06 347 VAL A N 1
ATOM 2596 C CA . VAL A 1 347 ? -17.627 7.024 20.714 1.00 73.06 347 VAL A CA 1
ATOM 2597 C C . VAL A 1 347 ? -18.916 6.213 20.891 1.00 73.06 347 VAL A C 1
ATOM 2599 O O . VAL A 1 347 ? -19.169 5.296 20.124 1.00 73.06 347 VAL A O 1
ATOM 2602 N N . GLY A 1 348 ? -19.704 6.512 21.934 1.00 57.41 348 GLY A N 1
ATOM 2603 C CA . GLY A 1 348 ? -21.011 5.870 22.182 1.00 57.41 348 GLY A CA 1
ATOM 2604 C C . GLY A 1 348 ? -21.137 4.959 23.418 1.00 57.41 348 GLY A C 1
ATOM 2605 O O . GLY A 1 348 ? -22.166 4.310 23.566 1.00 57.41 348 GLY A O 1
ATOM 2606 N N . GLY A 1 349 ? -20.143 4.906 24.315 1.00 38.34 349 GLY A N 1
ATOM 2607 C CA . GLY A 1 349 ? -20.245 4.193 25.603 1.00 38.34 349 GLY A CA 1
ATOM 2608 C C . GLY A 1 349 ? -20.968 5.004 26.697 1.00 38.34 349 GLY A C 1
ATOM 2609 O O . GLY A 1 349 ? -21.005 6.235 26.602 1.00 38.34 349 GLY A O 1
ATOM 2610 N N . PRO A 1 350 ? -21.555 4.350 27.723 1.00 30.58 350 PRO A N 1
ATOM 2611 C CA . PRO A 1 350 ? -22.324 5.018 28.769 1.00 30.58 350 PRO A CA 1
ATOM 2612 C C . PRO A 1 350 ? -21.442 6.004 29.539 1.00 30.58 350 PRO A C 1
ATOM 2614 O O . PRO A 1 350 ? -20.252 5.772 29.746 1.00 30.58 350 PRO A O 1
ATOM 2617 N N . THR A 1 351 ? -22.043 7.109 29.976 1.00 33.41 351 THR A N 1
ATOM 2618 C CA . THR A 1 351 ? -21.410 8.084 30.866 1.00 33.41 351 THR A CA 1
ATOM 2619 C C . THR A 1 351 ? -20.764 7.390 32.078 1.00 33.41 351 THR A C 1
ATOM 2621 O O . THR A 1 351 ? -21.266 6.347 32.510 1.00 33.41 351 THR A O 1
ATOM 2624 N N . PRO A 1 352 ? -19.705 7.968 32.685 1.00 34.06 352 PRO A N 1
ATOM 2625 C CA . PRO A 1 352 ? -18.893 7.342 33.746 1.00 34.06 352 PRO A CA 1
ATOM 2626 C C . PRO A 1 352 ? -19.623 6.883 35.029 1.00 34.06 352 PRO A C 1
ATOM 2628 O O . PRO A 1 352 ? -18.975 6.466 35.981 1.00 34.06 352 PRO A O 1
ATOM 2631 N N . GLY A 1 353 ? -20.954 6.958 35.089 1.00 32.41 353 GLY A N 1
ATOM 2632 C CA . GLY A 1 353 ? -21.773 6.492 36.207 1.00 32.41 353 GLY A CA 1
ATOM 2633 C C . GLY A 1 353 ? -22.454 5.133 36.012 1.00 32.41 353 GLY A C 1
ATOM 2634 O O . GLY A 1 353 ? -23.093 4.681 36.954 1.00 32.41 353 GLY A O 1
ATOM 2635 N N . ASN A 1 354 ? -22.366 4.483 34.839 1.00 31.58 354 ASN A N 1
ATOM 2636 C CA . ASN A 1 354 ? -23.207 3.307 34.551 1.00 31.58 354 ASN A CA 1
ATOM 2637 C C . ASN A 1 354 ? -22.482 2.144 33.839 1.00 31.58 354 ASN A C 1
ATOM 2639 O O . ASN A 1 354 ? -22.957 1.622 32.831 1.00 31.58 354 ASN A O 1
ATOM 2643 N N . MET A 1 355 ? -21.326 1.718 34.360 1.00 32.69 355 MET A N 1
ATOM 2644 C CA . MET A 1 355 ? -20.698 0.455 33.940 1.00 32.69 355 MET A CA 1
ATOM 2645 C C . MET A 1 355 ? -21.325 -0.745 34.681 1.00 32.69 355 MET A C 1
ATOM 2647 O O . MET A 1 355 ? -21.326 -0.756 35.917 1.00 32.69 355 MET A O 1
ATOM 2651 N N . PRO A 1 356 ? -21.819 -1.787 33.980 1.00 27.55 356 PRO A N 1
ATOM 2652 C CA . PRO A 1 356 ? -22.210 -3.043 34.613 1.00 27.55 356 PRO A CA 1
ATOM 2653 C C . PRO A 1 356 ? -20.978 -3.729 35.214 1.00 27.55 356 PRO A C 1
ATOM 2655 O O . PRO A 1 356 ? -20.019 -4.039 34.506 1.00 27.55 356 PRO A O 1
ATOM 2658 N N . ARG A 1 357 ? -20.997 -3.994 36.525 1.00 32.12 357 ARG A N 1
ATOM 2659 C CA . ARG A 1 357 ? -19.957 -4.795 37.184 1.00 32.12 357 ARG A CA 1
ATOM 2660 C C . ARG A 1 357 ? -20.093 -6.246 36.725 1.00 32.12 357 ARG A C 1
ATOM 2662 O O . ARG A 1 357 ? -21.039 -6.929 37.115 1.00 32.12 357 ARG A O 1
ATOM 2669 N N . HIS A 1 358 ? -19.158 -6.726 35.913 1.00 28.27 358 HIS A N 1
ATOM 2670 C CA . HIS A 1 358 ? -19.115 -8.135 35.534 1.00 28.27 358 HIS A CA 1
ATOM 2671 C C . HIS A 1 358 ? -18.615 -8.960 36.729 1.00 28.27 358 HIS A C 1
ATOM 2673 O O . HIS A 1 358 ? -17.474 -8.816 37.165 1.00 28.27 358 HIS A O 1
ATOM 2679 N N . ARG A 1 359 ? -19.477 -9.817 37.285 1.00 27.45 359 ARG A N 1
ATOM 2680 C CA . ARG A 1 359 ? -19.087 -10.831 38.278 1.00 27.45 359 ARG A CA 1
ATOM 2681 C C . ARG A 1 359 ? -18.366 -11.980 37.547 1.00 27.45 359 ARG A C 1
ATOM 2683 O O . ARG A 1 359 ? -18.829 -12.350 36.463 1.00 27.45 359 ARG A O 1
ATOM 2690 N N . PRO A 1 360 ? -17.267 -12.538 38.086 1.00 25.50 360 PRO A N 1
ATOM 2691 C CA . PRO A 1 360 ? -16.614 -13.705 37.497 1.00 25.50 360 PRO A CA 1
ATOM 2692 C C . PRO A 1 360 ? -17.500 -14.958 37.645 1.00 25.50 360 PRO A C 1
ATOM 2694 O O . PRO A 1 360 ? -18.244 -15.056 38.627 1.00 25.50 360 PRO A O 1
ATOM 2697 N N . PRO A 1 361 ? -17.454 -15.911 36.696 1.00 28.25 361 PRO A N 1
ATOM 2698 C CA . PRO A 1 361 ? -18.277 -17.110 36.758 1.00 28.25 361 PRO A CA 1
ATOM 2699 C C . PRO A 1 361 ? -17.739 -18.066 37.828 1.00 28.25 361 PRO A C 1
ATOM 2701 O O . PRO A 1 361 ? -16.587 -18.492 37.780 1.00 28.25 361 PRO A O 1
ATOM 2704 N N . MET A 1 362 ? -18.591 -18.397 38.799 1.00 26.28 362 MET A N 1
ATOM 2705 C CA . MET A 1 362 ? -18.379 -19.518 39.715 1.00 26.28 362 MET A CA 1
ATOM 2706 C C . MET A 1 362 ? -18.684 -20.837 38.999 1.00 26.28 362 MET A C 1
ATOM 2708 O O . MET A 1 362 ? -19.599 -20.912 38.178 1.00 26.28 362 MET A O 1
ATOM 2712 N N . ALA A 1 363 ? -17.900 -21.858 39.339 1.00 31.89 363 ALA A N 1
ATOM 2713 C CA . ALA A 1 363 ? -18.054 -23.240 38.910 1.00 31.89 363 ALA A CA 1
ATOM 2714 C C . ALA A 1 363 ? -19.461 -23.779 39.214 1.00 31.89 363 ALA A C 1
ATOM 2716 O O . ALA A 1 363 ? -20.011 -23.507 40.282 1.00 31.89 363 ALA A O 1
ATOM 2717 N N . ALA A 1 364 ? -20.016 -24.573 38.297 1.00 29.20 364 ALA A N 1
ATOM 2718 C CA . ALA A 1 364 ? -21.244 -25.318 38.536 1.00 29.20 364 ALA A CA 1
ATOM 2719 C C . ALA A 1 364 ? -21.036 -26.803 38.233 1.00 29.20 364 ALA A C 1
ATOM 2721 O O . ALA A 1 364 ? -20.753 -27.228 37.113 1.00 29.20 364 ALA A O 1
ATOM 2722 N N . GLU A 1 365 ? -21.159 -27.543 39.322 1.00 26.39 365 GLU A N 1
ATOM 2723 C CA . GLU A 1 365 ? -21.189 -28.980 39.491 1.00 26.39 365 GLU A CA 1
ATOM 2724 C C . GLU A 1 365 ? -22.453 -29.618 38.885 1.00 26.39 365 GLU A C 1
ATOM 2726 O O . GLU A 1 365 ? -23.430 -28.961 38.530 1.00 26.39 365 GLU A O 1
ATOM 2731 N N . ARG A 1 366 ? -22.397 -30.945 38.779 1.00 29.58 366 ARG A N 1
ATOM 2732 C CA . ARG A 1 366 ? -23.370 -31.873 38.187 1.00 29.58 366 ARG A CA 1
ATOM 2733 C C . ARG A 1 366 ? -24.689 -31.979 38.975 1.00 29.58 366 ARG A C 1
ATOM 2735 O O . ARG A 1 366 ? -24.638 -32.074 40.192 1.00 29.58 366 ARG A O 1
ATOM 2742 N N . ALA A 1 367 ? -25.815 -32.158 38.269 1.00 28.33 367 ALA A N 1
ATOM 2743 C CA . ALA A 1 367 ? -26.941 -33.084 38.561 1.00 28.33 367 ALA A CA 1
ATOM 2744 C C . ALA A 1 367 ? -28.085 -32.821 37.547 1.00 28.33 367 ALA A C 1
ATOM 2746 O O . ALA A 1 367 ? -28.573 -31.706 37.447 1.00 28.33 367 ALA A O 1
ATOM 2747 N N . ASN A 1 368 ? -28.375 -33.707 36.588 1.00 27.05 368 ASN A N 1
ATOM 2748 C CA . ASN A 1 368 ? -29.270 -34.877 36.643 1.00 27.05 368 ASN A CA 1
ATOM 2749 C C . ASN A 1 368 ? -30.771 -34.553 36.857 1.00 27.05 368 ASN A C 1
ATOM 2751 O O . ASN A 1 368 ? -31.171 -34.210 37.965 1.00 27.05 368 ASN A O 1
ATOM 2755 N N . SER A 1 369 ? -31.611 -34.776 35.831 1.00 26.64 369 SER A N 1
ATOM 2756 C CA . SER A 1 369 ? -32.686 -35.799 35.817 1.00 26.64 369 SER A CA 1
ATOM 2757 C C . SER A 1 369 ? -33.955 -35.443 34.999 1.00 26.64 369 SER A C 1
ATOM 2759 O O . SER A 1 369 ? -34.524 -34.368 35.135 1.00 26.64 369 SER A O 1
ATOM 2761 N N . ARG A 1 370 ? -34.418 -36.464 34.247 1.00 27.70 370 ARG A N 1
ATOM 2762 C CA . ARG A 1 370 ? -35.808 -36.826 33.851 1.00 27.70 370 ARG A CA 1
ATOM 2763 C C . ARG A 1 370 ? -36.496 -36.147 32.644 1.00 27.70 370 ARG A C 1
ATOM 2765 O O . ARG A 1 370 ? -36.912 -35.000 32.698 1.00 27.70 370 ARG A O 1
ATOM 2772 N N . GLY A 1 371 ? -36.722 -36.964 31.599 1.00 23.66 371 GLY A N 1
ATOM 2773 C CA . GLY A 1 371 ? -37.802 -36.812 30.599 1.00 23.66 371 GLY A CA 1
ATOM 2774 C C . GLY A 1 371 ? -39.191 -37.201 31.150 1.00 23.66 371 GLY A C 1
ATOM 2775 O O . GLY A 1 371 ? -39.283 -37.521 32.339 1.00 23.66 371 GLY A O 1
ATOM 2776 N N . PRO A 1 372 ? -40.268 -37.164 30.329 1.00 32.94 372 PRO A N 1
ATOM 2777 C CA . PRO A 1 372 ? -40.628 -38.247 29.375 1.00 32.94 372 PRO A CA 1
ATOM 2778 C C . PRO A 1 372 ? -41.093 -37.731 27.977 1.00 32.94 372 PRO A C 1
ATOM 2780 O O . PRO A 1 372 ? -41.536 -36.597 27.860 1.00 32.94 372 PRO A O 1
ATOM 2783 N N . ARG A 1 373 ? -40.791 -38.395 26.840 1.00 26.61 373 ARG A N 1
ATOM 2784 C CA . ARG A 1 373 ? -41.536 -39.459 26.095 1.00 26.61 373 ARG A CA 1
ATOM 2785 C C . ARG A 1 373 ? -43.029 -39.171 25.793 1.00 26.61 373 ARG A C 1
ATOM 2787 O O . ARG A 1 373 ? -43.806 -39.208 26.734 1.00 26.61 373 ARG A O 1
ATOM 2794 N N . THR A 1 374 ? -43.414 -38.979 24.511 1.00 29.09 374 THR A N 1
ATOM 2795 C CA . THR A 1 374 ? -44.012 -39.978 23.562 1.00 29.09 374 THR A CA 1
ATOM 2796 C C . THR A 1 374 ? -44.524 -39.347 22.233 1.00 29.09 374 THR A C 1
ATOM 2798 O O . THR A 1 374 ? -45.337 -38.433 22.281 1.00 29.09 374 THR A O 1
ATOM 2801 N N . ASP A 1 375 ? -44.012 -39.871 21.103 1.00 26.27 375 ASP A N 1
ATOM 2802 C CA . ASP A 1 375 ? -44.532 -40.186 19.730 1.00 26.27 375 ASP A CA 1
ATOM 2803 C C . ASP A 1 375 ? -46.042 -40.062 19.349 1.00 26.27 375 ASP A C 1
ATOM 2805 O O . ASP A 1 375 ? -46.861 -39.920 20.255 1.00 26.27 375 ASP A O 1
ATOM 2809 N N . PRO A 1 376 ? -46.493 -40.342 18.081 1.00 39.75 376 PRO A N 1
ATOM 2810 C CA . PRO A 1 376 ? -45.862 -40.332 16.728 1.00 39.75 376 PRO A CA 1
ATOM 2811 C C . PRO A 1 376 ? -46.794 -39.808 15.579 1.00 39.75 376 PRO A C 1
ATOM 2813 O O . PRO A 1 376 ? -47.981 -39.565 15.781 1.00 39.75 376 PRO A O 1
ATOM 2816 N N . GLY A 1 377 ? -46.307 -39.733 14.325 1.00 26.05 377 GLY A N 1
ATOM 2817 C CA . GLY A 1 377 ? -47.180 -39.590 13.139 1.00 26.05 377 GLY A CA 1
ATOM 2818 C C . GLY A 1 377 ? -46.473 -39.527 11.773 1.00 26.05 377 GLY A C 1
ATOM 2819 O O . GLY A 1 377 ? -46.115 -38.451 11.308 1.00 26.05 377 GLY A O 1
ATOM 2820 N N . SER A 1 378 ? -46.303 -40.690 11.133 1.00 25.84 378 SER A N 1
ATOM 2821 C CA . SER A 1 378 ? -45.898 -40.937 9.729 1.00 25.84 378 SER A CA 1
ATOM 2822 C C . SER A 1 378 ? -46.844 -40.294 8.689 1.00 25.84 378 SER A C 1
ATOM 2824 O O . SER A 1 378 ? -48.001 -40.056 9.011 1.00 25.84 378 SER A O 1
ATOM 2826 N N . ILE A 1 379 ? -46.439 -40.030 7.434 1.00 27.12 379 ILE A N 1
ATOM 2827 C CA . ILE A 1 379 ? -46.627 -40.900 6.234 1.00 27.12 379 ILE A CA 1
ATOM 2828 C C . ILE A 1 379 ? -45.875 -40.224 5.048 1.00 27.12 379 ILE A C 1
ATOM 2830 O O . ILE A 1 379 ? -46.135 -39.061 4.762 1.00 27.12 379 ILE A O 1
ATOM 2834 N N . ILE A 1 380 ? -44.747 -40.743 4.539 1.00 26.91 380 ILE A N 1
ATOM 2835 C CA . ILE A 1 380 ? -44.524 -41.590 3.333 1.00 26.91 380 ILE A CA 1
ATOM 2836 C C . ILE A 1 380 ? -45.345 -41.228 2.069 1.00 26.91 380 ILE A C 1
ATOM 2838 O O . ILE A 1 380 ? -46.547 -41.456 2.043 1.00 26.91 380 ILE A O 1
ATOM 2842 N N . ASN A 1 381 ? -44.682 -40.759 0.995 1.00 28.89 381 ASN A N 1
ATOM 2843 C CA . ASN A 1 381 ? -44.706 -41.363 -0.360 1.00 28.89 381 ASN A CA 1
ATOM 2844 C C . ASN A 1 381 ? -44.022 -40.479 -1.428 1.00 28.89 381 ASN A C 1
ATOM 2846 O O . ASN A 1 381 ? -44.399 -39.337 -1.663 1.00 28.89 381 ASN A O 1
ATOM 2850 N N . GLY A 1 382 ? -43.074 -41.077 -2.147 1.00 24.30 382 GLY A N 1
ATOM 2851 C CA . GLY A 1 382 ? -42.800 -40.839 -3.571 1.00 24.30 382 GLY A CA 1
ATOM 2852 C C . GLY A 1 382 ? -42.494 -42.204 -4.210 1.00 24.30 382 GLY A C 1
ATOM 2853 O O . GLY A 1 382 ? -42.589 -43.208 -3.502 1.00 24.30 382 GLY A O 1
ATOM 2854 N N . PRO A 1 383 ? -41.932 -42.291 -5.429 1.00 50.47 383 PRO A N 1
ATOM 2855 C CA . PRO A 1 383 ? -42.251 -41.691 -6.733 1.00 50.47 383 PRO A CA 1
ATOM 2856 C C . PRO A 1 383 ? -42.636 -42.822 -7.745 1.00 50.47 383 PRO A C 1
ATOM 2858 O O . PRO A 1 383 ? -42.953 -43.925 -7.296 1.00 50.47 383 PRO A O 1
ATOM 2861 N N . PRO A 1 384 ? -42.670 -42.611 -9.083 1.00 36.62 384 PRO A N 1
ATOM 2862 C CA . PRO A 1 384 ? -41.484 -42.839 -9.957 1.00 36.62 384 PRO A CA 1
ATOM 2863 C C . PRO A 1 384 ? -41.445 -41.832 -11.149 1.00 36.62 384 PRO A C 1
ATOM 2865 O O . PRO A 1 384 ? -42.406 -41.107 -11.351 1.00 36.62 384 PRO A O 1
ATOM 2868 N N . GLY A 1 385 ? -40.425 -41.596 -11.987 1.00 26.17 385 GLY A N 1
ATOM 2869 C CA . GLY A 1 385 ? -39.272 -42.342 -12.499 1.00 26.17 385 GLY A CA 1
ATOM 2870 C C . GLY A 1 385 ? -39.323 -42.331 -14.049 1.00 26.17 385 GLY A C 1
ATOM 2871 O O . GLY A 1 385 ? -40.299 -42.834 -14.593 1.00 26.17 385 GLY A O 1
ATOM 2872 N N . GLY A 1 386 ? -38.305 -41.800 -14.762 1.00 24.50 386 GLY A N 1
ATOM 2873 C CA . GLY A 1 386 ? -38.052 -42.135 -16.187 1.00 24.50 386 GLY A CA 1
ATOM 2874 C C . GLY A 1 386 ? -37.531 -41.044 -17.160 1.00 24.50 386 GLY A C 1
ATOM 2875 O O . GLY A 1 386 ? -38.254 -40.101 -17.449 1.00 24.50 386 GLY A O 1
ATOM 2876 N N . GLY A 1 387 ? -36.334 -41.289 -17.742 1.00 24.62 387 GLY A N 1
ATOM 2877 C CA . GLY A 1 387 ? -35.834 -40.869 -19.085 1.00 24.62 387 GLY A CA 1
ATOM 2878 C C . GLY A 1 387 ? -35.360 -39.411 -19.273 1.00 24.62 387 GLY A C 1
ATOM 2879 O O . GLY A 1 387 ? -35.974 -38.505 -18.742 1.00 24.62 387 GLY A O 1
ATOM 2880 N N . GLY A 1 388 ? -34.305 -39.041 -20.016 1.00 24.52 388 GLY A N 1
ATOM 2881 C CA . GLY A 1 388 ? -33.371 -39.731 -20.920 1.00 24.52 388 GLY A CA 1
ATOM 2882 C C . GLY A 1 388 ? -32.937 -38.794 -22.081 1.00 24.52 388 GLY A C 1
ATOM 2883 O O . GLY A 1 388 ? -33.808 -38.264 -22.758 1.00 24.52 388 GLY A O 1
ATOM 2884 N N . GLY A 1 389 ? -31.617 -38.641 -22.324 1.00 25.62 389 GLY A N 1
ATOM 2885 C CA . GLY A 1 389 ? -30.963 -38.018 -23.515 1.00 25.62 389 GLY A CA 1
ATOM 2886 C C . GLY A 1 389 ? -30.852 -36.479 -23.507 1.00 25.62 389 GLY A C 1
ATOM 2887 O O . GLY A 1 389 ? -31.733 -35.818 -22.983 1.00 25.62 389 GLY A O 1
ATOM 2888 N N . SER A 1 390 ? -29.850 -35.765 -24.039 1.00 29.05 390 SER A N 1
ATOM 2889 C CA . SER A 1 390 ? -28.595 -35.955 -24.815 1.00 29.05 390 SER A CA 1
ATOM 2890 C C . SER A 1 390 ? -27.937 -34.544 -24.839 1.00 29.05 390 SER A C 1
ATOM 2892 O O . SER A 1 390 ? -28.673 -33.568 -24.886 1.00 29.05 390 SER A O 1
ATOM 2894 N N . GLY A 1 391 ? -26.635 -34.267 -24.727 1.00 25.59 391 GLY A N 1
ATOM 2895 C CA . GLY A 1 391 ? -25.484 -34.796 -25.453 1.00 25.59 391 GLY A CA 1
ATOM 2896 C C . GLY A 1 391 ? -24.973 -33.747 -26.460 1.00 25.59 391 GLY A C 1
ATOM 2897 O O . GLY A 1 391 ? -25.491 -33.691 -27.565 1.00 25.59 391 GLY A O 1
ATOM 2898 N N . VAL A 1 392 ? -23.945 -32.961 -26.103 1.00 27.86 392 VAL A N 1
ATOM 2899 C CA . VAL A 1 392 ? -22.940 -32.444 -27.058 1.00 27.86 392 VAL A CA 1
ATOM 2900 C C . VAL A 1 392 ? -21.576 -32.530 -26.375 1.00 27.86 392 VAL A C 1
ATOM 2902 O O . VAL A 1 392 ? -21.298 -31.816 -25.414 1.00 27.86 392 VAL A O 1
ATOM 2905 N N . ALA A 1 393 ? -20.760 -33.466 -26.850 1.00 27.20 393 ALA A N 1
ATOM 2906 C CA . ALA A 1 393 ? -19.382 -33.686 -26.440 1.00 27.20 393 ALA A CA 1
ATOM 2907 C C . ALA A 1 393 ? -18.440 -33.121 -27.511 1.00 27.20 393 ALA A C 1
ATOM 2909 O O . ALA A 1 393 ? -18.642 -33.364 -28.699 1.00 27.20 393 ALA A O 1
ATOM 2910 N N . SER A 1 394 ? -17.386 -32.427 -27.084 1.00 28.50 394 SER A N 1
ATOM 2911 C CA . SER A 1 394 ? -16.164 -32.228 -27.867 1.00 28.50 394 SER A CA 1
ATOM 2912 C C . SER A 1 394 ? -15.074 -33.122 -27.276 1.00 28.50 394 SER A C 1
ATOM 2914 O O . SER A 1 394 ? -14.771 -33.034 -26.087 1.00 28.50 394 SER A O 1
ATOM 2916 N N . ALA A 1 395 ? -14.549 -34.014 -28.109 1.00 27.06 395 ALA A N 1
ATOM 2917 C CA . ALA A 1 395 ? -13.615 -35.072 -27.764 1.00 27.06 395 ALA A CA 1
ATOM 2918 C C . ALA A 1 395 ? -12.163 -34.580 -27.657 1.00 27.06 395 ALA A C 1
ATOM 2920 O O . ALA A 1 395 ? -11.675 -33.923 -28.571 1.00 27.06 395 ALA A O 1
ATOM 2921 N N . ALA A 1 396 ? -11.477 -34.991 -26.592 1.00 30.91 396 ALA A N 1
ATOM 2922 C CA . ALA A 1 396 ? -10.066 -35.378 -26.582 1.00 30.91 396 ALA A CA 1
ATOM 2923 C C . ALA A 1 396 ? -9.785 -36.036 -25.222 1.00 30.91 396 ALA A C 1
ATOM 2925 O O . ALA A 1 396 ? -9.838 -35.355 -24.207 1.00 30.91 396 ALA A O 1
ATOM 2926 N N . ASP A 1 397 ? -9.623 -37.361 -25.238 1.00 34.09 397 ASP A N 1
ATOM 2927 C CA . ASP A 1 397 ? -8.905 -38.226 -24.282 1.00 34.09 397 ASP A CA 1
ATOM 2928 C C . ASP A 1 397 ? -9.632 -39.572 -24.163 1.00 34.09 397 ASP A C 1
ATOM 2930 O O . ASP A 1 397 ? -10.822 -39.653 -23.853 1.00 34.09 397 ASP A O 1
ATOM 2934 N N . GLY A 1 398 ? -8.920 -40.655 -24.487 1.00 35.16 398 GLY A N 1
ATOM 2935 C CA . GLY A 1 398 ? -9.437 -42.017 -24.348 1.00 35.16 398 GLY A CA 1
ATOM 2936 C C . GLY A 1 398 ? -9.783 -42.343 -22.888 1.00 35.16 398 GLY A C 1
ATOM 2937 O O . GLY A 1 398 ? -9.244 -4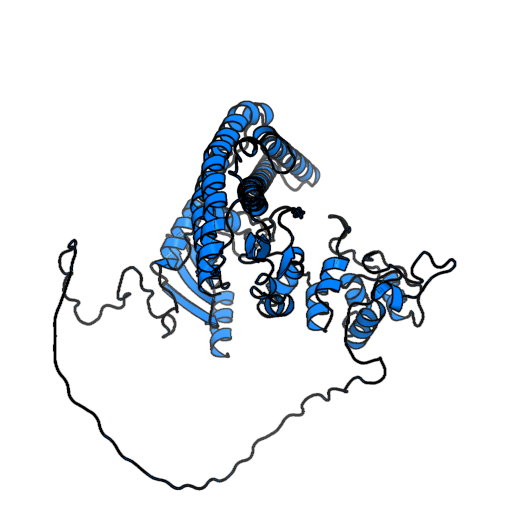1.717 -21.972 1.00 35.16 398 GLY A O 1
ATOM 2938 N N . PRO A 1 399 ? -10.670 -43.321 -22.627 1.00 33.81 399 PRO A N 1
ATOM 2939 C CA . PRO A 1 399 ? -11.047 -43.644 -21.260 1.00 33.81 399 PRO A CA 1
ATOM 2940 C C . PRO A 1 399 ? -9.830 -44.180 -20.482 1.00 33.81 399 PRO A C 1
ATOM 2942 O O . PRO A 1 399 ? -9.127 -45.064 -20.983 1.00 33.81 399 PRO A O 1
ATOM 2945 N N . PRO A 1 400 ? -9.577 -43.684 -19.257 1.00 39.47 400 PRO A N 1
ATOM 2946 C CA . PRO A 1 400 ? -8.468 -44.147 -18.434 1.00 39.47 400 PRO A CA 1
ATOM 2947 C C . PRO A 1 400 ? -8.678 -45.607 -17.993 1.00 39.47 400 PRO A C 1
ATOM 2949 O O . PRO A 1 400 ? -9.818 -46.090 -17.955 1.00 39.47 400 PRO A O 1
ATOM 2952 N N . PRO A 1 401 ? -7.600 -46.328 -17.629 1.00 38.81 401 PRO A N 1
ATOM 2953 C CA . PRO A 1 401 ? -7.704 -47.709 -17.171 1.00 38.81 401 PRO A CA 1
ATOM 2954 C C . PRO A 1 401 ? -8.629 -47.819 -15.951 1.00 38.81 401 PRO A C 1
ATOM 2956 O O . PRO A 1 401 ? -8.614 -46.977 -15.050 1.00 38.81 401 PRO A O 1
ATOM 2959 N N . LYS A 1 402 ? -9.446 -48.881 -15.908 1.00 36.81 402 LYS A N 1
ATOM 2960 C CA . LYS A 1 402 ? -10.320 -49.162 -14.761 1.00 36.81 402 LYS A CA 1
ATOM 2961 C C . LYS A 1 402 ? -9.473 -49.355 -13.500 1.00 36.81 402 LYS A C 1
ATOM 2963 O O . LYS A 1 402 ? -8.577 -50.195 -13.471 1.00 36.81 402 LYS A O 1
ATOM 2968 N N . ARG A 1 403 ? -9.796 -48.593 -12.452 1.00 35.69 403 ARG A N 1
ATOM 2969 C CA . ARG A 1 403 ? -9.175 -48.702 -11.124 1.00 35.69 403 ARG A CA 1
ATOM 2970 C C . ARG A 1 403 ? -9.437 -50.097 -10.540 1.00 35.69 403 ARG A C 1
ATOM 2972 O O . ARG A 1 403 ? -10.581 -50.548 -10.530 1.00 35.69 403 ARG A O 1
ATOM 2979 N N . THR A 1 404 ? -8.406 -50.750 -10.015 1.00 31.31 404 THR A N 1
ATOM 2980 C CA . THR A 1 404 ? -8.544 -51.888 -9.096 1.00 31.31 404 THR A CA 1
ATOM 2981 C C . THR A 1 404 ? -8.794 -51.382 -7.668 1.00 31.31 404 THR A C 1
ATOM 2983 O O . THR A 1 404 ? -8.394 -50.271 -7.307 1.00 31.31 404 THR A O 1
ATOM 2986 N N . ASN A 1 405 ? -9.500 -52.174 -6.853 1.00 23.44 405 ASN A N 1
ATOM 2987 C CA . ASN A 1 405 ? -9.766 -51.864 -5.444 1.00 23.44 405 ASN A CA 1
ATOM 2988 C C . ASN A 1 405 ? -8.448 -51.635 -4.679 1.00 23.44 405 ASN A C 1
ATOM 2990 O O . ASN A 1 405 ? -7.595 -52.518 -4.673 1.00 23.44 405 ASN A O 1
ATOM 2994 N N . GLY A 1 406 ? -8.306 -50.476 -4.019 1.00 30.86 406 GLY A N 1
ATOM 2995 C CA . GLY A 1 406 ? -7.210 -50.205 -3.072 1.00 30.86 406 GLY A CA 1
ATOM 2996 C C . GLY A 1 406 ? -6.336 -48.966 -3.320 1.00 30.86 406 GLY A C 1
ATOM 2997 O O . GLY A 1 406 ? -5.452 -48.703 -2.513 1.00 30.86 406 GLY A O 1
ATOM 2998 N N . MET A 1 407 ? -6.549 -48.166 -4.374 1.00 25.81 407 MET A N 1
ATOM 2999 C CA . MET A 1 407 ? -5.748 -46.941 -4.568 1.00 25.81 407 MET A CA 1
ATOM 3000 C C . MET A 1 407 ? -6.277 -45.741 -3.756 1.00 25.81 407 MET A C 1
ATOM 3002 O O . MET A 1 407 ? -7.314 -45.159 -4.096 1.00 25.81 407 MET A O 1
ATOM 3006 N N . HIS A 1 408 ? -5.526 -45.344 -2.722 1.00 35.47 408 HIS A N 1
ATOM 3007 C CA . HIS A 1 408 ? -5.652 -44.070 -2.004 1.00 35.47 408 HIS A CA 1
ATOM 3008 C C . HIS A 1 408 ? -4.926 -42.956 -2.781 1.00 35.47 408 HIS A C 1
ATOM 3010 O O . HIS A 1 408 ? -3.716 -42.796 -2.677 1.00 35.47 408 HIS A O 1
ATOM 3016 N N . GLY A 1 409 ? -5.671 -42.207 -3.588 1.00 36.91 409 GLY A N 1
ATOM 3017 C CA . GLY A 1 409 ? -5.212 -41.015 -4.306 1.00 36.91 409 GLY A CA 1
ATOM 3018 C C . GLY A 1 409 ? -6.423 -40.174 -4.727 1.00 36.91 409 GLY A C 1
ATOM 3019 O O . GLY A 1 409 ? -7.545 -40.703 -4.701 1.00 36.91 409 GLY A O 1
ATOM 3020 N N . PRO A 1 410 ? -6.242 -38.890 -5.086 1.00 54.19 410 PRO A N 1
ATOM 3021 C CA . PRO A 1 410 ? -7.363 -38.004 -5.357 1.00 54.19 410 PRO A CA 1
ATOM 3022 C C . PRO A 1 410 ? -8.146 -38.492 -6.581 1.00 54.19 410 PRO A C 1
ATOM 3024 O O . PRO A 1 410 ? -7.590 -39.092 -7.500 1.00 54.19 410 PRO A O 1
ATOM 3027 N N . ALA A 1 411 ? -9.461 -38.259 -6.593 1.00 50.22 411 ALA A N 1
ATOM 3028 C CA . ALA A 1 411 ? -10.341 -38.760 -7.655 1.00 50.22 411 ALA A CA 1
ATOM 3029 C C . ALA A 1 411 ? -10.060 -38.119 -9.030 1.00 50.22 411 ALA A C 1
ATOM 3031 O O . ALA A 1 411 ? -10.408 -38.695 -10.059 1.00 50.22 411 ALA A O 1
ATOM 3032 N N . THR A 1 412 ? -9.432 -36.941 -9.040 1.00 65.31 412 THR A N 1
ATOM 3033 C CA . THR A 1 412 ? -9.047 -36.170 -10.230 1.00 65.31 412 THR A CA 1
ATOM 3034 C C . THR A 1 412 ? -7.752 -35.399 -9.954 1.00 65.31 412 THR A C 1
ATOM 3036 O O . THR A 1 412 ? -7.521 -35.073 -8.789 1.00 65.31 412 THR A O 1
ATOM 3039 N N . PRO A 1 413 ? -6.978 -34.994 -10.981 1.00 61.72 413 PRO A N 1
ATOM 3040 C CA . PRO A 1 413 ? -5.797 -34.131 -10.814 1.00 61.72 413 PRO A CA 1
ATOM 3041 C C . PRO A 1 413 ? -6.076 -32.803 -10.091 1.00 61.72 413 PRO A C 1
ATOM 3043 O O . PRO A 1 413 ? -5.176 -32.200 -9.524 1.00 61.72 413 PRO A O 1
ATOM 3046 N N . ASP A 1 414 ? -7.331 -32.351 -10.111 1.00 72.88 414 ASP A N 1
ATOM 3047 C CA . ASP A 1 414 ? -7.773 -31.097 -9.499 1.00 72.88 414 ASP A CA 1
ATOM 3048 C C . ASP A 1 414 ? -8.329 -31.265 -8.065 1.00 72.88 414 ASP A C 1
ATOM 3050 O O . ASP A 1 414 ? -8.700 -30.296 -7.402 1.00 72.88 414 ASP A O 1
ATOM 3054 N N . ALA A 1 415 ? -8.412 -32.501 -7.563 1.00 68.38 415 ALA A N 1
ATOM 3055 C CA . ALA A 1 415 ? -8.938 -32.793 -6.233 1.00 68.38 415 ALA A CA 1
ATOM 3056 C C . ALA A 1 415 ? -7.799 -32.993 -5.230 1.00 68.38 415 ALA A C 1
ATOM 3058 O O . ALA A 1 415 ? -6.767 -33.572 -5.553 1.00 68.38 415 ALA A O 1
ATOM 3059 N N . PHE A 1 416 ? -8.023 -32.581 -3.985 1.00 73.75 416 PHE A N 1
ATOM 3060 C CA . PHE A 1 416 ? -7.155 -32.967 -2.878 1.00 73.75 416 PHE A CA 1
ATOM 3061 C C . PHE A 1 416 ? -7.560 -34.338 -2.322 1.00 73.75 416 PHE A C 1
ATOM 3063 O O . PHE A 1 416 ? -8.711 -34.770 -2.430 1.00 73.75 416 PHE A O 1
ATOM 3070 N N . ASN A 1 417 ? -6.607 -35.026 -1.692 1.00 69.94 417 ASN A N 1
ATOM 3071 C CA . ASN A 1 417 ? -6.929 -36.149 -0.818 1.00 69.94 417 ASN A CA 1
ATOM 3072 C C . ASN A 1 417 ? -7.692 -35.663 0.421 1.00 69.94 417 ASN A C 1
ATOM 3074 O O . ASN A 1 417 ? -7.553 -34.513 0.843 1.00 69.94 417 ASN A O 1
ATOM 3078 N N . ALA A 1 418 ? -8.466 -36.561 1.038 1.00 70.75 418 ALA A N 1
ATOM 3079 C CA . ALA A 1 418 ? -8.997 -36.298 2.367 1.00 70.75 418 ALA A CA 1
ATOM 3080 C C . ALA A 1 418 ? -7.828 -36.188 3.348 1.00 70.75 418 ALA A C 1
ATOM 3082 O O . ALA A 1 418 ? -6.949 -37.047 3.383 1.00 70.75 418 ALA A O 1
ATOM 3083 N N . ILE A 1 419 ? -7.844 -35.134 4.147 1.00 71.88 419 ILE A N 1
ATOM 3084 C CA . ILE A 1 419 ? -6.806 -34.812 5.111 1.00 71.88 419 ILE A CA 1
ATOM 3085 C C . ILE A 1 419 ? -7.450 -34.824 6.483 1.00 71.88 419 ILE A C 1
ATOM 3087 O O . ILE A 1 419 ? -8.435 -34.120 6.714 1.00 71.88 419 ILE A O 1
ATOM 3091 N N . ASP A 1 420 ? -6.923 -35.667 7.369 1.00 72.75 420 ASP A N 1
ATOM 3092 C CA . ASP A 1 420 ? -7.502 -35.910 8.693 1.00 72.75 420 ASP A CA 1
ATOM 3093 C C . ASP A 1 420 ? -9.006 -36.264 8.617 1.00 72.75 420 ASP A C 1
ATOM 3095 O O . ASP A 1 420 ? -9.867 -35.702 9.294 1.00 72.75 420 ASP A O 1
ATOM 3099 N N . GLY A 1 421 ? -9.353 -37.136 7.660 1.00 69.88 421 GLY A N 1
ATOM 3100 C CA . GLY A 1 421 ? -10.731 -37.573 7.407 1.00 69.88 421 GLY A CA 1
ATOM 3101 C C . GLY A 1 421 ? -11.656 -36.519 6.783 1.00 69.88 421 GLY A C 1
ATOM 3102 O O . GLY A 1 421 ? -12.835 -36.802 6.573 1.00 69.88 421 GLY A O 1
ATOM 3103 N N . ARG A 1 422 ? -11.160 -35.317 6.454 1.00 70.81 422 ARG A N 1
ATOM 3104 C CA . ARG A 1 422 ? -11.955 -34.225 5.871 1.00 70.81 422 ARG A CA 1
ATOM 3105 C C . ARG A 1 422 ? -11.442 -33.835 4.491 1.00 70.81 422 ARG A C 1
ATOM 3107 O O . ARG A 1 422 ? -10.251 -33.631 4.285 1.00 70.81 422 ARG A O 1
ATOM 3114 N N . GLN A 1 423 ? -12.358 -33.679 3.544 1.00 78.75 423 GLN A N 1
ATOM 3115 C CA . GLN A 1 423 ? -12.024 -33.142 2.228 1.00 78.75 423 GLN A CA 1
ATOM 3116 C C . GLN A 1 423 ? -11.798 -31.624 2.311 1.00 78.75 423 GLN A C 1
ATOM 3118 O O . GLN A 1 423 ? -12.627 -30.925 2.910 1.00 78.75 423 GLN A O 1
ATOM 3123 N N . PRO A 1 424 ? -10.699 -31.086 1.748 1.00 81.69 424 PRO A N 1
ATOM 3124 C CA . PRO A 1 424 ? -10.534 -29.647 1.598 1.00 81.69 424 PRO A CA 1
ATOM 3125 C C . PRO A 1 424 ? -11.714 -29.017 0.850 1.00 81.69 424 PRO A C 1
ATOM 3127 O O . PRO A 1 424 ? -12.237 -29.581 -0.106 1.00 81.69 424 PRO A O 1
ATOM 3130 N N . LEU A 1 425 ? -12.145 -27.832 1.291 1.00 80.19 425 LEU A N 1
ATOM 3131 C CA . LEU A 1 425 ? -13.298 -27.111 0.725 1.00 80.19 425 LEU A CA 1
ATOM 3132 C C . LEU A 1 425 ? -12.983 -26.409 -0.609 1.00 80.19 425 LEU A C 1
ATOM 3134 O O . LEU A 1 425 ? -13.639 -25.429 -0.959 1.00 80.19 425 LEU A O 1
ATOM 3138 N N . PHE A 1 426 ? -11.939 -26.848 -1.303 1.00 80.56 426 PHE A N 1
ATOM 3139 C CA . PHE A 1 426 ? -11.438 -26.228 -2.518 1.00 80.56 426 PHE A CA 1
ATOM 3140 C C . PHE A 1 426 ? -10.670 -27.217 -3.374 1.00 80.56 426 PHE A C 1
ATOM 3142 O O . PHE A 1 426 ? -10.181 -28.239 -2.891 1.00 80.56 426 PHE A O 1
ATOM 3149 N N . ARG A 1 427 ? -10.566 -26.878 -4.651 1.00 83.81 427 ARG A N 1
ATOM 3150 C CA . ARG A 1 427 ? -9.822 -27.604 -5.673 1.00 83.81 427 ARG A CA 1
ATOM 3151 C C . ARG A 1 427 ? -8.434 -27.024 -5.857 1.00 83.81 427 ARG A C 1
ATOM 3153 O O . ARG A 1 427 ? -8.170 -25.871 -5.506 1.00 83.81 427 ARG A O 1
ATOM 3160 N N . ARG A 1 428 ? -7.541 -27.810 -6.448 1.00 80.56 428 ARG A N 1
ATOM 3161 C CA . ARG A 1 428 ? -6.165 -27.388 -6.709 1.00 80.56 428 ARG A CA 1
ATOM 3162 C C . ARG A 1 428 ? -6.111 -26.141 -7.595 1.00 80.56 428 ARG A C 1
ATOM 3164 O O . ARG A 1 428 ? -5.304 -25.250 -7.321 1.00 80.56 428 ARG A O 1
ATOM 3171 N N . SER A 1 429 ? -6.987 -26.044 -8.594 1.00 78.12 429 SER A N 1
ATOM 3172 C CA . SER A 1 429 ? -7.105 -24.900 -9.504 1.00 78.12 429 SER A CA 1
ATOM 3173 C C . SER A 1 429 ? -7.633 -23.624 -8.843 1.00 78.12 429 SER A C 1
ATOM 3175 O O . SER A 1 429 ? -7.497 -22.541 -9.406 1.00 78.12 429 SER A O 1
ATOM 3177 N N . GLU A 1 430 ? -8.286 -23.738 -7.683 1.00 78.19 430 GLU A N 1
ATOM 3178 C CA . GLU A 1 430 ? -8.825 -22.598 -6.930 1.00 78.19 430 GLU A CA 1
ATOM 3179 C C . GLU A 1 430 ? -7.788 -21.967 -5.996 1.00 78.19 430 GLU A C 1
ATOM 3181 O O . GLU A 1 430 ? -8.027 -20.880 -5.460 1.00 78.19 430 GLU A O 1
ATOM 3186 N N . VAL A 1 431 ? -6.647 -22.636 -5.801 1.00 80.81 431 VAL A N 1
ATOM 3187 C CA . VAL A 1 431 ? -5.504 -22.069 -5.092 1.00 80.81 431 VAL A CA 1
ATOM 3188 C C . VAL A 1 431 ? -4.673 -21.238 -6.055 1.00 80.81 431 VAL A C 1
ATOM 3190 O O . VAL A 1 431 ? -4.357 -21.674 -7.163 1.00 80.81 431 VAL A O 1
ATOM 3193 N N . GLU A 1 432 ? -4.299 -20.039 -5.620 1.00 80.31 432 GLU A N 1
ATOM 3194 C CA . GLU A 1 432 ? -3.414 -19.171 -6.384 1.00 80.31 432 GLU A CA 1
ATOM 3195 C C . GLU A 1 432 ? -2.108 -19.873 -6.782 1.00 80.31 432 GLU A C 1
ATOM 3197 O O . GLU A 1 432 ? -1.593 -20.750 -6.083 1.00 80.31 432 GLU A O 1
ATOM 3202 N N . LYS A 1 433 ? -1.550 -19.451 -7.918 1.00 80.06 433 LYS A N 1
ATOM 3203 C CA . LYS A 1 433 ? -0.203 -19.859 -8.313 1.00 80.06 433 LYS A CA 1
ATOM 3204 C C . LYS A 1 433 ? 0.816 -19.216 -7.380 1.00 80.06 433 LYS A C 1
ATOM 3206 O O . LYS A 1 433 ? 0.720 -18.013 -7.140 1.00 80.06 433 LYS A O 1
ATOM 3211 N N . PHE A 1 434 ? 1.767 -20.027 -6.928 1.00 82.81 434 PHE A N 1
ATOM 3212 C CA . PHE A 1 434 ? 2.940 -19.596 -6.181 1.00 82.81 434 PHE A CA 1
ATOM 3213 C C . PHE A 1 434 ? 4.091 -19.367 -7.154 1.00 82.81 434 PHE A C 1
ATOM 3215 O O . PHE A 1 434 ? 4.479 -20.276 -7.890 1.00 82.81 434 PHE A O 1
ATOM 3222 N N . GLU A 1 435 ? 4.594 -18.143 -7.198 1.00 79.25 435 GLU A N 1
ATOM 3223 C CA . GLU A 1 435 ? 5.601 -17.704 -8.158 1.00 79.25 435 GLU A CA 1
ATOM 3224 C C . GLU A 1 435 ? 6.897 -17.297 -7.441 1.00 79.25 435 GLU A C 1
ATOM 3226 O O . GLU A 1 435 ? 6.960 -17.212 -6.215 1.00 79.25 435 GLU A O 1
ATOM 3231 N N . LEU A 1 436 ? 7.953 -17.011 -8.211 1.00 69.50 436 LEU A N 1
ATOM 3232 C CA . LEU A 1 436 ? 9.258 -16.602 -7.670 1.00 69.50 436 LEU A CA 1
ATOM 3233 C C . LEU A 1 436 ? 9.162 -15.397 -6.720 1.00 69.50 436 LEU A C 1
ATOM 3235 O O . LEU A 1 436 ? 9.911 -15.315 -5.754 1.00 69.50 436 LEU A O 1
ATOM 3239 N N . ILE A 1 437 ? 8.216 -14.489 -6.970 1.00 64.75 437 ILE A N 1
ATOM 3240 C CA . ILE A 1 437 ? 7.970 -13.320 -6.119 1.00 64.75 437 ILE A CA 1
ATOM 3241 C C . ILE A 1 437 ? 7.450 -13.705 -4.728 1.00 64.75 437 ILE A C 1
ATOM 3243 O O . ILE A 1 437 ? 7.815 -13.087 -3.729 1.00 64.75 437 ILE A O 1
ATOM 3247 N N . ASP A 1 438 ? 6.625 -14.750 -4.653 1.00 78.56 438 ASP A N 1
ATOM 3248 C CA . ASP A 1 438 ? 6.075 -15.248 -3.397 1.00 78.56 438 ASP A CA 1
ATOM 3249 C C . ASP A 1 438 ? 7.161 -16.000 -2.612 1.00 78.56 438 ASP A C 1
ATOM 3251 O O . ASP A 1 438 ? 7.252 -15.877 -1.390 1.00 78.56 438 ASP A O 1
ATOM 3255 N N . ALA A 1 439 ? 8.034 -16.724 -3.321 1.00 82.69 439 ALA A N 1
ATOM 3256 C CA . ALA A 1 439 ? 9.209 -17.371 -2.747 1.00 82.69 439 ALA A CA 1
ATOM 3257 C C . ALA A 1 439 ? 10.231 -16.365 -2.194 1.00 82.69 439 ALA A C 1
ATOM 3259 O O . ALA A 1 439 ? 10.755 -16.577 -1.101 1.00 82.69 439 ALA A O 1
ATOM 3260 N N . GLU A 1 440 ? 10.474 -15.253 -2.892 1.00 74.81 440 GLU A N 1
ATOM 3261 C CA . GLU A 1 440 ? 11.344 -14.165 -2.422 1.00 74.81 440 GLU A CA 1
ATOM 3262 C C . GLU A 1 440 ? 10.808 -13.573 -1.109 1.00 74.81 440 GLU A C 1
ATOM 3264 O O . GLU A 1 440 ? 11.535 -13.484 -0.120 1.00 74.81 440 GLU A O 1
ATOM 3269 N N . ALA A 1 441 ? 9.503 -13.284 -1.049 1.00 74.00 441 ALA A N 1
ATOM 3270 C CA . ALA A 1 441 ? 8.853 -12.814 0.173 1.00 74.00 441 ALA A CA 1
ATOM 3271 C C . ALA A 1 441 ? 8.918 -13.839 1.320 1.00 74.00 441 ALA A C 1
ATOM 3273 O O . ALA A 1 441 ? 8.945 -13.453 2.485 1.00 74.00 441 ALA A O 1
ATOM 3274 N N . VAL A 1 442 ? 8.951 -15.143 1.027 1.00 85.69 442 VAL A N 1
ATOM 3275 C CA . VAL A 1 442 ? 9.159 -16.197 2.033 1.00 85.69 442 VAL A CA 1
ATOM 3276 C C . VAL A 1 442 ? 10.611 -16.233 2.519 1.00 85.69 442 VAL A C 1
ATOM 3278 O O . VAL A 1 442 ? 10.847 -16.338 3.724 1.00 85.69 442 VAL A O 1
ATOM 3281 N N . LEU A 1 443 ? 11.579 -16.139 1.611 1.00 80.81 443 LEU A N 1
ATOM 3282 C CA . LEU A 1 443 ? 13.001 -16.276 1.920 1.00 80.81 443 LEU A CA 1
ATOM 3283 C C . LEU A 1 443 ? 13.569 -15.032 2.598 1.00 80.81 443 LEU A C 1
ATOM 3285 O O . LEU A 1 443 ? 14.091 -15.128 3.705 1.00 80.81 443 LEU A O 1
ATOM 3289 N N . ASP A 1 444 ? 13.429 -13.870 1.973 1.00 76.06 444 ASP A N 1
ATOM 3290 C CA . ASP A 1 444 ? 14.062 -12.620 2.419 1.00 76.06 444 ASP A CA 1
ATOM 3291 C C . ASP A 1 444 ? 13.148 -11.746 3.261 1.00 76.06 444 ASP A C 1
ATOM 3293 O O . ASP A 1 444 ? 13.575 -10.757 3.855 1.00 76.06 444 ASP A O 1
ATOM 3297 N N . GLY A 1 445 ? 11.888 -12.147 3.327 1.00 65.44 445 GLY A N 1
ATOM 3298 C CA . GLY A 1 445 ? 10.861 -11.394 3.991 1.00 65.44 445 GLY A CA 1
ATOM 3299 C C . GLY A 1 445 ? 10.286 -10.276 3.142 1.00 65.44 445 GLY A C 1
ATOM 3300 O O . GLY A 1 445 ? 10.847 -9.827 2.146 1.00 65.44 445 GLY A O 1
ATOM 3301 N N . ASP A 1 446 ? 9.105 -9.838 3.544 1.00 61.09 446 ASP A N 1
ATOM 3302 C CA . ASP A 1 446 ? 8.455 -8.672 2.969 1.00 61.09 446 ASP A CA 1
ATOM 3303 C C . ASP A 1 446 ? 8.586 -7.464 3.907 1.00 61.09 446 ASP A C 1
ATOM 3305 O O . ASP A 1 446 ? 9.009 -7.564 5.064 1.00 61.09 446 ASP A O 1
ATOM 3309 N N . SER A 1 447 ? 8.153 -6.290 3.438 1.00 37.66 447 SER A N 1
ATOM 3310 C CA . SER A 1 447 ? 8.130 -5.054 4.238 1.00 37.66 447 SER A CA 1
ATOM 3311 C C . SER A 1 447 ? 7.203 -5.121 5.462 1.00 37.66 447 SER A C 1
ATOM 3313 O O . SER A 1 447 ? 7.012 -4.131 6.169 1.00 37.66 447 SER A O 1
ATOM 3315 N N . THR A 1 448 ? 6.602 -6.281 5.726 1.00 40.50 448 THR A N 1
ATOM 3316 C CA . THR A 1 448 ? 5.587 -6.482 6.744 1.00 40.50 448 THR A CA 1
ATOM 3317 C C . THR A 1 448 ? 5.977 -7.475 7.836 1.00 40.50 448 THR A C 1
ATOM 3319 O O . THR A 1 448 ? 5.154 -7.750 8.719 1.00 40.50 448 THR A O 1
ATOM 3322 N N . GLY A 1 449 ? 7.216 -7.977 7.805 1.00 46.88 449 GLY A N 1
ATOM 3323 C CA . GLY A 1 449 ? 7.757 -8.889 8.811 1.00 46.88 449 GLY A CA 1
ATOM 3324 C C . GLY A 1 449 ? 7.400 -10.362 8.585 1.00 46.88 449 GLY A C 1
ATOM 3325 O O . GLY A 1 449 ? 7.676 -11.190 9.455 1.00 46.88 449 GLY A O 1
ATOM 3326 N N . HIS A 1 450 ? 6.753 -10.709 7.466 1.00 57.41 450 HIS A N 1
ATOM 3327 C CA . HIS A 1 450 ? 6.608 -12.105 7.048 1.00 57.41 450 HIS A CA 1
ATOM 3328 C C . HIS A 1 450 ? 7.856 -12.564 6.296 1.00 57.41 450 HIS A C 1
ATOM 3330 O O . HIS A 1 450 ? 8.617 -11.722 5.851 1.00 57.41 450 HIS A O 1
ATOM 3336 N N . GLY A 1 451 ? 8.067 -13.883 6.197 1.00 78.44 451 GLY A N 1
ATOM 3337 C CA . GLY A 1 451 ? 9.247 -14.489 5.565 1.00 78.44 451 GLY A CA 1
ATOM 3338 C C . GLY A 1 451 ? 10.481 -14.548 6.459 1.00 78.44 451 GLY A C 1
ATOM 3339 O O . GLY A 1 451 ? 10.330 -14.864 7.637 1.00 78.44 451 GLY A O 1
ATOM 3340 N N . PHE A 1 452 ? 11.665 -14.253 5.921 1.00 80.38 452 PHE A N 1
ATOM 3341 C CA . PHE A 1 452 ? 12.972 -14.429 6.577 1.00 80.38 452 PHE A CA 1
ATOM 3342 C C . PHE A 1 452 ? 13.339 -15.888 6.863 1.00 80.38 452 PHE A C 1
ATOM 3344 O O . PHE A 1 452 ? 13.891 -16.205 7.912 1.00 80.38 452 PHE A O 1
ATOM 3351 N N . HIS A 1 453 ? 12.992 -16.781 5.940 1.00 86.62 453 HIS A N 1
ATOM 3352 C CA . HIS A 1 453 ? 13.356 -18.192 6.016 1.00 86.62 453 HIS A CA 1
ATOM 3353 C C . HIS A 1 453 ? 14.629 -18.516 5.217 1.00 86.62 453 HIS A C 1
ATOM 3355 O O . HIS A 1 453 ? 14.954 -19.687 5.066 1.00 86.62 453 HIS A O 1
ATOM 3361 N N . ARG A 1 454 ? 15.355 -17.539 4.659 1.00 87.94 454 ARG A N 1
ATOM 3362 C CA . ARG A 1 454 ? 16.633 -17.817 3.988 1.00 87.94 454 ARG A CA 1
ATOM 3363 C C . ARG A 1 454 ? 17.703 -18.203 5.006 1.00 87.94 454 ARG A C 1
ATOM 3365 O O . ARG A 1 454 ? 17.844 -17.548 6.032 1.00 87.94 454 ARG A O 1
ATOM 3372 N N . SER A 1 455 ? 18.495 -19.213 4.653 1.00 84.56 455 SER A N 1
ATOM 3373 C CA . SER A 1 455 ? 19.668 -19.621 5.423 1.00 84.56 455 SER A CA 1
ATOM 3374 C C . SER A 1 455 ? 20.622 -18.456 5.700 1.00 84.56 455 SER A C 1
ATOM 3376 O O . SER A 1 455 ? 21.000 -17.719 4.783 1.00 84.56 455 SER A O 1
ATOM 3378 N N . GLY A 1 456 ? 21.056 -18.340 6.952 1.00 71.62 456 GLY A N 1
ATOM 3379 C CA . GLY A 1 456 ? 22.085 -17.403 7.391 1.00 71.62 456 GLY A CA 1
ATOM 3380 C C . GLY A 1 456 ? 21.571 -16.001 7.708 1.00 71.62 456 GLY A C 1
ATOM 3381 O O . GLY A 1 456 ? 22.389 -15.098 7.882 1.00 71.62 456 GLY A O 1
ATOM 3382 N N . LEU A 1 457 ? 20.252 -15.796 7.788 1.00 69.56 457 LEU A N 1
ATOM 3383 C CA . LEU A 1 457 ? 19.684 -14.519 8.222 1.00 69.56 457 LEU A CA 1
ATOM 3384 C C . LEU A 1 457 ? 19.701 -14.378 9.751 1.00 69.56 457 LEU A C 1
ATOM 3386 O O . LEU A 1 457 ? 19.831 -13.266 10.257 1.00 69.56 457 LEU A O 1
ATOM 3390 N N . GLY A 1 458 ? 19.549 -15.481 10.487 1.00 69.88 458 GLY A N 1
ATOM 3391 C CA . GLY A 1 458 ? 19.447 -15.503 11.948 1.00 69.88 458 GLY A CA 1
ATOM 3392 C C . GLY A 1 458 ? 18.196 -14.800 12.486 1.00 69.88 458 GLY A C 1
ATOM 3393 O O . GLY A 1 458 ? 18.146 -14.438 13.660 1.00 69.88 458 GLY A O 1
ATOM 3394 N N . VAL A 1 459 ? 17.200 -14.551 11.629 1.00 67.06 459 VAL A N 1
ATOM 3395 C CA . VAL A 1 459 ? 15.973 -13.813 11.982 1.00 67.06 459 VAL A CA 1
ATOM 3396 C C . VAL A 1 459 ? 14.903 -14.750 12.541 1.00 67.06 459 VAL A C 1
ATOM 3398 O O . VAL A 1 459 ? 14.085 -14.337 13.367 1.00 67.06 459 VAL A O 1
ATOM 3401 N N . LYS A 1 460 ? 14.894 -16.007 12.093 1.00 72.56 460 LYS A N 1
ATOM 3402 C CA . LYS A 1 460 ? 13.976 -17.048 12.546 1.00 72.56 460 LYS A CA 1
ATOM 3403 C C . LYS A 1 460 ? 14.714 -18.356 12.772 1.00 72.56 460 LYS A C 1
ATOM 3405 O O . LYS A 1 460 ? 15.733 -18.611 12.147 1.00 72.56 460 LYS A O 1
ATOM 3410 N N . ASP A 1 461 ? 14.133 -19.196 13.620 1.00 75.88 461 ASP A N 1
ATOM 3411 C CA . ASP A 1 461 ? 14.675 -20.524 13.908 1.00 75.88 461 ASP A CA 1
ATOM 3412 C C . ASP A 1 461 ? 14.395 -21.526 12.766 1.00 75.88 461 ASP A C 1
ATOM 3414 O O . ASP A 1 461 ? 15.074 -22.543 12.654 1.00 75.88 461 ASP A O 1
ATOM 3418 N N . ASP A 1 462 ? 13.400 -21.254 11.908 1.00 82.81 462 ASP A N 1
ATOM 3419 C CA . ASP A 1 462 ? 12.957 -22.121 10.810 1.00 82.81 462 ASP A CA 1
ATOM 3420 C C . ASP A 1 462 ? 13.474 -21.659 9.432 1.00 82.81 462 ASP A C 1
ATOM 3422 O O . ASP A 1 462 ? 12.692 -21.264 8.569 1.00 82.81 462 ASP A O 1
ATOM 3426 N N . GLU A 1 463 ? 14.789 -21.717 9.197 1.00 87.62 463 GLU A N 1
ATOM 3427 C CA . GLU A 1 463 ? 15.418 -21.381 7.904 1.00 87.62 463 GLU A CA 1
ATOM 3428 C C . GLU A 1 463 ? 15.538 -22.581 6.945 1.00 87.62 463 GLU A C 1
ATOM 3430 O O . GLU A 1 463 ? 15.780 -23.720 7.349 1.00 87.62 463 GLU A O 1
ATOM 3435 N N . PHE A 1 464 ? 15.373 -22.330 5.646 1.00 92.50 464 PHE A N 1
ATOM 3436 C CA . PHE A 1 464 ? 15.662 -23.284 4.578 1.00 92.50 464 PHE A CA 1
ATOM 3437 C C . PHE A 1 464 ? 17.165 -23.596 4.514 1.00 92.50 464 PHE A C 1
ATOM 3439 O O . PHE A 1 464 ? 17.976 -22.772 4.946 1.00 92.50 464 PHE A O 1
ATOM 3446 N N . PRO A 1 465 ? 17.566 -24.754 3.955 1.00 91.12 465 PRO A N 1
ATOM 3447 C CA . PRO A 1 465 ? 18.976 -25.117 3.875 1.00 91.12 465 PRO A CA 1
ATOM 3448 C C . PRO A 1 465 ? 19.815 -24.116 3.079 1.00 91.12 465 PRO A C 1
ATOM 3450 O O . PRO A 1 465 ? 19.339 -23.450 2.155 1.00 91.12 465 PRO A O 1
ATOM 3453 N N . ALA A 1 466 ? 21.106 -24.059 3.404 1.00 84.81 466 ALA A N 1
ATOM 3454 C CA . ALA A 1 466 ? 22.069 -23.278 2.642 1.00 84.81 466 ALA A CA 1
ATOM 3455 C C . ALA A 1 466 ? 22.066 -23.713 1.164 1.00 84.81 466 ALA A C 1
ATOM 3457 O O . ALA A 1 466 ? 22.130 -24.901 0.855 1.00 84.81 466 ALA A O 1
ATOM 3458 N N . GLY A 1 467 ? 21.982 -22.739 0.255 1.00 81.19 467 GLY A N 1
ATOM 3459 C CA . GLY A 1 467 ? 21.931 -22.974 -1.192 1.00 81.19 467 GLY A CA 1
ATOM 3460 C C . GLY A 1 467 ? 20.526 -23.040 -1.797 1.00 81.19 467 GLY A C 1
ATOM 3461 O O . GLY A 1 467 ? 20.421 -23.007 -3.018 1.00 81.19 467 GLY A O 1
ATOM 3462 N N . TRP A 1 468 ? 19.460 -23.063 -0.989 1.00 88.88 468 TRP A N 1
ATOM 3463 C CA . TRP A 1 468 ? 18.092 -22.969 -1.508 1.00 88.88 468 TRP A CA 1
ATOM 3464 C C . TRP A 1 468 ? 17.778 -21.560 -2.029 1.00 88.88 468 TRP A C 1
ATOM 3466 O O . TRP A 1 468 ? 17.908 -20.564 -1.306 1.00 88.88 468 TRP A O 1
ATOM 3476 N N . GLY A 1 469 ? 17.353 -21.494 -3.291 1.00 81.81 469 GLY A N 1
ATOM 3477 C CA . GLY A 1 469 ? 16.884 -20.281 -3.957 1.00 81.81 469 GLY A CA 1
ATOM 3478 C C . GLY A 1 469 ? 15.360 -20.208 -4.064 1.00 81.81 469 GLY A C 1
ATOM 3479 O O . GLY A 1 469 ? 14.628 -21.096 -3.630 1.00 81.81 469 GLY A O 1
ATOM 3480 N N . GLU A 1 470 ? 14.865 -19.140 -4.684 1.00 87.88 470 GLU A N 1
ATOM 3481 C CA . GLU A 1 470 ? 13.435 -18.891 -4.886 1.00 87.88 470 GLU A CA 1
ATOM 3482 C C . GLU A 1 470 ? 12.776 -20.028 -5.675 1.00 87.88 470 GLU A C 1
ATOM 3484 O O . GLU A 1 470 ? 11.677 -20.459 -5.334 1.00 87.88 470 GLU A O 1
ATOM 3489 N N . GLN A 1 471 ? 13.459 -20.549 -6.700 1.00 84.62 471 GLN A N 1
ATOM 3490 C CA . GLN A 1 471 ? 12.932 -21.639 -7.520 1.00 84.62 471 GLN A CA 1
ATOM 3491 C C . GLN A 1 471 ? 12.775 -22.939 -6.721 1.00 84.62 471 GLN A C 1
ATOM 3493 O O . GLN A 1 471 ? 11.755 -23.606 -6.868 1.00 84.62 471 GLN A O 1
ATOM 3498 N N . ASP A 1 472 ? 13.718 -23.275 -5.834 1.00 90.38 472 ASP A N 1
ATOM 3499 C CA . ASP A 1 472 ? 13.599 -24.473 -4.993 1.00 90.38 472 ASP A CA 1
ATOM 3500 C C . ASP A 1 472 ? 12.385 -24.372 -4.058 1.00 90.38 472 ASP A C 1
ATOM 3502 O O . ASP A 1 472 ? 11.669 -25.351 -3.849 1.00 90.38 472 ASP A O 1
ATOM 3506 N N . VAL A 1 473 ? 12.103 -23.171 -3.539 1.00 92.38 473 VAL A N 1
ATOM 3507 C CA . VAL A 1 473 ? 10.911 -22.917 -2.719 1.00 92.38 473 VAL A CA 1
ATOM 3508 C C . VAL A 1 473 ? 9.632 -23.004 -3.555 1.00 92.38 473 VAL A C 1
ATOM 3510 O O . VAL A 1 473 ? 8.654 -23.583 -3.084 1.00 92.38 473 VAL A O 1
ATOM 3513 N N . VAL A 1 474 ? 9.616 -22.486 -4.790 1.00 86.94 474 VAL A N 1
ATOM 3514 C CA . VAL A 1 474 ? 8.469 -22.648 -5.704 1.00 86.94 474 VAL A CA 1
ATOM 3515 C C . VAL A 1 474 ? 8.189 -24.126 -5.974 1.00 86.94 474 VAL A C 1
ATOM 3517 O O . VAL A 1 474 ? 7.044 -24.568 -5.849 1.00 86.94 474 VAL A O 1
ATOM 3520 N N . ASP A 1 475 ? 9.222 -24.899 -6.296 1.00 86.69 475 ASP A N 1
ATOM 3521 C CA . ASP A 1 475 ? 9.100 -26.329 -6.578 1.00 86.69 475 ASP A CA 1
ATOM 3522 C C . ASP A 1 475 ? 8.623 -27.106 -5.346 1.00 86.69 475 ASP A C 1
ATOM 3524 O O . ASP A 1 475 ? 7.725 -27.940 -5.451 1.00 86.69 475 ASP A O 1
ATOM 3528 N N . LEU A 1 476 ? 9.154 -26.783 -4.162 1.00 94.12 476 LEU A N 1
ATOM 3529 C CA . LEU A 1 476 ? 8.706 -27.348 -2.891 1.00 94.12 476 LEU A CA 1
ATOM 3530 C C . LEU A 1 476 ? 7.228 -27.061 -2.630 1.00 94.12 476 LEU A C 1
ATOM 3532 O O . LEU A 1 476 ? 6.486 -27.962 -2.242 1.00 94.12 476 LEU A O 1
ATOM 3536 N N . VAL A 1 477 ? 6.778 -25.825 -2.841 1.00 93.00 477 VAL A N 1
ATOM 3537 C CA . VAL A 1 477 ? 5.369 -25.465 -2.651 1.00 93.00 477 VAL A CA 1
ATOM 3538 C C . VAL A 1 477 ? 4.473 -26.242 -3.608 1.00 93.00 477 VAL A C 1
ATOM 3540 O O . VAL A 1 477 ? 3.454 -26.773 -3.164 1.00 93.00 477 VAL A O 1
ATOM 3543 N N . ASN A 1 478 ? 4.866 -26.353 -4.880 1.00 88.50 478 ASN A N 1
ATOM 3544 C CA . ASN A 1 478 ? 4.138 -27.141 -5.873 1.00 88.50 478 ASN A CA 1
ATOM 3545 C C . ASN A 1 478 ? 4.105 -28.634 -5.501 1.00 88.50 478 ASN A C 1
ATOM 3547 O O . ASN A 1 478 ? 3.048 -29.256 -5.553 1.00 88.50 478 ASN A O 1
ATOM 3551 N N . ALA A 1 479 ? 5.212 -29.194 -5.011 1.00 87.38 479 ALA A N 1
ATOM 3552 C CA . ALA A 1 479 ? 5.249 -30.577 -4.542 1.00 87.38 479 ALA A CA 1
ATOM 3553 C C . ALA A 1 479 ? 4.295 -30.818 -3.357 1.00 87.38 479 ALA A C 1
ATOM 3555 O O . ALA A 1 479 ? 3.534 -31.786 -3.360 1.00 87.38 479 ALA A O 1
ATOM 3556 N N . ILE A 1 480 ? 4.287 -29.923 -2.360 1.00 90.88 480 ILE A N 1
ATOM 3557 C CA . ILE A 1 480 ? 3.423 -30.060 -1.176 1.00 90.88 480 ILE A CA 1
ATOM 3558 C C . ILE A 1 480 ? 1.948 -29.898 -1.538 1.00 90.88 480 ILE A C 1
ATOM 3560 O O . ILE A 1 480 ? 1.104 -30.607 -0.997 1.00 90.88 480 ILE A O 1
ATOM 3564 N N . ILE A 1 481 ? 1.610 -28.944 -2.406 1.00 87.12 481 ILE A N 1
ATOM 3565 C CA . ILE A 1 481 ? 0.210 -28.689 -2.753 1.00 87.12 481 ILE A CA 1
ATOM 3566 C C . ILE A 1 481 ? -0.365 -29.783 -3.659 1.00 87.12 481 ILE A C 1
ATOM 3568 O O . ILE A 1 481 ? -1.538 -30.117 -3.517 1.00 87.12 481 ILE A O 1
ATOM 3572 N N . ASP A 1 482 ? 0.439 -30.360 -4.552 1.00 84.25 482 ASP A N 1
ATOM 3573 C CA . ASP A 1 482 ? -0.026 -31.398 -5.474 1.00 84.25 482 ASP A CA 1
ATOM 3574 C C . ASP A 1 482 ? -0.117 -32.768 -4.779 1.00 84.25 482 ASP A C 1
ATOM 3576 O O . ASP A 1 482 ? -1.005 -33.566 -5.085 1.00 84.25 482 ASP A O 1
ATOM 3580 N N . ALA A 1 483 ? 0.763 -33.038 -3.809 1.00 83.25 483 ALA A N 1
ATOM 3581 C CA . ALA A 1 483 ? 0.806 -34.305 -3.082 1.00 83.25 483 ALA A CA 1
ATOM 3582 C C . ALA A 1 483 ? 1.193 -34.119 -1.599 1.00 83.25 483 ALA A C 1
ATOM 3584 O O . ALA A 1 483 ? 2.285 -34.522 -1.185 1.00 83.25 483 ALA A O 1
ATOM 3585 N N . PRO A 1 484 ? 0.310 -33.541 -0.763 1.00 88.62 484 PRO A N 1
ATOM 3586 C CA . PRO A 1 484 ? 0.597 -33.374 0.657 1.00 88.62 484 PRO A CA 1
ATOM 3587 C C . PRO A 1 484 ? 0.681 -34.735 1.359 1.00 88.62 484 PRO A C 1
ATOM 3589 O O . PRO A 1 484 ? -0.155 -35.613 1.130 1.00 88.62 484 PRO A O 1
ATOM 3592 N N . SER A 1 485 ? 1.667 -34.903 2.242 1.00 88.19 485 SER A N 1
ATOM 3593 C CA . SER A 1 485 ? 1.856 -36.126 3.032 1.00 88.19 485 SER A CA 1
ATOM 3594 C C . SER A 1 485 ? 0.987 -36.163 4.291 1.00 88.19 485 SER A C 1
ATOM 3596 O O . SER A 1 485 ? 0.584 -37.238 4.729 1.00 88.19 485 SER A O 1
ATOM 3598 N N . ASP A 1 486 ? 0.677 -35.001 4.866 1.00 89.69 486 ASP A N 1
ATOM 3599 C CA . ASP A 1 486 ? -0.241 -34.834 5.995 1.00 89.69 486 ASP A CA 1
ATOM 3600 C C . ASP A 1 486 ? -0.862 -33.428 5.936 1.00 89.69 486 ASP A C 1
ATOM 3602 O O . ASP A 1 486 ? -0.458 -32.564 5.155 1.00 89.69 486 ASP A O 1
ATOM 3606 N N . GLY A 1 487 ? -1.849 -33.164 6.776 1.00 89.94 487 GLY A N 1
ATOM 3607 C CA . GLY A 1 487 ? -2.399 -31.832 6.937 1.00 89.94 487 GLY A CA 1
ATOM 3608 C C . GLY A 1 487 ? -3.539 -31.796 7.937 1.00 89.94 487 GLY A C 1
ATOM 3609 O O . GLY A 1 487 ? -3.924 -32.812 8.511 1.00 89.94 487 GLY A O 1
ATOM 3610 N N . PHE A 1 488 ? -4.103 -30.610 8.127 1.00 88.81 488 PHE A N 1
ATOM 3611 C CA . PHE A 1 488 ? -5.335 -30.434 8.890 1.00 88.81 488 PHE A CA 1
ATOM 3612 C C . PHE A 1 488 ? -5.964 -29.058 8.613 1.00 88.81 488 PHE A C 1
ATOM 3614 O O . PHE A 1 488 ? -5.259 -28.082 8.312 1.00 88.81 488 PHE A O 1
ATOM 3621 N N . PRO A 1 489 ? -7.299 -28.933 8.720 1.00 85.94 489 PRO A N 1
ATOM 3622 C CA . PRO A 1 489 ? -7.968 -27.641 8.639 1.00 85.94 489 PRO A CA 1
ATOM 3623 C C . PRO A 1 489 ? -7.692 -26.800 9.894 1.00 85.94 489 PRO A C 1
ATOM 3625 O O . PRO A 1 489 ? -7.812 -27.265 11.016 1.00 85.94 489 PRO A O 1
ATOM 3628 N N . ARG A 1 490 ? -7.410 -25.508 9.733 1.00 81.62 490 ARG A N 1
ATOM 3629 C CA . ARG A 1 490 ? -7.293 -24.514 10.818 1.00 81.62 490 ARG A CA 1
ATOM 3630 C C . ARG A 1 490 ? -8.544 -23.635 10.891 1.00 81.62 490 ARG A C 1
ATOM 3632 O O . ARG A 1 490 ? -8.495 -22.401 10.776 1.00 81.62 490 ARG A O 1
ATOM 3639 N N . GLY A 1 491 ? -9.686 -24.296 11.054 1.00 78.06 491 GLY A N 1
ATOM 3640 C CA . GLY A 1 491 ? -11.026 -23.713 10.953 1.00 78.06 491 GLY A CA 1
ATOM 3641 C C . GLY A 1 491 ? -11.578 -23.737 9.522 1.00 78.06 491 GLY A C 1
ATOM 3642 O O . GLY A 1 491 ? -11.020 -24.373 8.636 1.00 78.06 491 GLY A O 1
ATOM 3643 N N . ARG A 1 492 ? -12.681 -23.018 9.272 1.00 76.38 492 ARG A N 1
ATOM 3644 C CA . ARG A 1 492 ? -13.448 -23.118 8.008 1.00 76.38 492 ARG A CA 1
ATOM 3645 C C . ARG A 1 492 ? -12.729 -22.636 6.740 1.00 76.38 492 ARG A C 1
ATOM 3647 O O . ARG A 1 492 ? -13.162 -22.961 5.644 1.00 76.38 492 ARG A O 1
ATOM 3654 N N . ARG A 1 493 ? -11.693 -21.804 6.866 1.00 84.19 493 ARG A N 1
ATOM 3655 C CA . ARG A 1 493 ? -11.060 -21.091 5.736 1.00 84.19 493 ARG A CA 1
ATOM 3656 C C . ARG A 1 493 ? -9.535 -21.141 5.759 1.00 84.19 493 ARG A C 1
ATOM 3658 O O . ARG A 1 493 ? -8.880 -20.278 5.186 1.00 84.19 493 ARG A O 1
ATOM 3665 N N . ARG A 1 494 ? -8.937 -22.088 6.477 1.00 88.38 494 ARG A N 1
ATOM 3666 C CA . ARG A 1 494 ? -7.477 -22.210 6.578 1.00 88.38 494 ARG A CA 1
ATOM 3667 C C . ARG A 1 494 ? -7.099 -23.674 6.621 1.00 88.38 494 ARG A C 1
ATOM 3669 O O . ARG A 1 494 ? -7.804 -24.446 7.256 1.00 88.38 494 ARG A O 1
ATOM 3676 N N . TYR A 1 495 ? -5.991 -24.023 5.991 1.00 90.88 495 TYR A N 1
ATOM 3677 C CA . TYR A 1 495 ? -5.448 -25.372 5.952 1.00 90.88 495 TYR A CA 1
ATOM 3678 C C . TYR A 1 495 ? -3.937 -25.302 6.129 1.00 90.88 495 TYR A C 1
ATOM 3680 O O . TYR A 1 495 ? -3.282 -24.388 5.622 1.00 90.88 495 TYR A O 1
ATOM 3688 N N . SER A 1 496 ? -3.406 -26.261 6.872 1.00 92.56 496 SER A N 1
ATOM 3689 C CA . SER A 1 496 ? -1.979 -26.541 6.916 1.00 92.56 496 SER A CA 1
ATOM 3690 C C . SER A 1 496 ? -1.742 -27.862 6.200 1.00 92.56 496 SER A C 1
ATOM 3692 O O . SER A 1 496 ? -2.419 -28.842 6.503 1.00 92.56 496 SER A O 1
ATOM 3694 N N . PHE A 1 497 ? -0.780 -27.883 5.289 1.00 92.81 497 PHE A N 1
ATOM 3695 C CA . PHE A 1 497 ? -0.315 -29.076 4.599 1.00 92.81 497 PHE A CA 1
ATOM 3696 C C . PHE A 1 497 ? 1.145 -29.309 4.958 1.00 92.81 497 PHE A C 1
ATOM 3698 O O . PHE A 1 497 ? 1.930 -28.365 5.034 1.00 92.81 497 PHE A O 1
ATOM 3705 N N . LEU A 1 498 ? 1.490 -30.563 5.185 1.00 93.19 498 LEU A N 1
ATOM 3706 C CA . LEU A 1 498 ? 2.851 -31.037 5.324 1.00 93.19 498 LEU A CA 1
ATOM 3707 C C . LEU A 1 498 ? 3.222 -31.762 4.037 1.00 93.19 498 LEU A C 1
ATOM 3709 O O . LEU A 1 498 ? 2.410 -32.490 3.469 1.00 93.19 498 LEU A O 1
ATOM 3713 N N . GLY A 1 499 ? 4.454 -31.586 3.597 1.00 92.38 499 GLY A N 1
ATOM 3714 C CA . GLY A 1 499 ? 5.020 -32.392 2.531 1.00 92.38 499 GLY A CA 1
ATOM 3715 C C . GLY A 1 499 ? 6.521 -32.189 2.459 1.00 92.38 499 GLY A C 1
ATOM 3716 O O . GLY A 1 499 ? 7.112 -31.499 3.296 1.00 92.38 499 GLY A O 1
ATOM 3717 N N . ALA A 1 500 ? 7.132 -32.809 1.463 1.00 92.06 500 ALA A N 1
ATOM 3718 C CA . ALA A 1 500 ? 8.562 -32.723 1.253 1.00 92.06 500 ALA A CA 1
ATOM 3719 C C . ALA A 1 500 ? 8.884 -32.589 -0.231 1.00 92.06 500 ALA A C 1
ATOM 3721 O O . ALA A 1 500 ? 8.166 -33.100 -1.090 1.00 92.06 500 ALA A O 1
ATOM 3722 N N . TYR A 1 501 ? 9.995 -31.923 -0.509 1.00 93.19 501 TYR A N 1
ATOM 3723 C CA . TYR A 1 501 ? 10.624 -31.894 -1.819 1.00 93.19 501 TYR A CA 1
ATOM 3724 C C . TYR A 1 501 ? 12.126 -32.025 -1.617 1.00 93.19 501 TYR A C 1
ATOM 3726 O O . TYR A 1 501 ? 12.716 -31.296 -0.817 1.00 93.19 501 TYR A O 1
ATOM 3734 N N . ARG A 1 502 ? 12.725 -32.988 -2.325 1.00 91.38 502 ARG A N 1
ATOM 3735 C CA . ARG A 1 502 ? 14.086 -33.470 -2.055 1.00 91.38 502 ARG A CA 1
ATOM 3736 C C . ARG A 1 502 ? 14.212 -33.895 -0.583 1.00 91.38 502 ARG A C 1
ATOM 3738 O O . ARG A 1 502 ? 13.434 -34.721 -0.118 1.00 91.38 502 ARG A O 1
ATOM 3745 N N . ASP A 1 503 ? 15.178 -33.345 0.131 1.00 88.94 503 ASP A N 1
ATOM 3746 C CA . ASP A 1 503 ? 15.497 -33.602 1.531 1.00 88.94 503 ASP A CA 1
ATOM 3747 C C . ASP A 1 503 ? 14.821 -32.621 2.508 1.00 88.94 503 ASP A C 1
ATOM 3749 O O . ASP A 1 503 ? 14.947 -32.774 3.723 1.00 88.94 503 ASP A O 1
ATOM 3753 N N . VAL A 1 504 ? 14.056 -31.642 2.011 1.00 92.56 504 VAL A N 1
ATOM 3754 C CA . VAL A 1 504 ? 13.401 -30.633 2.852 1.00 92.56 504 VAL A CA 1
ATOM 3755 C C . VAL A 1 504 ? 11.942 -30.981 3.084 1.00 92.56 504 VAL A C 1
ATOM 3757 O O . VAL A 1 504 ? 11.131 -31.016 2.159 1.00 92.56 504 VAL A O 1
ATOM 3760 N N . THR A 1 505 ? 11.597 -31.175 4.356 1.00 95.12 505 THR A N 1
ATOM 3761 C CA . THR A 1 505 ? 10.207 -31.255 4.816 1.00 95.12 505 THR A CA 1
ATOM 3762 C C . THR A 1 505 ? 9.741 -29.867 5.241 1.00 95.12 505 THR A C 1
ATOM 3764 O O . THR A 1 505 ? 10.435 -29.181 5.994 1.00 95.12 505 THR A O 1
ATOM 3767 N N . ALA A 1 506 ? 8.564 -29.444 4.784 1.00 95.50 506 ALA A N 1
ATOM 3768 C CA . ALA A 1 506 ? 8.042 -28.112 5.058 1.00 95.50 506 ALA A CA 1
ATOM 3769 C C . ALA A 1 506 ? 6.524 -28.091 5.236 1.00 95.50 506 ALA A C 1
ATOM 3771 O O . ALA A 1 506 ? 5.790 -28.975 4.789 1.00 95.50 506 ALA A O 1
ATOM 3772 N N . VAL A 1 507 ? 6.060 -27.036 5.901 1.00 95.25 507 VAL A N 1
ATOM 3773 C CA . VAL A 1 507 ? 4.650 -26.766 6.157 1.00 95.25 507 VAL A CA 1
ATOM 3774 C C . VAL A 1 507 ? 4.169 -25.650 5.241 1.00 95.25 507 VAL A C 1
ATOM 3776 O O . VAL A 1 507 ? 4.565 -24.490 5.384 1.00 95.25 507 VAL A O 1
ATOM 3779 N N . LEU A 1 508 ? 3.249 -25.991 4.345 1.00 94.00 508 LEU A N 1
ATOM 3780 C CA . LEU A 1 508 ? 2.528 -25.060 3.490 1.00 94.00 508 LEU A CA 1
ATOM 3781 C C . LEU A 1 508 ? 1.234 -24.614 4.174 1.00 94.00 508 LEU A C 1
ATOM 3783 O O . LEU A 1 508 ? 0.437 -25.429 4.639 1.00 94.00 508 LEU A O 1
ATOM 3787 N N . ARG A 1 509 ? 0.983 -23.305 4.217 1.00 92.81 509 ARG A N 1
ATOM 3788 C CA . ARG A 1 509 ? -0.255 -22.752 4.776 1.00 92.81 509 ARG A CA 1
ATOM 3789 C C . ARG A 1 509 ? -1.099 -22.129 3.691 1.00 92.81 509 ARG A C 1
ATOM 3791 O O . ARG A 1 509 ? -0.665 -21.186 3.038 1.00 92.81 509 ARG A O 1
ATOM 3798 N N . ILE A 1 510 ? -2.340 -22.582 3.588 1.00 89.94 510 ILE A N 1
ATOM 3799 C CA . ILE A 1 510 ? -3.328 -22.037 2.662 1.00 89.94 510 ILE A CA 1
ATOM 3800 C C . ILE A 1 510 ? -4.443 -21.379 3.468 1.00 89.94 510 ILE A C 1
ATOM 3802 O O . ILE A 1 510 ? -4.898 -21.898 4.490 1.00 89.94 510 ILE A O 1
ATOM 3806 N N . ARG A 1 511 ? -4.893 -20.205 3.032 1.00 88.00 511 ARG A N 1
ATOM 3807 C CA . ARG A 1 511 ? -6.041 -19.517 3.629 1.00 88.00 511 ARG A CA 1
ATOM 3808 C C . ARG A 1 511 ? -6.962 -18.963 2.561 1.00 88.00 511 ARG A C 1
ATOM 3810 O O . ARG A 1 511 ? -6.498 -18.566 1.504 1.00 88.00 511 ARG A O 1
ATOM 3817 N N . ASN A 1 512 ? -8.241 -18.865 2.882 1.00 81.88 512 ASN A N 1
ATOM 3818 C CA . ASN A 1 512 ? -9.206 -18.104 2.111 1.00 81.88 512 ASN A CA 1
ATOM 3819 C C . ASN A 1 512 ? -9.492 -16.785 2.833 1.00 81.88 512 ASN A C 1
ATOM 3821 O O . ASN A 1 512 ? -10.018 -16.783 3.948 1.00 81.88 512 ASN A O 1
ATOM 3825 N N . ASP A 1 513 ? -9.111 -15.670 2.217 1.00 72.88 513 ASP A N 1
ATOM 3826 C CA . ASP A 1 513 ? -9.294 -14.316 2.755 1.00 72.88 513 ASP A CA 1
ATOM 3827 C C . ASP A 1 513 ? -10.560 -13.619 2.224 1.00 72.88 513 ASP A C 1
ATOM 3829 O O . ASP A 1 513 ? -10.725 -12.416 2.396 1.00 72.88 513 ASP A O 1
ATOM 3833 N N . GLY A 1 514 ? -11.476 -14.378 1.614 1.00 63.44 514 GLY A N 1
ATOM 3834 C CA . GLY A 1 514 ? -12.686 -13.861 0.975 1.00 63.44 514 GLY A CA 1
ATOM 3835 C C . GLY A 1 514 ? -12.525 -13.559 -0.518 1.00 63.44 514 GLY A C 1
ATOM 3836 O O . GLY A 1 514 ? -13.537 -13.332 -1.176 1.00 63.44 514 GLY A O 1
ATOM 3837 N N . TYR A 1 515 ? -11.302 -13.609 -1.062 1.00 52.16 515 TYR A N 1
ATOM 3838 C CA . TYR A 1 515 ? -11.016 -13.336 -2.481 1.00 52.16 515 TYR A CA 1
ATOM 3839 C C . TYR A 1 515 ? -10.572 -14.574 -3.275 1.00 52.16 515 TYR A C 1
ATOM 3841 O O . TYR A 1 515 ? -10.518 -14.529 -4.501 1.00 52.16 515 TYR A O 1
ATOM 3849 N N . GLY A 1 516 ? -10.275 -15.677 -2.591 1.00 69.12 516 GLY A N 1
ATOM 3850 C CA . GLY A 1 516 ? -9.799 -16.928 -3.179 1.00 69.12 516 GLY A CA 1
ATOM 3851 C C . GLY A 1 516 ? -8.960 -17.713 -2.177 1.00 69.12 516 GLY A C 1
ATOM 3852 O O . GLY A 1 516 ? -8.732 -17.247 -1.058 1.00 69.12 516 GLY A O 1
ATOM 3853 N N . TRP A 1 517 ? -8.512 -18.909 -2.556 1.00 81.56 517 TRP A N 1
ATOM 3854 C CA . TRP A 1 517 ? -7.558 -19.666 -1.751 1.00 81.56 517 TRP A CA 1
ATOM 3855 C C . TRP A 1 517 ? -6.144 -19.229 -2.112 1.00 81.56 517 TRP A C 1
ATOM 3857 O O . TRP A 1 517 ? -5.736 -19.282 -3.265 1.00 81.56 517 TRP A O 1
ATOM 3867 N N . ARG A 1 518 ? -5.404 -18.761 -1.114 1.00 82.88 518 ARG A N 1
ATOM 3868 C CA . ARG A 1 518 ? -4.063 -18.198 -1.272 1.00 82.88 518 ARG A CA 1
ATOM 3869 C C . ARG A 1 518 ? -3.058 -18.922 -0.402 1.00 82.88 518 ARG A C 1
ATOM 3871 O O . ARG A 1 518 ? -3.382 -19.333 0.720 1.00 82.88 518 ARG A O 1
ATOM 3878 N N . ILE A 1 519 ? -1.835 -19.021 -0.894 1.00 86.62 519 ILE A N 1
ATOM 3879 C CA . ILE A 1 519 ? -0.707 -19.563 -0.156 1.00 86.62 519 ILE A CA 1
ATOM 3880 C C . ILE A 1 519 ? -0.213 -18.452 0.762 1.00 86.62 519 ILE A C 1
ATOM 3882 O O . ILE A 1 519 ? 0.309 -17.421 0.358 1.00 86.62 519 ILE A O 1
ATOM 3886 N N . ALA A 1 520 ? -0.471 -18.622 2.053 1.00 82.75 520 ALA A N 1
ATOM 3887 C CA . ALA A 1 520 ? -0.143 -17.624 3.054 1.00 82.75 520 ALA A CA 1
ATOM 3888 C C . ALA A 1 520 ? 1.359 -17.581 3.350 1.00 82.75 520 ALA A C 1
ATOM 3890 O O . ALA A 1 520 ? 1.875 -16.512 3.655 1.00 82.75 520 ALA A O 1
ATOM 3891 N N . THR A 1 521 ? 2.013 -18.745 3.367 1.00 88.25 521 THR A N 1
ATOM 3892 C CA . THR A 1 521 ? 3.449 -18.919 3.628 1.00 88.25 521 THR A CA 1
ATOM 3893 C C . THR A 1 521 ? 3.820 -20.400 3.482 1.00 88.25 521 THR A C 1
ATOM 3895 O O . THR A 1 521 ? 2.953 -21.271 3.616 1.00 88.25 521 THR A O 1
ATOM 3898 N N . VAL A 1 522 ? 5.106 -20.678 3.285 1.00 93.06 522 VAL A N 1
ATOM 3899 C CA . VAL A 1 522 ? 5.736 -21.990 3.460 1.00 93.06 522 VAL A CA 1
ATOM 3900 C C . VAL A 1 522 ? 6.961 -21.813 4.357 1.00 93.06 522 VAL A C 1
ATOM 3902 O O . VAL A 1 522 ? 7.618 -20.777 4.292 1.00 93.06 522 VAL A O 1
ATOM 3905 N N . HIS A 1 523 ? 7.233 -22.775 5.232 1.00 92.75 523 HIS A N 1
ATOM 3906 C CA . HIS A 1 523 ? 8.409 -22.758 6.106 1.00 92.75 523 HIS A CA 1
ATOM 3907 C C . HIS A 1 523 ? 8.865 -24.186 6.422 1.00 92.75 523 HIS A C 1
ATOM 3909 O O . HIS A 1 523 ? 8.025 -25.093 6.398 1.00 92.75 523 HIS A O 1
ATOM 3915 N N . PRO A 1 524 ? 10.156 -24.398 6.722 1.00 93.62 524 PRO A N 1
ATOM 3916 C CA . PRO A 1 524 ? 10.682 -25.682 7.169 1.00 93.62 524 PRO A CA 1
ATOM 3917 C C . PRO A 1 524 ? 9.880 -26.281 8.324 1.00 93.62 524 PRO A C 1
ATOM 3919 O O . PRO A 1 524 ? 9.319 -25.580 9.171 1.00 93.62 524 PRO A O 1
ATOM 3922 N N . TYR A 1 525 ? 9.796 -27.605 8.325 1.00 93.94 525 TYR A N 1
ATOM 3923 C CA . TYR A 1 525 ? 9.022 -28.350 9.300 1.00 93.94 525 TYR A CA 1
ATOM 3924 C C . TYR A 1 525 ? 9.669 -28.323 10.686 1.00 93.94 525 TYR A C 1
ATOM 3926 O O . TYR A 1 525 ? 10.811 -28.736 10.860 1.00 93.94 525 TYR A O 1
ATOM 3934 N N . ASP A 1 526 ? 8.880 -27.930 11.685 1.00 90.94 526 ASP A N 1
ATOM 3935 C CA . ASP A 1 526 ? 9.191 -28.108 13.100 1.00 90.94 526 ASP A CA 1
ATOM 3936 C C . ASP A 1 526 ? 8.154 -29.052 13.720 1.00 90.94 526 ASP A C 1
ATOM 3938 O O . ASP A 1 526 ? 6.948 -28.768 13.725 1.00 90.94 526 ASP A O 1
ATOM 3942 N N . ARG A 1 527 ? 8.627 -30.187 14.245 1.00 88.94 527 ARG A N 1
ATOM 3943 C CA . ARG A 1 527 ? 7.769 -31.251 14.778 1.00 88.94 527 ARG A CA 1
ATOM 3944 C C . ARG A 1 527 ? 6.940 -30.801 15.977 1.00 88.94 527 ARG A C 1
ATOM 3946 O O . ARG A 1 527 ? 5.739 -31.061 16.017 1.00 88.94 527 ARG A O 1
ATOM 3953 N N . ILE A 1 528 ? 7.557 -30.115 16.938 1.00 85.31 528 ILE A N 1
ATOM 3954 C CA . ILE A 1 528 ? 6.896 -29.694 18.182 1.00 85.31 528 ILE A CA 1
ATOM 3955 C C . ILE A 1 528 ? 5.781 -28.697 17.854 1.00 85.31 528 ILE A C 1
ATOM 3957 O O . ILE A 1 528 ? 4.659 -28.787 18.358 1.00 85.31 528 ILE A O 1
ATOM 3961 N N . ARG A 1 529 ? 6.077 -27.744 16.968 1.00 86.75 529 ARG A N 1
ATOM 3962 C CA . ARG A 1 529 ? 5.123 -26.760 16.469 1.00 86.75 529 ARG A CA 1
ATOM 3963 C C . ARG A 1 529 ? 3.980 -27.425 15.712 1.00 86.75 529 ARG A C 1
ATOM 3965 O O . ARG A 1 529 ? 2.834 -27.037 15.935 1.00 86.75 529 ARG A O 1
ATOM 3972 N N . TRP A 1 530 ? 4.272 -28.391 14.842 1.00 88.81 530 TRP A N 1
ATOM 3973 C CA . TRP A 1 530 ? 3.262 -29.117 14.072 1.00 88.81 530 TRP A CA 1
ATOM 3974 C C . TRP A 1 530 ? 2.293 -29.881 14.969 1.00 88.81 530 TRP A C 1
ATOM 3976 O O . TRP A 1 530 ? 1.084 -29.686 14.858 1.00 88.81 530 TRP A O 1
ATOM 3986 N N . GLU A 1 531 ? 2.816 -30.689 15.894 1.00 88.12 531 GLU A N 1
ATOM 3987 C CA . GLU A 1 531 ? 2.006 -31.487 16.819 1.00 88.12 531 GLU A CA 1
ATOM 3988 C C . GLU A 1 531 ? 1.127 -30.583 17.695 1.00 88.12 531 GLU A C 1
ATOM 3990 O O . GLU A 1 531 ? -0.078 -30.807 17.805 1.00 88.12 531 GLU A O 1
ATOM 3995 N N . ARG A 1 532 ? 1.678 -29.481 18.224 1.00 86.62 532 ARG A N 1
ATOM 3996 C CA . ARG A 1 532 ? 0.905 -28.496 18.997 1.00 86.62 532 ARG A CA 1
ATOM 3997 C C . ARG A 1 532 ? -0.210 -27.844 18.176 1.00 86.62 532 ARG A C 1
ATOM 3999 O O . ARG A 1 532 ? -1.309 -27.635 18.685 1.00 86.62 532 ARG A O 1
ATOM 4006 N N . GLU A 1 533 ? 0.070 -27.471 16.927 1.00 84.62 533 GLU A N 1
ATOM 4007 C CA . GLU A 1 533 ? -0.925 -26.850 16.047 1.00 84.62 533 GLU A CA 1
ATOM 4008 C C . GLU A 1 533 ? -2.026 -27.832 15.632 1.00 84.62 533 GLU A C 1
ATOM 4010 O O . GLU A 1 533 ? -3.179 -27.411 15.535 1.00 84.62 533 GLU A O 1
ATOM 4015 N N . LYS A 1 534 ? -1.688 -29.110 15.427 1.00 83.69 534 LYS A N 1
ATOM 4016 C CA . LYS A 1 534 ? -2.641 -30.170 15.081 1.00 83.69 534 LYS A CA 1
ATOM 4017 C C . LYS A 1 534 ? -3.569 -30.484 16.258 1.00 83.69 534 LYS A C 1
ATOM 4019 O O . LYS A 1 534 ? -4.782 -30.500 16.079 1.00 83.69 534 LYS A O 1
ATOM 4024 N N . SER A 1 535 ? -3.034 -30.611 17.474 1.00 79.62 535 SER A N 1
ATOM 4025 C CA . SER A 1 535 ? -3.843 -30.872 18.677 1.00 79.62 535 SER A CA 1
ATOM 4026 C C . SER A 1 535 ? -4.819 -29.735 19.000 1.00 79.62 535 SER A C 1
ATOM 4028 O O . SER A 1 535 ? -5.973 -29.990 19.320 1.00 79.62 535 SER A O 1
ATOM 4030 N N . ALA A 1 536 ? -4.412 -28.473 18.817 1.00 73.69 536 ALA A N 1
ATOM 4031 C CA . ALA A 1 536 ? -5.272 -27.309 19.072 1.00 73.69 536 ALA A CA 1
ATOM 4032 C C . ALA A 1 536 ? -6.507 -27.208 18.147 1.00 73.69 536 ALA A C 1
ATOM 4034 O O . ALA A 1 536 ? -7.401 -26.390 18.385 1.00 73.69 536 ALA A O 1
ATOM 4035 N N . VAL A 1 537 ? -6.538 -27.989 17.063 1.00 68.38 537 VAL A N 1
ATOM 4036 C CA . VAL A 1 537 ? -7.677 -28.090 16.142 1.00 68.38 537 VAL A CA 1
ATOM 4037 C C . VAL A 1 537 ? -8.675 -29.158 16.584 1.00 68.38 537 VAL A C 1
ATOM 4039 O O . VAL A 1 537 ? -9.847 -29.027 16.261 1.00 68.38 537 VAL A O 1
ATOM 4042 N N . VAL A 1 538 ? -8.242 -30.183 17.321 1.00 58.00 538 VAL A N 1
ATOM 4043 C CA . VAL A 1 538 ? -9.125 -31.256 17.814 1.00 58.00 538 VAL A CA 1
ATOM 4044 C C . VAL A 1 538 ? -9.990 -30.772 18.989 1.00 58.00 538 VAL A C 1
ATOM 4046 O O . VAL A 1 538 ? -11.098 -31.266 19.176 1.00 58.00 538 VAL A O 1
ATOM 4049 N N . ASP A 1 539 ? -9.523 -29.753 19.717 1.00 43.38 539 ASP A N 1
ATOM 4050 C CA . ASP A 1 539 ? -10.216 -29.152 20.866 1.00 43.38 539 ASP A CA 1
ATOM 4051 C C . ASP A 1 539 ? -11.207 -28.014 20.501 1.00 43.38 539 ASP A C 1
ATOM 4053 O O . ASP A 1 539 ? -11.794 -27.406 21.398 1.00 43.38 539 ASP A O 1
ATOM 4057 N N . ASN A 1 540 ? -11.401 -27.700 19.208 1.00 39.78 540 ASN A N 1
ATOM 4058 C CA . ASN A 1 540 ? -12.355 -26.695 18.688 1.00 39.78 540 ASN A CA 1
ATOM 4059 C C . ASN A 1 540 ? -13.290 -27.294 17.633 1.00 39.78 540 ASN A C 1
ATOM 4061 O O . ASN A 1 540 ? -14.429 -26.784 17.514 1.00 39.78 540 ASN A O 1
#

Radius of gyration: 28.38 Å; chains: 1; bounding box: 79×84×68 Å